Protein AF-A0A535XM75-F1 (afdb_monomer)

pLDDT: mean 82.13, std 20.38, range [24.89, 98.62]

Structure (mmCIF, N/CA/C/O backbone):
data_AF-A0A535XM75-F1
#
_entry.id   AF-A0A535XM75-F1
#
loop_
_atom_site.group_PDB
_atom_site.id
_atom_site.type_symbol
_atom_site.label_atom_id
_atom_site.label_alt_id
_atom_site.label_comp_id
_atom_site.label_asym_id
_atom_site.label_entity_id
_atom_site.label_seq_id
_atom_site.pdbx_PDB_ins_code
_atom_site.Cartn_x
_atom_site.Cartn_y
_atom_site.Cartn_z
_atom_site.occupancy
_atom_site.B_iso_or_equiv
_atom_site.auth_seq_id
_atom_site.auth_comp_id
_atom_site.auth_asym_id
_atom_site.auth_atom_id
_atom_site.pdbx_PDB_model_num
ATOM 1 N N . MET A 1 1 ? 36.008 3.659 6.388 1.00 32.38 1 MET A N 1
ATOM 2 C CA . MET A 1 1 ? 35.370 2.452 6.953 1.00 32.38 1 MET A CA 1
ATOM 3 C C . MET A 1 1 ? 34.168 2.121 6.087 1.00 32.38 1 MET A C 1
ATOM 5 O O . MET A 1 1 ? 33.190 2.853 6.095 1.00 32.38 1 MET A O 1
ATOM 9 N N . SER A 1 2 ? 34.319 1.117 5.232 1.00 27.55 2 SER A N 1
ATOM 10 C CA . SER A 1 2 ? 33.339 0.669 4.240 1.00 27.55 2 SER A CA 1
ATOM 11 C C . SER A 1 2 ? 32.165 -0.044 4.915 1.00 27.55 2 SER A C 1
ATOM 13 O O . SER A 1 2 ? 32.360 -1.021 5.632 1.00 27.55 2 SER A O 1
ATOM 15 N N . SER A 1 3 ? 30.956 0.472 4.702 1.00 28.12 3 SER A N 1
ATOM 16 C CA . SER A 1 3 ? 29.689 -0.082 5.189 1.00 28.12 3 SER A CA 1
ATOM 17 C C . SER A 1 3 ? 29.398 -1.445 4.537 1.00 28.12 3 SER A C 1
ATOM 19 O O . SER A 1 3 ? 29.691 -1.606 3.350 1.00 28.12 3 SER A O 1
ATOM 21 N N . PRO A 1 4 ? 28.796 -2.420 5.244 1.00 28.00 4 PRO A N 1
ATOM 22 C CA . PRO A 1 4 ? 28.416 -3.688 4.633 1.00 28.00 4 PRO A CA 1
ATOM 23 C C . PRO A 1 4 ? 27.255 -3.462 3.654 1.00 28.00 4 PRO A C 1
ATOM 25 O O . PRO A 1 4 ? 26.191 -2.969 4.029 1.00 28.00 4 PRO A O 1
ATOM 28 N N . SER A 1 5 ? 27.475 -3.802 2.383 1.00 24.89 5 SER A N 1
ATOM 29 C CA . SER A 1 5 ? 26.398 -3.956 1.403 1.00 24.89 5 SER A CA 1
ATOM 30 C C . SER A 1 5 ? 25.787 -5.343 1.595 1.00 24.89 5 SER A C 1
ATOM 32 O O . SER A 1 5 ? 26.470 -6.358 1.476 1.00 24.89 5 SER A O 1
ATOM 34 N N . TRP A 1 6 ? 24.509 -5.396 1.960 1.00 32.12 6 TRP A N 1
ATOM 35 C CA . TRP A 1 6 ? 23.791 -6.656 2.126 1.00 32.12 6 TRP A CA 1
ATOM 36 C C . TRP A 1 6 ? 23.230 -7.068 0.767 1.00 32.12 6 TRP A C 1
ATOM 38 O O . TRP A 1 6 ? 22.324 -6.425 0.241 1.00 32.12 6 TRP A O 1
ATOM 48 N N . SER A 1 7 ? 23.801 -8.116 0.174 1.00 25.64 7 SER A N 1
ATOM 49 C CA . SER A 1 7 ? 23.267 -8.746 -1.033 1.00 25.64 7 SER A CA 1
ATOM 50 C C . SER A 1 7 ? 22.604 -10.066 -0.645 1.00 25.64 7 SER A C 1
ATOM 52 O O . SER A 1 7 ? 23.238 -10.947 -0.073 1.00 25.64 7 SER A O 1
ATOM 54 N N . ILE A 1 8 ? 21.302 -10.187 -0.912 1.00 35.34 8 ILE A N 1
ATOM 55 C CA . ILE A 1 8 ? 20.562 -11.446 -0.781 1.00 35.34 8 ILE A CA 1
ATOM 56 C C . ILE A 1 8 ? 20.541 -12.095 -2.166 1.00 35.34 8 ILE A C 1
ATOM 58 O O . ILE A 1 8 ? 20.074 -11.489 -3.135 1.00 35.34 8 ILE A O 1
ATOM 62 N N . SER A 1 9 ? 21.073 -13.311 -2.272 1.00 26.11 9 SER A N 1
ATOM 63 C CA . SER A 1 9 ? 21.080 -14.093 -3.507 1.00 26.11 9 SER A CA 1
ATOM 64 C C . SER A 1 9 ? 19.713 -14.745 -3.740 1.00 26.11 9 SER A C 1
ATOM 66 O O . SER A 1 9 ? 19.191 -15.471 -2.898 1.00 26.11 9 SER A O 1
ATOM 68 N N . TRP A 1 10 ? 19.127 -14.486 -4.909 1.00 32.44 10 TRP A N 1
ATOM 69 C CA . TRP A 1 10 ? 17.902 -15.138 -5.378 1.00 32.44 10 TRP A CA 1
ATOM 70 C C . TRP A 1 10 ? 18.259 -16.247 -6.378 1.00 32.44 10 TRP A C 1
ATOM 72 O O . TRP A 1 10 ? 19.204 -16.066 -7.150 1.00 32.44 10 TRP A O 1
ATOM 82 N N . PRO A 1 11 ? 17.525 -17.375 -6.422 1.00 28.41 11 PRO A N 1
ATOM 83 C CA . PRO A 1 11 ? 17.735 -18.386 -7.452 1.00 28.41 11 PRO A CA 1
ATOM 84 C C . PRO A 1 11 ? 17.485 -17.794 -8.847 1.00 28.41 11 PRO A C 1
ATOM 86 O O . PRO A 1 11 ? 16.470 -17.143 -9.103 1.00 28.41 11 PRO A O 1
ATOM 89 N N . THR A 1 12 ? 18.436 -18.013 -9.752 1.00 26.69 12 THR A N 1
ATOM 90 C CA . THR A 1 12 ? 18.366 -17.609 -11.159 1.00 26.69 12 THR A CA 1
ATOM 91 C C . THR A 1 12 ? 17.253 -18.366 -11.879 1.00 26.69 12 THR A C 1
ATOM 93 O O . THR A 1 12 ? 17.255 -19.593 -11.921 1.00 26.69 12 THR A O 1
ATOM 96 N N . LEU A 1 13 ? 16.305 -17.633 -12.467 1.00 30.80 13 LEU A N 1
ATOM 97 C CA . LEU A 1 13 ? 15.291 -18.193 -13.360 1.00 30.80 13 LEU A CA 1
ATOM 98 C C . LEU A 1 13 ? 15.928 -18.503 -14.722 1.00 30.80 13 LEU A C 1
ATOM 100 O O . LEU A 1 13 ? 16.314 -17.578 -15.438 1.00 30.80 13 LEU A O 1
ATOM 104 N N . GLU A 1 14 ? 16.003 -19.778 -15.106 1.00 25.56 14 GLU A N 1
ATOM 105 C CA . GLU A 1 14 ? 16.293 -20.144 -16.496 1.00 25.56 14 GLU A CA 1
ATOM 106 C C . GLU A 1 14 ? 15.122 -19.735 -17.411 1.00 25.56 14 GLU A C 1
ATOM 108 O O . GLU A 1 14 ? 13.949 -19.894 -17.047 1.00 25.56 14 GLU A O 1
ATOM 113 N N . PRO A 1 15 ? 15.391 -19.196 -18.612 1.00 27.56 15 PRO A N 1
ATOM 114 C CA . PRO A 1 15 ? 14.341 -18.881 -19.566 1.00 27.56 15 PRO A CA 1
ATOM 115 C C . PRO A 1 15 ? 13.709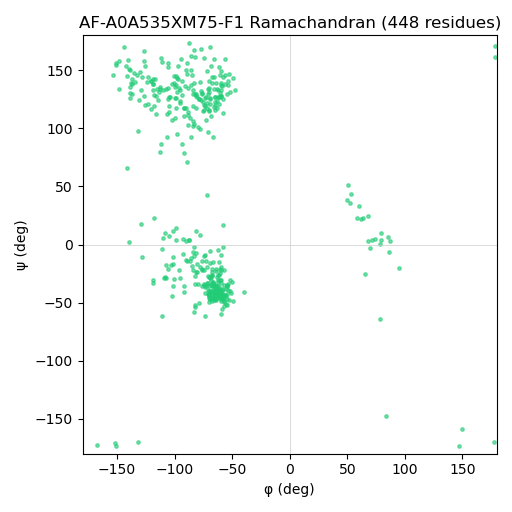 -20.175 -20.096 1.00 27.56 15 PRO A C 1
ATOM 117 O O . PRO A 1 15 ? 14.318 -20.911 -20.868 1.00 27.56 15 PRO A O 1
ATOM 120 N N . ALA A 1 16 ? 12.454 -20.434 -19.721 1.00 30.20 16 ALA A N 1
ATOM 121 C CA . ALA A 1 16 ? 11.659 -21.493 -20.334 1.00 30.20 16 ALA A CA 1
ATOM 122 C C . ALA A 1 16 ? 11.553 -21.258 -21.853 1.00 30.20 16 ALA A C 1
ATOM 124 O O . ALA A 1 16 ? 11.127 -20.188 -22.302 1.00 30.20 16 ALA A O 1
ATOM 125 N N . SER A 1 17 ? 11.940 -22.256 -22.648 1.00 26.44 17 SER A N 1
ATOM 126 C CA . SER A 1 17 ? 11.843 -22.227 -24.104 1.00 26.44 17 SER A CA 1
ATOM 127 C C . SER A 1 17 ? 10.373 -22.296 -24.540 1.00 26.44 17 SER A C 1
ATOM 129 O O . SER A 1 17 ? 9.654 -23.266 -24.303 1.00 26.44 17 SER A O 1
ATOM 131 N N . TRP A 1 18 ? 9.891 -21.232 -25.182 1.00 30.83 18 TRP A N 1
ATOM 132 C CA . TRP A 1 18 ? 8.531 -21.171 -25.713 1.00 30.83 18 TRP A CA 1
ATOM 133 C C . TRP A 1 18 ? 8.482 -21.825 -27.095 1.00 30.83 18 TRP A C 1
ATOM 135 O O . TRP A 1 18 ? 8.836 -21.202 -28.093 1.00 30.83 18 TRP A O 1
ATOM 145 N N . SER A 1 19 ? 7.980 -23.060 -27.185 1.00 26.25 19 SER A N 1
ATOM 146 C CA . SER A 1 19 ? 7.474 -23.582 -28.460 1.00 26.25 19 SER A CA 1
ATOM 147 C C . SER A 1 19 ? 5.997 -23.201 -28.598 1.00 26.25 19 SER A C 1
ATOM 149 O O . SER A 1 19 ? 5.100 -23.767 -27.970 1.00 26.25 19 SER A O 1
ATOM 151 N N . ALA A 1 20 ? 5.714 -22.180 -29.408 1.00 27.55 20 ALA A N 1
ATOM 152 C CA . ALA A 1 20 ? 4.346 -21.817 -29.759 1.00 27.55 20 ALA A CA 1
ATOM 153 C C . ALA A 1 20 ? 3.717 -22.940 -30.603 1.00 27.55 20 ALA A C 1
ATOM 155 O O . ALA A 1 20 ? 3.850 -22.975 -31.827 1.00 27.55 20 ALA A O 1
ATOM 156 N N . SER A 1 21 ? 3.024 -23.888 -29.965 1.00 31.33 21 SER A N 1
ATOM 157 C CA . SER A 1 21 ? 2.264 -24.891 -30.712 1.00 31.33 21 SER A CA 1
ATOM 158 C C . SER A 1 21 ? 1.118 -24.207 -31.469 1.00 31.33 21 SER A C 1
ATOM 160 O O . SER A 1 21 ? 0.356 -23.417 -30.908 1.00 31.33 21 SER A O 1
ATOM 162 N N . ARG A 1 22 ? 0.941 -24.545 -32.754 1.00 32.31 22 ARG A N 1
ATOM 163 C CA . ARG A 1 22 ? -0.115 -24.011 -33.643 1.00 32.31 22 ARG A CA 1
ATOM 164 C C . ARG A 1 22 ? -1.557 -24.241 -33.137 1.00 32.31 22 ARG A C 1
ATOM 166 O O . ARG A 1 22 ? -2.502 -23.795 -33.780 1.00 32.31 22 ARG A O 1
ATOM 173 N N . ARG A 1 23 ? -1.757 -24.912 -31.992 1.00 32.66 23 ARG A N 1
ATOM 174 C CA . ARG A 1 23 ? -3.075 -25.157 -31.377 1.00 32.66 23 ARG A CA 1
ATOM 175 C C . ARG A 1 23 ? -3.610 -23.963 -30.568 1.00 32.66 23 ARG A C 1
ATOM 177 O O . ARG A 1 23 ? -4.827 -23.838 -30.440 1.00 32.66 23 ARG A O 1
ATOM 184 N N . SER A 1 24 ? -2.761 -23.059 -30.067 1.00 33.09 24 SER A N 1
ATOM 185 C CA . SER A 1 24 ? -3.193 -21.890 -29.270 1.00 33.09 24 SER A CA 1
ATOM 186 C C . SER A 1 24 ? -3.882 -20.808 -30.117 1.00 33.09 24 SER A C 1
ATOM 188 O O . SER A 1 24 ? -4.893 -20.235 -29.702 1.00 33.09 24 SER A O 1
ATOM 190 N N . SER A 1 25 ? -3.428 -20.606 -31.356 1.00 32.28 25 SER A N 1
ATOM 191 C CA . SER A 1 25 ? -4.030 -19.661 -32.309 1.00 32.28 25 SER A CA 1
ATOM 192 C C . SER A 1 25 ? -5.431 -20.087 -32.781 1.00 32.28 25 SER A C 1
ATOM 194 O O . SER A 1 25 ? -6.261 -19.233 -33.100 1.00 32.28 25 SER A O 1
ATOM 196 N N . ALA A 1 26 ? -5.744 -21.388 -32.764 1.00 31.12 26 ALA A N 1
ATOM 197 C CA . ALA A 1 26 ? -7.074 -21.906 -33.088 1.00 31.12 26 ALA A CA 1
ATOM 198 C C . ALA A 1 26 ? -8.101 -21.666 -31.960 1.00 31.12 26 ALA A C 1
ATOM 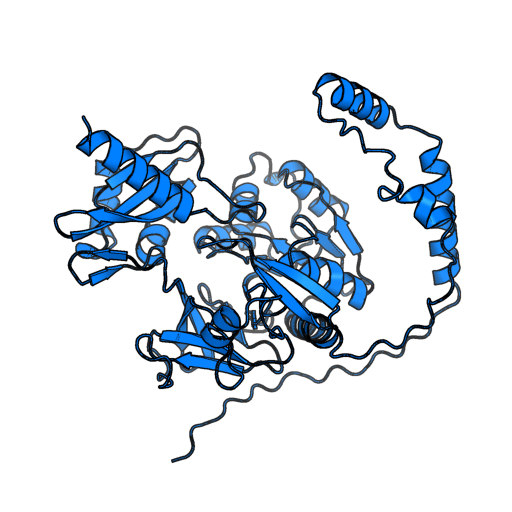200 O O . ALA A 1 26 ? -9.262 -21.366 -32.248 1.00 31.12 26 ALA A O 1
ATOM 201 N N . ARG A 1 27 ? -7.685 -21.718 -30.681 1.00 33.34 27 ARG A N 1
ATOM 202 C CA . ARG A 1 27 ? -8.556 -21.394 -29.529 1.00 33.34 27 ARG A CA 1
ATOM 203 C C . ARG A 1 27 ? -8.892 -19.904 -29.447 1.00 33.34 27 ARG A C 1
ATOM 205 O O . ARG A 1 27 ? -10.052 -19.571 -29.218 1.00 33.34 27 ARG A O 1
ATOM 212 N N . PHE A 1 28 ? -7.934 -19.016 -29.722 1.00 30.11 28 PHE A N 1
ATOM 213 C CA . PHE A 1 28 ? -8.192 -17.568 -29.775 1.00 30.11 28 PHE A CA 1
ATOM 214 C C . PHE A 1 28 ? -9.151 -17.182 -30.916 1.00 30.11 28 PHE A C 1
ATOM 216 O O . PHE A 1 28 ? -10.045 -16.359 -30.721 1.00 30.11 28 PHE A O 1
ATOM 223 N N . ARG A 1 29 ? -9.045 -17.833 -32.087 1.00 32.31 29 ARG A N 1
ATOM 224 C CA . ARG A 1 29 ? -9.984 -17.623 -33.208 1.00 32.31 29 ARG A CA 1
ATOM 225 C C . ARG A 1 29 ? -11.397 -18.145 -32.922 1.00 32.31 29 ARG A C 1
ATOM 227 O O . ARG A 1 29 ? -12.348 -17.560 -33.436 1.00 32.31 29 ARG A O 1
ATOM 234 N N . ARG A 1 30 ? -11.552 -19.204 -32.113 1.00 29.62 30 ARG A N 1
ATOM 235 C CA . ARG A 1 30 ? -12.872 -19.661 -31.632 1.00 29.62 30 ARG A CA 1
ATOM 236 C C . ARG A 1 30 ? -13.481 -18.670 -30.639 1.00 29.62 30 ARG A C 1
ATOM 238 O O . ARG A 1 30 ? -14.601 -18.236 -30.863 1.00 29.62 30 ARG A O 1
ATOM 245 N N . CYS A 1 31 ? -12.709 -18.199 -29.656 1.00 32.59 31 CYS A N 1
ATOM 246 C CA . CYS A 1 31 ? -13.176 -17.211 -28.675 1.00 32.59 31 CYS A CA 1
ATOM 247 C C . CYS A 1 31 ? -13.606 -15.879 -29.332 1.00 32.59 31 CYS A C 1
ATOM 249 O O . CYS A 1 31 ? -14.640 -15.315 -28.984 1.00 32.59 31 CYS A O 1
ATOM 251 N N . GLY A 1 32 ? -12.882 -15.417 -30.362 1.00 32.44 32 GLY A N 1
ATOM 252 C CA . GLY A 1 32 ? -13.266 -14.232 -31.143 1.00 32.44 32 GLY A CA 1
ATOM 253 C C . GLY A 1 32 ? -14.555 -14.396 -31.967 1.00 32.44 32 GLY A C 1
ATOM 254 O O . GLY A 1 32 ? -15.311 -13.436 -32.107 1.00 32.44 32 GLY A O 1
ATOM 255 N N . ARG A 1 33 ? -14.847 -15.604 -32.475 1.00 30.78 33 ARG A N 1
ATOM 256 C CA . ARG A 1 33 ? -16.102 -15.904 -33.200 1.00 30.78 33 ARG A CA 1
ATOM 257 C C . ARG A 1 33 ? -17.283 -16.141 -32.257 1.00 30.78 33 ARG A C 1
ATOM 259 O O . ARG A 1 33 ? -18.398 -15.738 -32.581 1.00 30.78 33 ARG A O 1
ATOM 266 N N . ASP A 1 34 ? -17.042 -16.720 -31.084 1.00 31.52 34 ASP A N 1
ATOM 267 C CA . ASP A 1 34 ? -18.070 -16.913 -30.057 1.00 31.52 34 ASP A CA 1
ATOM 268 C C . ASP A 1 34 ? -18.454 -15.576 -29.394 1.00 31.52 34 ASP A C 1
ATOM 270 O O . ASP A 1 34 ? -19.632 -15.327 -29.145 1.00 31.52 34 ASP A O 1
ATOM 274 N N . CYS A 1 35 ? -17.507 -14.640 -29.246 1.00 31.31 35 CYS A N 1
ATOM 275 C CA . CYS A 1 35 ? -17.791 -13.272 -28.798 1.00 31.31 35 CYS A CA 1
ATOM 276 C C . CYS A 1 35 ? -18.670 -12.489 -29.804 1.00 31.31 35 CYS A C 1
ATOM 278 O O . CYS A 1 35 ? -19.572 -11.756 -29.399 1.00 31.31 35 CYS A O 1
ATOM 280 N N . GLN A 1 36 ? -18.494 -12.714 -31.115 1.00 30.81 36 GLN A N 1
ATOM 281 C CA . GLN A 1 36 ? -19.368 -12.154 -32.161 1.00 30.81 36 GLN A CA 1
ATOM 282 C C . GLN A 1 36 ? -20.771 -12.792 -32.202 1.00 30.81 36 GLN A C 1
ATOM 284 O O . GLN A 1 36 ? -21.732 -12.131 -32.597 1.00 30.81 36 GLN A O 1
ATOM 289 N N . ARG A 1 37 ? -20.937 -14.051 -31.767 1.00 29.20 37 ARG A N 1
ATOM 290 C CA . ARG A 1 37 ? -22.274 -14.654 -31.589 1.00 29.20 37 ARG A CA 1
ATOM 291 C C . ARG A 1 37 ? -22.969 -14.157 -30.320 1.00 29.20 37 ARG A C 1
ATOM 293 O O . ARG A 1 37 ? -24.171 -13.905 -30.358 1.00 29.20 37 ARG A O 1
ATOM 300 N N . CYS A 1 38 ? -22.226 -13.914 -29.241 1.00 29.16 38 CYS A N 1
ATOM 301 C CA . CYS A 1 38 ? -22.771 -13.343 -28.005 1.00 29.16 38 CYS A CA 1
ATOM 302 C C . CYS A 1 38 ? -23.238 -11.883 -28.153 1.00 29.16 38 CYS A C 1
ATOM 304 O O . CYS A 1 38 ? -24.126 -11.458 -27.419 1.00 29.16 38 CYS A O 1
ATOM 306 N N . SER A 1 39 ? -22.722 -11.121 -29.126 1.00 33.19 39 SER A N 1
ATOM 307 C CA . SER A 1 39 ? -23.217 -9.764 -29.412 1.00 33.19 39 SER A CA 1
ATOM 308 C C . SER A 1 39 ? -24.583 -9.720 -30.117 1.00 33.19 39 SER A C 1
ATOM 310 O O . SER A 1 39 ? -25.158 -8.643 -30.247 1.00 33.19 39 SER A O 1
ATOM 312 N N . GLY A 1 40 ? -25.116 -10.867 -30.563 1.00 29.27 40 GLY A N 1
ATOM 313 C CA . GLY A 1 40 ? -26.451 -10.978 -31.169 1.00 29.27 40 GLY A CA 1
ATOM 314 C C . GLY A 1 40 ? -27.526 -11.557 -30.241 1.00 29.27 40 GLY A C 1
ATOM 315 O O . GLY A 1 40 ? -28.714 -11.373 -30.493 1.00 29.27 40 GLY A O 1
ATOM 316 N N . SER A 1 41 ? -27.140 -12.222 -29.149 1.00 29.97 41 SER A N 1
ATOM 317 C CA . SER A 1 41 ? -28.070 -12.808 -28.181 1.00 29.97 41 SER A CA 1
ATOM 318 C C . SER A 1 41 ? -27.990 -12.061 -26.851 1.00 29.97 41 SER A C 1
ATOM 320 O O . SER A 1 41 ? -27.249 -12.436 -25.943 1.00 29.97 41 SER A O 1
ATOM 322 N N . SER A 1 42 ? -28.764 -10.985 -26.724 1.00 33.44 42 SER A N 1
ATOM 323 C CA . SER A 1 42 ? -28.977 -10.326 -25.435 1.00 33.44 42 SER A CA 1
ATOM 324 C C . SER A 1 42 ? -29.561 -11.333 -24.435 1.00 33.44 42 SER A C 1
ATOM 326 O O . SER A 1 42 ? -30.702 -11.769 -24.609 1.00 33.44 42 SER A O 1
ATOM 328 N N . SER A 1 43 ? -28.801 -11.689 -23.399 1.00 32.03 43 SER A N 1
ATOM 329 C CA . SER A 1 43 ? -29.327 -12.386 -22.221 1.00 32.03 43 SER A CA 1
ATOM 330 C C . SER A 1 43 ? -30.477 -11.563 -21.610 1.00 32.03 43 SER A C 1
ATOM 332 O O . SER A 1 43 ? -30.405 -10.330 -21.622 1.00 32.03 43 SER A O 1
ATOM 334 N N . PRO A 1 44 ? -31.529 -12.178 -21.039 1.00 30.89 44 PRO A N 1
ATOM 335 C CA . PRO A 1 44 ? -32.616 -11.447 -20.379 1.00 30.89 44 PRO A CA 1
ATOM 336 C C . PRO A 1 44 ? -32.115 -10.440 -19.326 1.00 30.89 44 PRO A C 1
ATOM 338 O O . PRO A 1 44 ? -32.703 -9.371 -19.172 1.00 30.89 44 PRO A O 1
ATOM 341 N N . ALA A 1 45 ? -30.981 -10.738 -18.678 1.00 34.09 45 ALA A N 1
ATOM 342 C CA . ALA A 1 45 ? -30.320 -9.870 -17.702 1.00 34.09 45 ALA A CA 1
ATOM 343 C C . ALA A 1 45 ? -29.691 -8.598 -18.312 1.00 34.09 45 ALA A C 1
ATOM 345 O O . ALA A 1 45 ? -29.603 -7.573 -17.639 1.00 34.09 45 ALA A O 1
ATOM 346 N N . SER A 1 46 ? -29.271 -8.630 -19.584 1.00 36.31 46 SER A N 1
ATOM 347 C CA . SER A 1 46 ? -28.683 -7.462 -20.258 1.00 36.31 46 SER A CA 1
ATOM 348 C C . SER A 1 46 ? -29.749 -6.506 -20.791 1.00 36.31 46 SER A C 1
ATOM 350 O O . SER A 1 46 ? -29.506 -5.309 -20.915 1.00 36.31 46 SER A O 1
ATOM 352 N N . ARG A 1 47 ? -30.953 -7.008 -21.107 1.00 34.06 47 ARG A N 1
ATOM 353 C CA . ARG A 1 47 ? -32.084 -6.134 -21.451 1.00 34.06 47 ARG A CA 1
ATOM 354 C C . ARG A 1 47 ? -32.555 -5.374 -20.224 1.00 34.06 47 ARG A C 1
ATOM 356 O O . ARG A 1 47 ? -32.688 -4.163 -20.308 1.00 34.06 47 ARG A O 1
ATOM 363 N N . THR A 1 48 ? -32.734 -6.046 -19.087 1.00 38.41 48 THR A N 1
ATOM 364 C CA . THR A 1 48 ? -33.132 -5.382 -17.839 1.00 38.41 48 THR A CA 1
ATOM 365 C C . THR A 1 48 ? -32.099 -4.368 -17.358 1.00 38.41 48 THR A C 1
ATOM 367 O O . THR A 1 48 ? -32.519 -3.313 -16.896 1.00 38.41 48 THR A O 1
ATOM 370 N N . SER A 1 49 ? -30.789 -4.600 -17.524 1.00 48.81 49 SER A N 1
ATOM 371 C CA . SER A 1 49 ? -29.765 -3.598 -17.181 1.00 48.81 49 SER A CA 1
ATOM 372 C C . SER A 1 49 ? -29.841 -2.348 -18.064 1.00 48.81 49 SER A C 1
ATOM 374 O O . SER A 1 49 ? -29.820 -1.239 -17.540 1.00 48.81 49 SER A O 1
ATOM 376 N N . LEU A 1 50 ? -30.025 -2.507 -19.379 1.00 49.06 50 LEU A N 1
ATOM 377 C CA . LEU A 1 50 ? -30.133 -1.388 -20.325 1.00 49.06 50 LEU A CA 1
ATOM 378 C C . LEU A 1 50 ? -31.404 -0.554 -20.114 1.00 49.06 50 LEU A C 1
ATOM 380 O O . LEU A 1 50 ? -31.368 0.670 -20.248 1.00 49.06 50 LEU A O 1
ATOM 384 N N . THR A 1 51 ? -32.535 -1.185 -19.778 1.00 48.94 51 THR A N 1
ATOM 385 C CA . THR A 1 51 ? -33.772 -0.453 -19.459 1.00 48.94 51 THR A CA 1
ATOM 386 C C . THR A 1 51 ? -33.655 0.288 -18.129 1.00 48.94 51 THR A C 1
ATOM 388 O O . THR A 1 51 ? -34.176 1.395 -18.007 1.00 48.94 51 THR A O 1
ATOM 391 N N . ARG A 1 52 ? -32.945 -0.293 -17.150 1.00 48.66 52 ARG A N 1
ATOM 392 C CA . ARG A 1 52 ? -32.692 0.323 -15.840 1.00 48.66 52 ARG A CA 1
ATOM 393 C C . ARG A 1 52 ? -31.735 1.509 -15.946 1.00 48.66 52 ARG A C 1
ATOM 395 O O . ARG A 1 52 ? -32.076 2.585 -15.485 1.00 48.66 52 ARG A O 1
ATOM 402 N N . GLU A 1 53 ? -30.626 1.376 -16.676 1.00 52.47 53 GLU A N 1
ATOM 403 C CA . GLU A 1 53 ? -29.674 2.472 -16.941 1.00 52.47 53 GLU A CA 1
ATOM 404 C C . GLU A 1 53 ? -30.324 3.683 -17.619 1.00 52.47 53 GLU A C 1
ATOM 406 O O . GLU A 1 53 ? -29.950 4.828 -17.360 1.00 52.47 53 GLU A O 1
ATOM 411 N N . ARG A 1 54 ? -31.310 3.438 -18.491 1.00 55.25 54 ARG A N 1
ATOM 412 C CA . ARG A 1 54 ? -32.086 4.496 -19.150 1.00 55.25 54 ARG A CA 1
ATOM 413 C C . ARG A 1 54 ? -33.039 5.209 -18.189 1.00 55.25 54 ARG A C 1
ATOM 415 O O . ARG A 1 54 ? -33.292 6.392 -18.379 1.00 55.25 54 ARG A O 1
ATOM 422 N N . ARG A 1 55 ? -33.577 4.487 -17.202 1.00 55.25 55 ARG A N 1
ATOM 423 C CA . ARG A 1 55 ? -34.533 4.995 -16.208 1.00 55.25 55 ARG A CA 1
ATOM 424 C C . ARG A 1 55 ? -33.833 5.716 -15.051 1.00 55.25 55 ARG A C 1
ATOM 426 O O . ARG A 1 55 ? -34.349 6.718 -14.578 1.00 55.25 55 ARG A O 1
ATOM 433 N N . ASP A 1 56 ? -32.644 5.247 -14.680 1.00 65.12 56 ASP A N 1
ATOM 434 C CA . ASP A 1 56 ? -31.831 5.765 -13.572 1.00 65.12 56 ASP A CA 1
ATOM 435 C C . ASP A 1 56 ? -30.865 6.890 -14.018 1.00 65.12 56 ASP A C 1
ATOM 437 O O . ASP A 1 56 ? -30.062 7.381 -13.232 1.00 65.12 56 ASP A O 1
ATOM 441 N N . GLY A 1 57 ? -30.908 7.304 -15.294 1.00 51.31 57 GLY A N 1
ATOM 442 C CA . GLY A 1 57 ? -30.119 8.430 -15.819 1.00 51.31 57 GLY A CA 1
ATOM 443 C C . GLY A 1 57 ? -28.619 8.160 -16.008 1.00 51.31 57 GLY A C 1
ATOM 444 O O . GLY A 1 57 ? -27.880 9.056 -16.402 1.00 51.31 57 GLY A O 1
ATOM 445 N N . HIS A 1 58 ? -28.150 6.928 -15.788 1.00 57.06 58 HIS A N 1
ATOM 446 C CA . HIS A 1 58 ? -26.738 6.545 -15.937 1.00 57.06 58 HIS A CA 1
ATOM 447 C C . HIS A 1 58 ? -26.271 6.421 -17.391 1.00 57.06 58 HIS A C 1
ATOM 449 O O . HIS A 1 58 ? -25.075 6.274 -17.655 1.00 57.06 58 HIS A O 1
ATOM 455 N N . ARG A 1 59 ? -27.197 6.468 -18.356 1.00 56.78 59 ARG A N 1
ATOM 456 C CA . ARG A 1 59 ? -26.853 6.427 -19.774 1.00 56.78 59 ARG A CA 1
ATOM 457 C C . ARG A 1 59 ? -26.198 7.742 -20.191 1.00 56.78 59 ARG A C 1
ATOM 459 O O . ARG A 1 59 ? -26.874 8.705 -20.543 1.00 56.78 59 ARG A O 1
ATOM 466 N N . VAL A 1 60 ? -24.871 7.744 -20.206 1.00 62.47 60 VAL A N 1
ATOM 467 C CA . VAL A 1 60 ? -24.079 8.853 -20.738 1.00 62.47 60 VAL A CA 1
ATOM 468 C C . VAL A 1 60 ? -24.375 8.989 -22.233 1.00 62.47 60 VAL A C 1
ATOM 470 O O . VAL A 1 60 ? -24.131 8.067 -23.017 1.00 62.47 60 VAL A O 1
ATOM 473 N N . SER A 1 61 ? -24.931 10.134 -22.632 1.00 65.38 61 SER A N 1
ATOM 474 C CA . SER A 1 61 ? -25.004 10.505 -24.042 1.00 65.38 61 SER A CA 1
ATOM 475 C C . SER A 1 61 ? -23.601 10.895 -24.479 1.00 65.38 61 SER A C 1
ATOM 477 O O . SER A 1 61 ? -23.070 11.919 -24.054 1.00 65.38 61 SER A O 1
ATOM 479 N N . LEU A 1 62 ? -22.969 10.033 -25.266 1.00 69.06 62 LEU A N 1
ATOM 480 C CA . LEU A 1 62 ? -21.645 10.308 -25.791 1.00 69.06 62 LEU A CA 1
ATOM 481 C C . LEU A 1 62 ? -21.772 11.297 -26.958 1.00 69.06 62 LEU A C 1
ATOM 483 O O . LEU A 1 62 ? -22.523 11.011 -27.899 1.00 69.06 62 LEU A O 1
ATOM 487 N N . PRO A 1 63 ? -21.076 12.445 -26.920 1.00 65.69 63 PRO A N 1
ATOM 488 C CA . PRO A 1 63 ? -21.123 13.410 -28.004 1.00 65.69 63 PRO A CA 1
ATOM 489 C C . PRO A 1 63 ? -20.542 12.744 -29.253 1.00 65.69 63 PRO A C 1
ATOM 491 O O . PRO A 1 63 ? -19.431 12.223 -29.240 1.00 65.69 63 PRO A O 1
ATOM 494 N N . GLY A 1 64 ? -21.305 12.708 -30.344 1.00 65.44 64 GLY A N 1
ATOM 495 C CA . GLY A 1 64 ? -20.849 12.201 -31.643 1.00 65.44 64 GLY A CA 1
ATOM 496 C C . GLY A 1 64 ? -19.846 13.143 -32.318 1.00 65.44 64 GLY A C 1
ATOM 497 O O . GLY A 1 64 ? -19.958 13.400 -33.508 1.00 65.44 64 GLY A O 1
ATOM 498 N N . ASP A 1 65 ? -18.898 13.683 -31.556 1.00 80.38 65 ASP A N 1
ATOM 499 C CA . ASP A 1 65 ? -17.979 14.774 -31.894 1.00 80.38 65 ASP A CA 1
ATOM 500 C C . ASP A 1 65 ? -16.796 14.356 -32.786 1.00 80.38 65 ASP A C 1
ATOM 502 O O . ASP A 1 65 ? -15.846 15.114 -32.971 1.00 80.38 65 ASP A O 1
ATOM 506 N N . GLY A 1 66 ? -16.806 13.124 -33.303 1.00 72.50 66 GLY A N 1
ATOM 507 C CA . GLY A 1 66 ? -15.696 12.555 -34.074 1.00 72.50 66 GLY A CA 1
ATOM 508 C C . GLY A 1 66 ? -14.437 12.242 -33.251 1.00 72.50 66 GLY A C 1
ATOM 509 O O . GLY A 1 66 ? -13.489 11.671 -33.789 1.00 72.50 66 GLY A O 1
ATOM 510 N N . ARG A 1 67 ? -14.419 12.559 -31.951 1.00 76.31 67 ARG A N 1
ATOM 511 C CA . ARG A 1 67 ? -13.373 12.161 -30.992 1.00 76.31 67 ARG A CA 1
ATOM 512 C C . ARG A 1 67 ? -13.818 10.983 -30.132 1.00 76.31 67 ARG A C 1
ATOM 514 O O . ARG A 1 67 ? -12.982 10.289 -29.558 1.00 76.31 67 ARG A O 1
ATOM 521 N N . THR A 1 68 ? -15.119 10.716 -30.097 1.00 80.44 68 THR A N 1
ATOM 522 C CA . THR A 1 68 ? -15.694 9.570 -29.402 1.00 80.44 68 THR A CA 1
ATOM 523 C C . THR A 1 68 ? -15.823 8.355 -30.321 1.00 80.44 68 THR A C 1
ATOM 525 O O . THR A 1 68 ? -16.571 8.358 -31.302 1.00 80.44 68 THR A O 1
ATOM 528 N N . TYR A 1 69 ? -15.117 7.276 -29.978 1.00 76.38 69 TYR A N 1
ATOM 529 C CA . TYR A 1 69 ? -15.098 6.034 -30.749 1.00 76.38 69 TYR A CA 1
ATOM 530 C C . TYR A 1 69 ? -15.747 4.888 -29.975 1.00 76.38 69 TYR A C 1
ATOM 532 O O . TYR A 1 69 ? -15.400 4.603 -28.831 1.00 76.38 69 TYR A O 1
ATOM 540 N N . TRP A 1 70 ? -16.652 4.161 -30.631 1.00 80.75 70 TRP A N 1
ATOM 541 C CA . TRP A 1 70 ? -17.185 2.910 -30.093 1.00 80.75 70 TRP A CA 1
ATOM 542 C C . TRP A 1 70 ? -16.116 1.817 -30.161 1.00 80.75 70 TRP A C 1
ATOM 544 O O . TRP A 1 70 ? -15.722 1.427 -31.261 1.00 80.75 70 TRP A O 1
ATOM 554 N N . LEU A 1 71 ? -15.690 1.285 -29.009 1.00 80.69 71 LEU A N 1
ATOM 555 C CA . LEU A 1 71 ? -14.609 0.292 -28.912 1.00 80.69 71 LEU A CA 1
ATOM 556 C C . LEU A 1 71 ? -14.791 -0.883 -29.884 1.00 80.69 71 LEU A C 1
ATOM 558 O O . LEU A 1 71 ? -13.882 -1.192 -30.646 1.00 80.69 71 LEU A O 1
ATOM 562 N N . MET A 1 72 ? -15.981 -1.491 -29.935 1.00 85.69 72 MET A N 1
ATOM 563 C CA . MET A 1 72 ? -16.249 -2.618 -30.842 1.00 85.69 72 MET A CA 1
ATOM 564 C C . MET A 1 72 ? -16.131 -2.233 -32.321 1.00 85.69 72 MET A C 1
ATOM 566 O O . MET A 1 72 ? -15.641 -3.018 -33.131 1.00 85.69 72 MET A O 1
ATOM 570 N N . ARG A 1 73 ? -16.528 -1.008 -32.681 1.00 83.19 73 ARG A N 1
ATOM 571 C CA . ARG A 1 73 ? -16.380 -0.491 -34.047 1.00 83.19 73 ARG A CA 1
ATOM 572 C C . ARG A 1 73 ? -14.910 -0.243 -34.379 1.00 83.19 73 ARG A C 1
ATOM 574 O O . ARG A 1 73 ? -14.488 -0.559 -35.488 1.00 83.19 73 ARG A O 1
ATOM 581 N N . LEU A 1 74 ? -14.140 0.275 -33.426 1.00 83.69 74 LEU A N 1
ATOM 582 C CA . LEU A 1 74 ? -12.704 0.492 -33.571 1.00 83.69 74 LEU A CA 1
ATOM 583 C C . LEU A 1 74 ? -11.965 -0.843 -33.742 1.00 83.69 74 LEU A C 1
ATOM 585 O O . LEU A 1 74 ? -11.236 -1.006 -34.714 1.00 83.69 74 LEU A O 1
ATOM 589 N N . LEU A 1 75 ? -12.260 -1.836 -32.897 1.00 85.06 75 LEU A N 1
ATOM 590 C CA . LEU A 1 75 ? -11.711 -3.192 -33.000 1.00 85.06 75 LEU A CA 1
ATOM 591 C C . LEU A 1 75 ? -12.084 -3.880 -34.318 1.00 85.06 75 LEU A C 1
ATOM 593 O O . LEU A 1 75 ? -11.232 -4.503 -34.939 1.00 85.06 75 LEU A O 1
ATOM 597 N N . SER A 1 76 ? -13.329 -3.735 -34.790 1.00 86.69 76 SER A N 1
ATOM 598 C CA . SER A 1 76 ? -13.768 -4.341 -36.060 1.00 86.69 76 SER A CA 1
ATOM 599 C C . SER A 1 76 ? -13.045 -3.789 -37.294 1.00 86.69 76 SER A C 1
ATOM 601 O O . SER A 1 76 ? -13.003 -4.446 -38.330 1.00 86.69 76 SER A O 1
ATOM 603 N N . ARG A 1 77 ? -12.499 -2.571 -37.187 1.00 83.81 77 ARG A N 1
ATOM 604 C CA . ARG A 1 77 ? -11.772 -1.874 -38.255 1.00 83.81 77 ARG A CA 1
ATOM 605 C C . ARG A 1 77 ? -10.257 -1.945 -38.075 1.00 83.81 77 ARG A C 1
ATOM 607 O O . ARG A 1 77 ? -9.525 -1.546 -38.979 1.00 83.81 77 ARG A O 1
ATOM 614 N N . ALA A 1 78 ? -9.791 -2.409 -36.918 1.00 81.25 78 ALA A N 1
ATOM 615 C CA . ALA A 1 78 ? -8.378 -2.529 -36.623 1.00 81.25 78 ALA A CA 1
ATOM 616 C C . ALA A 1 78 ? -7.758 -3.648 -37.466 1.00 81.25 78 ALA A C 1
ATOM 618 O O . ALA A 1 78 ? -8.349 -4.711 -37.670 1.00 81.25 78 ALA A O 1
ATOM 619 N N . ARG A 1 79 ? -6.539 -3.412 -37.949 1.00 79.75 79 ARG A N 1
ATOM 620 C CA . ARG A 1 79 ? -5.738 -4.464 -38.575 1.00 79.75 79 ARG A CA 1
ATOM 621 C C . ARG A 1 79 ? -5.145 -5.330 -37.467 1.00 79.75 79 ARG A C 1
ATOM 623 O O . ARG A 1 79 ? -4.694 -4.810 -36.455 1.00 79.75 79 ARG A O 1
ATOM 630 N N . SER A 1 80 ? -5.119 -6.646 -37.664 1.00 76.38 80 SER A N 1
ATOM 631 C CA . SER A 1 80 ? -4.481 -7.589 -36.732 1.00 76.38 80 SER A CA 1
ATOM 632 C C . SER A 1 80 ? -2.961 -7.686 -36.916 1.00 76.38 80 SER A C 1
ATOM 634 O O . SER A 1 80 ? -2.350 -8.640 -36.441 1.00 76.38 80 SER A O 1
ATOM 636 N N . SER A 1 81 ? -2.370 -6.780 -37.694 1.00 80.75 81 SER A N 1
ATOM 637 C CA . SER A 1 81 ? -0.931 -6.698 -37.919 1.00 80.75 81 SER A CA 1
ATOM 638 C C . SER A 1 81 ? -0.280 -5.896 -36.802 1.00 80.75 81 SER A C 1
ATOM 640 O O . SER A 1 81 ? -0.868 -4.927 -36.322 1.00 80.75 81 SER A O 1
ATOM 642 N N . ASP A 1 82 ? 0.941 -6.278 -36.438 1.00 77.88 82 ASP A N 1
ATOM 643 C CA . ASP A 1 82 ? 1.794 -5.463 -35.580 1.00 77.88 82 ASP A CA 1
ATOM 644 C C . ASP A 1 82 ? 1.877 -4.036 -36.161 1.00 77.88 82 ASP A C 1
ATOM 646 O O . ASP A 1 82 ? 2.076 -3.899 -37.375 1.00 77.88 82 ASP A O 1
ATOM 650 N N . PRO A 1 83 ? 1.667 -2.978 -35.354 1.00 79.56 83 PRO A N 1
ATOM 651 C CA . PRO A 1 83 ? 1.800 -1.600 -35.818 1.00 79.56 83 PRO A CA 1
ATOM 652 C C . PRO A 1 83 ? 3.201 -1.256 -36.356 1.00 79.56 83 PRO A C 1
ATOM 654 O O . PRO A 1 83 ? 3.342 -0.191 -36.952 1.00 79.56 83 PRO A O 1
ATOM 657 N N . ASN A 1 84 ? 4.201 -2.136 -36.197 1.00 82.44 84 ASN A N 1
ATOM 658 C CA . ASN A 1 84 ? 5.572 -1.967 -36.684 1.00 82.44 84 ASN A CA 1
ATOM 659 C C . ASN A 1 84 ? 6.183 -0.638 -36.217 1.00 82.44 84 ASN A C 1
ATOM 661 O O . ASN A 1 84 ? 6.787 0.105 -36.990 1.00 82.44 84 ASN A O 1
ATOM 665 N N . VAL A 1 85 ? 5.961 -0.326 -34.940 1.00 89.31 85 VAL A N 1
ATOM 666 C CA . VAL A 1 85 ? 6.560 0.822 -34.261 1.00 89.31 85 VAL A CA 1
ATOM 667 C C . VAL A 1 85 ? 7.760 0.344 -33.460 1.00 89.31 85 VAL A C 1
ATOM 669 O O . VAL A 1 85 ? 7.711 -0.700 -32.810 1.00 89.31 85 VAL A O 1
ATOM 672 N N . GLU A 1 86 ? 8.848 1.104 -33.507 1.00 92.88 86 GLU A N 1
ATOM 673 C CA . GLU A 1 86 ? 9.981 0.863 -32.623 1.00 92.88 86 GLU A CA 1
ATOM 674 C C . GLU A 1 86 ? 9.569 1.223 -31.189 1.00 92.88 86 GLU A C 1
ATOM 676 O O . GLU A 1 86 ? 9.079 2.323 -30.942 1.00 92.88 86 GLU A O 1
ATOM 681 N N . VAL A 1 87 ? 9.750 0.288 -30.255 1.00 93.38 87 VAL A N 1
ATOM 682 C CA . VAL A 1 87 ? 9.475 0.487 -28.826 1.00 93.38 87 VAL A CA 1
ATOM 683 C C . VAL A 1 87 ? 10.746 0.187 -28.048 1.00 93.38 87 VAL A C 1
ATOM 685 O O . VAL A 1 87 ? 11.271 -0.928 -28.104 1.00 93.38 87 VAL A O 1
ATOM 688 N N . LYS A 1 88 ? 11.240 1.174 -27.303 1.00 96.38 88 LYS A N 1
ATOM 689 C CA . LYS A 1 88 ? 12.410 1.050 -26.430 1.00 96.38 88 LYS A CA 1
ATOM 690 C C . LYS A 1 88 ? 11.972 0.785 -24.996 1.00 96.38 88 LYS A C 1
ATOM 692 O O . LYS A 1 88 ? 10.896 1.178 -24.554 1.00 96.38 88 LYS A O 1
ATOM 697 N N . ALA A 1 89 ? 12.844 0.138 -24.226 1.00 96.88 89 ALA A N 1
ATOM 698 C CA . ALA A 1 89 ? 12.558 -0.187 -22.829 1.00 96.88 89 ALA A CA 1
ATOM 699 C C . ALA A 1 89 ? 12.290 1.067 -21.971 1.00 96.88 89 ALA A C 1
ATOM 701 O O . ALA A 1 89 ? 11.474 1.022 -21.055 1.00 96.88 89 ALA A O 1
ATOM 702 N N . ASP A 1 90 ? 12.949 2.184 -22.277 1.00 96.88 90 ASP A N 1
ATOM 703 C CA . ASP A 1 90 ? 12.836 3.432 -21.512 1.00 96.88 90 ASP A CA 1
ATOM 704 C C . ASP A 1 90 ? 11.759 4.388 -22.050 1.00 96.88 90 ASP A C 1
ATOM 706 O O . ASP A 1 90 ? 11.584 5.488 -21.515 1.00 96.88 90 ASP A O 1
ATOM 710 N N . ASP A 1 91 ? 10.995 3.958 -23.059 1.00 97.62 91 ASP A N 1
ATOM 711 C CA . ASP A 1 91 ? 9.828 4.698 -23.523 1.00 97.62 91 ASP A CA 1
ATOM 712 C C . ASP A 1 91 ? 8.734 4.689 -22.452 1.00 97.62 91 ASP A C 1
ATOM 714 O O . ASP A 1 91 ? 8.533 3.708 -21.723 1.00 97.62 91 ASP A O 1
ATOM 718 N N . LEU A 1 92 ? 8.018 5.811 -22.352 1.00 97.94 92 LEU A N 1
ATOM 719 C CA . LEU A 1 92 ? 6.893 5.965 -21.438 1.00 97.94 92 LEU A CA 1
ATOM 720 C C . LEU A 1 92 ? 5.766 5.008 -21.845 1.00 97.94 92 LEU A C 1
ATOM 722 O O . LEU A 1 92 ? 5.219 5.126 -22.937 1.00 97.94 92 LEU A O 1
ATOM 726 N N . ALA A 1 93 ? 5.393 4.105 -20.941 1.00 96.75 93 ALA A N 1
ATOM 727 C CA . ALA A 1 93 ? 4.336 3.124 -21.171 1.00 96.75 93 ALA A CA 1
ATOM 728 C C . ALA A 1 93 ? 3.019 3.521 -20.495 1.00 96.75 93 ALA A C 1
ATOM 730 O O . ALA A 1 93 ? 1.940 3.240 -21.016 1.00 96.75 93 ALA A O 1
ATOM 731 N N . LEU A 1 94 ? 3.095 4.148 -19.315 1.00 97.06 94 LEU A N 1
ATOM 732 C CA . LEU A 1 94 ? 1.926 4.439 -18.494 1.00 97.06 94 LEU A CA 1
ATOM 733 C C . LEU A 1 94 ? 2.098 5.728 -17.686 1.00 97.06 94 LEU A C 1
ATOM 735 O O . LEU A 1 94 ? 3.103 5.927 -17.007 1.00 97.06 94 LEU A O 1
ATOM 739 N N . LEU A 1 95 ? 1.057 6.561 -17.706 1.00 96.44 95 LEU A N 1
ATOM 740 C CA . LEU A 1 95 ? 0.845 7.629 -16.733 1.00 96.44 95 LEU A CA 1
ATOM 741 C C . LEU A 1 95 ? -0.124 7.135 -15.666 1.00 96.44 95 LEU A C 1
ATOM 743 O O . LEU A 1 95 ? -1.342 7.201 -15.840 1.00 96.44 95 LEU A O 1
ATOM 747 N N . GLN A 1 96 ? 0.412 6.628 -14.559 1.00 93.94 96 GLN A N 1
ATOM 748 C CA . GLN A 1 96 ? -0.433 6.181 -13.464 1.00 93.94 96 GLN A CA 1
ATOM 749 C C . GLN A 1 96 ? -0.711 7.350 -12.526 1.00 93.94 96 GLN A C 1
ATOM 751 O O . GLN A 1 96 ? 0.185 7.849 -11.850 1.00 93.94 96 GLN A O 1
ATOM 756 N N . TYR A 1 97 ? -1.972 7.767 -12.457 1.00 85.94 97 TYR A N 1
ATOM 757 C CA . TYR A 1 97 ? -2.370 8.817 -11.531 1.00 85.94 97 TYR A CA 1
ATOM 758 C C . TYR A 1 97 ? -2.464 8.293 -10.101 1.00 85.94 97 TYR A C 1
ATOM 760 O O . TYR A 1 97 ? -3.118 7.279 -9.838 1.00 85.94 97 TYR A O 1
ATOM 768 N N . THR A 1 98 ? -1.821 9.010 -9.182 1.00 69.88 98 THR A N 1
ATOM 769 C CA . THR A 1 98 ? -1.838 8.708 -7.754 1.00 69.88 98 THR A CA 1
ATOM 770 C C . THR A 1 98 ? -3.005 9.425 -7.087 1.00 69.88 98 THR A C 1
ATOM 772 O O . THR A 1 98 ? -3.110 10.651 -7.086 1.00 69.88 98 THR A O 1
ATOM 775 N N . GLY A 1 99 ? -3.927 8.639 -6.531 1.00 59.19 99 GLY A N 1
ATOM 776 C CA . GLY A 1 99 ? -4.988 9.121 -5.648 1.00 59.19 99 GLY A CA 1
ATOM 777 C C . GLY A 1 99 ? -4.492 9.115 -4.206 1.00 59.19 99 GLY A C 1
ATOM 778 O O . GLY A 1 99 ? -4.861 8.240 -3.426 1.00 59.19 99 GLY A O 1
ATOM 779 N N . GLY A 1 100 ? -3.572 10.024 -3.878 1.00 52.09 100 GLY A N 1
ATOM 780 C CA . GLY A 1 100 ? -3.007 10.179 -2.539 1.00 52.09 100 GLY A CA 1
ATOM 781 C C . GLY A 1 100 ? -3.702 11.281 -1.738 1.00 52.09 100 GLY A C 1
ATOM 782 O O . GLY A 1 100 ? -4.018 12.340 -2.268 1.00 52.09 100 GLY A O 1
ATOM 783 N N . THR A 1 101 ? -3.876 11.036 -0.441 1.00 47.06 101 THR A N 1
ATOM 784 C CA . THR A 1 101 ? -4.556 11.827 0.602 1.00 47.06 101 THR A CA 1
ATOM 785 C C . THR A 1 101 ? -4.026 13.254 0.836 1.00 47.06 101 THR A C 1
ATOM 787 O O . THR A 1 101 ? -4.312 13.817 1.879 1.00 47.06 101 THR A O 1
ATOM 790 N N . THR A 1 102 ? -3.245 13.863 -0.065 1.00 49.06 102 THR A N 1
ATOM 791 C CA . THR A 1 102 ? -2.493 15.102 0.234 1.00 49.06 102 THR A CA 1
ATOM 792 C C . THR A 1 102 ? -2.469 16.160 -0.881 1.00 49.06 102 THR A C 1
ATOM 794 O O . THR A 1 102 ? -1.833 17.187 -0.682 1.00 49.06 102 THR A O 1
ATOM 797 N N . GLY A 1 103 ? -3.129 15.982 -2.039 1.00 56.28 103 GLY A N 1
ATOM 798 C CA . GLY A 1 103 ? -3.107 17.013 -3.098 1.00 56.28 103 GLY A CA 1
ATOM 799 C C . GLY A 1 103 ? -3.845 16.676 -4.401 1.00 56.28 103 GLY A C 1
ATOM 800 O O . GLY A 1 103 ? -4.569 15.687 -4.475 1.00 56.28 103 GLY A O 1
ATOM 801 N N . VAL A 1 104 ? -3.638 17.517 -5.424 1.00 67.25 104 VAL A N 1
ATOM 802 C CA . VAL A 1 104 ? -4.055 17.283 -6.821 1.00 67.25 104 VAL A CA 1
ATOM 803 C C . VAL A 1 104 ? -3.404 15.994 -7.333 1.00 67.25 104 VAL A C 1
ATOM 805 O O . VAL A 1 104 ? -2.223 15.768 -7.082 1.00 67.25 104 VAL A O 1
ATOM 808 N N . ALA A 1 105 ? -4.160 15.149 -8.039 1.00 77.50 105 ALA A N 1
ATOM 809 C CA . ALA A 1 105 ? -3.659 13.871 -8.543 1.00 77.50 105 ALA A CA 1
ATOM 810 C C . ALA A 1 105 ? -2.460 14.056 -9.491 1.00 77.50 105 ALA A C 1
ATOM 812 O O . ALA A 1 105 ? -2.473 14.926 -10.366 1.00 77.50 105 ALA A O 1
ATOM 813 N N . LYS A 1 106 ? -1.440 13.204 -9.339 1.00 87.00 106 LYS A N 1
ATOM 814 C CA . LYS A 1 106 ? -0.166 13.306 -10.068 1.00 87.00 106 LYS A CA 1
ATOM 815 C C . LYS A 1 106 ? 0.062 12.072 -10.918 1.00 87.00 106 LYS A C 1
ATOM 817 O O . LYS A 1 106 ? -0.103 10.962 -10.425 1.00 87.00 106 LYS A O 1
ATOM 822 N N . GLY A 1 107 ? 0.444 12.257 -12.179 1.00 92.94 107 GLY A N 1
ATOM 823 C CA . GLY A 1 107 ? 0.762 11.153 -13.083 1.00 92.94 107 GLY A CA 1
ATOM 824 C C . GLY A 1 107 ? 2.204 10.691 -12.897 1.00 92.94 107 GLY A C 1
ATOM 825 O O . GLY A 1 107 ? 3.116 11.385 -13.339 1.00 92.94 107 GLY A O 1
ATOM 826 N N . ALA A 1 108 ? 2.420 9.537 -12.269 1.00 96.19 108 ALA A N 1
ATOM 827 C CA . ALA A 1 108 ? 3.725 8.883 -12.243 1.00 96.19 108 ALA A CA 1
ATOM 828 C C . ALA A 1 108 ? 4.063 8.353 -13.644 1.00 96.19 108 ALA A C 1
ATOM 830 O O . ALA A 1 108 ? 3.278 7.608 -14.238 1.00 96.19 108 ALA A O 1
ATOM 831 N N . MET A 1 109 ? 5.220 8.748 -14.173 1.00 98.19 109 MET A N 1
ATOM 832 C CA . MET A 1 109 ? 5.719 8.318 -15.477 1.00 98.19 109 MET A CA 1
ATOM 833 C C . MET A 1 109 ? 6.412 6.961 -15.365 1.00 98.19 109 MET A C 1
ATOM 835 O O . MET A 1 109 ? 7.556 6.889 -14.912 1.00 98.19 109 MET A O 1
ATOM 839 N N . LEU A 1 110 ? 5.736 5.899 -15.799 1.00 98.50 110 LEU A N 1
ATOM 840 C CA . LEU A 1 110 ? 6.258 4.534 -15.767 1.00 98.50 110 LEU A CA 1
ATOM 841 C C . LEU A 1 110 ? 6.649 4.077 -17.172 1.00 98.50 110 LEU A C 1
ATOM 843 O O . LEU A 1 110 ? 5.837 4.113 -18.101 1.00 98.50 110 LEU A O 1
ATOM 847 N N . THR A 1 111 ? 7.895 3.642 -17.330 1.00 98.62 111 THR A N 1
ATOM 848 C CA . THR A 1 111 ? 8.416 3.122 -18.600 1.00 98.62 111 THR A CA 1
ATOM 849 C C . THR A 1 111 ? 8.069 1.648 -18.796 1.00 98.62 111 THR A C 1
ATOM 851 O O . THR A 1 111 ? 7.682 0.950 -17.850 1.00 98.62 111 THR A O 1
ATOM 854 N N . HIS A 1 112 ? 8.256 1.136 -20.016 1.00 98.00 112 HIS A N 1
ATOM 855 C CA . HIS A 1 112 ? 8.165 -0.306 -20.274 1.00 98.00 112 HIS A CA 1
ATOM 856 C C . HIS A 1 112 ? 9.097 -1.102 -19.345 1.00 98.00 112 HIS A C 1
ATOM 858 O O . HIS A 1 112 ? 8.679 -2.106 -18.763 1.00 98.00 112 HIS A O 1
ATOM 864 N N . ARG A 1 113 ? 10.333 -0.623 -19.146 1.00 98.25 113 ARG A N 1
ATOM 865 C CA . ARG A 1 113 ? 11.326 -1.214 -18.242 1.00 98.25 113 ARG A CA 1
ATOM 866 C C . ARG A 1 113 ? 10.792 -1.296 -16.820 1.00 98.25 113 ARG A C 1
ATOM 868 O O . ARG A 1 113 ? 10.905 -2.361 -16.220 1.00 98.25 113 ARG A O 1
ATOM 875 N N . ASN A 1 114 ? 10.185 -0.225 -16.302 1.00 98.50 114 ASN A N 1
ATOM 876 C CA . ASN A 1 114 ? 9.672 -0.213 -14.932 1.00 98.50 114 ASN A CA 1
ATOM 877 C C . ASN A 1 114 ? 8.611 -1.301 -14.708 1.00 98.50 114 ASN A C 1
ATOM 879 O O . ASN A 1 114 ? 8.704 -2.084 -13.759 1.00 98.50 114 ASN A O 1
ATOM 883 N N . LEU A 1 115 ? 7.633 -1.385 -15.614 1.00 98.38 115 LEU A N 1
ATOM 884 C CA . LEU A 1 115 ? 6.525 -2.337 -15.518 1.00 98.38 115 LEU A CA 1
ATOM 885 C C . LEU A 1 115 ? 6.992 -3.790 -15.690 1.00 98.38 115 LEU A C 1
ATOM 887 O O . LEU A 1 115 ? 6.556 -4.678 -14.950 1.00 98.38 115 LEU A O 1
ATOM 891 N N . VAL A 1 116 ? 7.892 -4.043 -16.646 1.00 97.69 116 VAL A N 1
ATOM 892 C CA . VAL A 1 116 ? 8.459 -5.380 -16.879 1.00 97.69 116 VAL A CA 1
ATOM 893 C C . VAL A 1 116 ? 9.311 -5.810 -15.690 1.00 97.69 116 VAL A C 1
ATOM 895 O O . VAL A 1 116 ? 9.120 -6.918 -15.187 1.00 97.69 116 VAL A O 1
ATOM 898 N N . ALA A 1 117 ? 10.199 -4.938 -15.204 1.00 98.12 117 ALA A N 1
ATOM 899 C CA . ALA A 1 117 ? 11.043 -5.226 -14.051 1.00 98.12 117 ALA A CA 1
ATOM 900 C C . ALA A 1 117 ? 10.195 -5.584 -12.828 1.00 98.12 117 ALA A C 1
ATOM 902 O O . ALA A 1 117 ? 10.416 -6.640 -12.238 1.00 98.12 117 ALA A O 1
ATOM 903 N N . ASN A 1 118 ? 9.165 -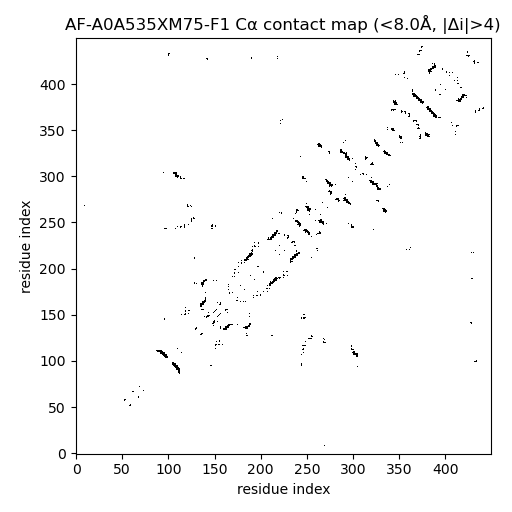4.789 -12.510 1.00 97.81 118 ASN A N 1
ATOM 904 C CA . ASN A 1 118 ? 8.327 -5.090 -11.354 1.00 97.81 118 ASN A CA 1
ATOM 905 C C . ASN A 1 118 ? 7.512 -6.371 -11.516 1.00 97.81 118 ASN A C 1
ATOM 907 O O . ASN A 1 118 ? 7.379 -7.140 -10.571 1.00 97.81 118 ASN A O 1
ATOM 911 N N . THR A 1 119 ? 7.041 -6.669 -12.726 1.00 96.44 119 THR A N 1
ATOM 912 C CA . THR A 1 119 ? 6.357 -7.940 -13.004 1.00 96.44 119 THR A CA 1
ATOM 913 C C . THR A 1 119 ? 7.277 -9.141 -12.748 1.00 96.44 119 THR A C 1
ATOM 915 O O . THR A 1 119 ? 6.844 -10.138 -12.171 1.00 96.44 119 THR A O 1
ATOM 918 N N . LEU A 1 120 ? 8.551 -9.058 -13.148 1.00 95.75 120 LEU A N 1
ATOM 919 C CA . LEU A 1 120 ? 9.537 -10.118 -12.908 1.00 95.75 120 LEU A CA 1
ATOM 920 C C . LEU A 1 120 ? 9.929 -10.220 -11.428 1.00 95.75 120 LEU A C 1
ATOM 922 O O . LEU A 1 120 ? 9.982 -11.328 -10.897 1.00 95.75 120 LEU A O 1
ATOM 926 N N . GLN A 1 121 ? 10.136 -9.083 -10.759 1.00 95.44 121 GLN A N 1
ATOM 927 C CA . GLN A 1 121 ? 10.398 -9.000 -9.318 1.00 95.44 121 GLN A CA 1
ATOM 928 C C . GLN A 1 121 ? 9.273 -9.646 -8.508 1.00 95.44 121 GLN A C 1
ATOM 930 O O . GLN A 1 121 ? 9.535 -10.505 -7.673 1.00 95.44 121 GLN A O 1
ATOM 935 N N . VAL A 1 122 ? 8.018 -9.292 -8.808 1.00 92.31 122 VAL A N 1
ATOM 936 C CA . VAL A 1 122 ? 6.841 -9.904 -8.187 1.00 92.31 122 VAL A CA 1
ATOM 937 C C . VAL A 1 122 ? 6.870 -11.407 -8.429 1.00 92.31 122 VAL A C 1
ATOM 939 O O . VAL A 1 122 ? 6.849 -12.152 -7.462 1.00 92.31 122 VAL A O 1
ATOM 942 N N . ARG A 1 123 ? 7.014 -11.887 -9.674 1.00 88.94 123 ARG A N 1
ATOM 943 C CA . ARG A 1 123 ? 7.066 -13.337 -9.956 1.00 88.94 123 ARG A CA 1
ATOM 944 C C . ARG A 1 123 ? 8.127 -14.083 -9.146 1.00 88.94 123 ARG A C 1
ATOM 946 O O . ARG A 1 123 ? 7.841 -15.183 -8.679 1.00 88.94 123 ARG A O 1
ATOM 953 N N . ALA A 1 124 ? 9.299 -13.490 -8.938 1.00 88.62 124 ALA A N 1
ATOM 954 C CA . ALA A 1 124 ? 10.348 -14.083 -8.112 1.00 88.62 124 ALA A CA 1
ATOM 955 C C . ALA A 1 124 ? 9.925 -14.266 -6.638 1.00 88.62 124 ALA A C 1
ATOM 957 O O . ALA A 1 124 ? 10.322 -15.244 -6.010 1.00 88.62 124 ALA A O 1
ATOM 958 N N . CYS A 1 125 ? 9.053 -13.407 -6.099 1.00 84.31 125 CYS A N 1
ATOM 959 C CA . CYS A 1 125 ? 8.502 -13.568 -4.748 1.00 84.31 125 CYS A CA 1
ATOM 960 C C . CYS A 1 125 ? 7.480 -14.720 -4.627 1.00 84.31 125 CYS A C 1
ATOM 962 O O . CYS A 1 125 ? 7.235 -15.193 -3.516 1.00 84.31 125 CYS A O 1
ATOM 964 N N . PHE A 1 126 ? 6.899 -15.194 -5.740 1.00 80.56 126 PHE A N 1
ATOM 965 C CA . PHE A 1 126 ? 5.830 -16.211 -5.770 1.00 80.56 126 PHE A CA 1
ATOM 966 C C . PHE A 1 126 ? 6.274 -17.580 -6.300 1.00 80.56 126 PHE A C 1
ATOM 968 O O . PHE A 1 126 ? 5.426 -18.442 -6.515 1.00 80.56 126 PHE A O 1
ATOM 975 N N . VAL A 1 127 ? 7.574 -17.824 -6.499 1.00 74.25 127 VAL A N 1
ATOM 976 C CA . VAL A 1 127 ? 8.073 -19.070 -7.124 1.00 74.25 127 VAL A CA 1
ATOM 977 C C . VAL A 1 127 ? 7.579 -20.348 -6.436 1.00 74.25 127 VAL A C 1
ATOM 979 O O . VAL A 1 127 ? 7.239 -21.313 -7.113 1.00 74.25 127 VAL A O 1
ATOM 982 N N . ASN A 1 128 ? 7.432 -20.330 -5.109 1.00 75.19 128 ASN A N 1
ATOM 983 C CA . ASN A 1 128 ? 6.961 -21.483 -4.331 1.00 75.19 128 ASN A CA 1
ATOM 984 C C . ASN A 1 128 ? 5.434 -21.629 -4.293 1.00 75.19 128 ASN A C 1
ATOM 986 O O . ASN A 1 128 ? 4.919 -22.560 -3.679 1.00 75.19 128 ASN A O 1
ATOM 990 N N . LEU A 1 129 ? 4.711 -20.699 -4.914 1.00 76.62 129 LEU A N 1
ATOM 991 C CA . LEU A 1 129 ? 3.256 -20.713 -5.010 1.00 76.62 129 LEU A CA 1
ATOM 992 C C . LEU A 1 129 ? 2.757 -21.000 -6.425 1.00 76.62 129 LEU A C 1
ATOM 994 O O . LEU A 1 129 ? 1.548 -20.957 -6.642 1.00 76.62 129 LEU A O 1
ATOM 998 N N . ALA A 1 130 ? 3.656 -21.306 -7.366 1.00 73.94 130 ALA A N 1
ATOM 999 C CA . ALA A 1 130 ? 3.277 -21.683 -8.720 1.00 73.94 130 ALA A CA 1
ATOM 1000 C C . ALA A 1 130 ? 2.281 -22.849 -8.695 1.00 73.94 130 ALA A C 1
ATOM 1002 O O . ALA A 1 130 ? 2.441 -23.809 -7.935 1.00 73.94 130 ALA A O 1
ATOM 1003 N N . ASN A 1 131 ? 1.246 -22.769 -9.528 1.00 77.50 131 ASN A N 1
ATOM 1004 C CA . ASN A 1 131 ? 0.263 -23.840 -9.618 1.00 77.50 131 ASN A CA 1
ATOM 1005 C C . ASN A 1 131 ? 0.927 -25.132 -10.157 1.00 77.50 131 ASN A C 1
ATOM 1007 O O . ASN A 1 131 ? 1.344 -25.171 -11.315 1.00 77.50 131 ASN A O 1
ATOM 1011 N N . PRO A 1 132 ? 0.996 -26.227 -9.373 1.00 71.31 132 PRO A N 1
ATOM 1012 C CA . PRO A 1 132 ? 1.656 -27.457 -9.817 1.00 71.31 132 PRO A CA 1
ATOM 1013 C C . PRO A 1 132 ? 0.882 -28.172 -10.934 1.00 71.31 132 PRO A C 1
ATOM 1015 O O . PRO A 1 132 ? 1.413 -29.064 -11.587 1.00 71.31 132 PRO A O 1
ATOM 1018 N N . SER A 1 133 ? -0.389 -27.818 -11.144 1.00 73.94 133 SER A N 1
ATOM 1019 C CA . SER A 1 133 ? -1.297 -28.477 -12.088 1.00 73.94 133 SER A CA 1
ATOM 1020 C C . SER A 1 133 ? -1.537 -27.680 -13.375 1.00 73.94 133 SER A C 1
ATOM 1022 O O . SER A 1 133 ? -2.394 -28.062 -14.171 1.00 73.94 133 SER A O 1
ATOM 1024 N N . GLY A 1 134 ? -0.825 -26.570 -13.597 1.00 81.75 134 GLY A N 1
ATOM 1025 C CA . GLY A 1 134 ? -0.970 -25.754 -14.804 1.00 81.75 134 GLY A CA 1
ATOM 1026 C C . GLY A 1 134 ? -0.685 -24.271 -14.566 1.00 81.75 134 GLY A C 1
ATOM 1027 O O . GLY A 1 134 ? -0.020 -23.927 -13.598 1.00 81.75 134 GLY A O 1
ATOM 1028 N N . PRO A 1 135 ? -1.180 -23.371 -15.432 1.00 86.50 135 PRO A N 1
ATOM 1029 C CA . PRO A 1 135 ? -0.997 -21.938 -15.244 1.00 86.50 135 PRO A CA 1
ATOM 1030 C C . PRO A 1 135 ? -1.632 -21.419 -13.951 1.00 86.50 135 PRO A C 1
ATOM 1032 O O . PRO A 1 135 ? -2.635 -21.947 -13.460 1.00 86.50 135 PRO A O 1
ATOM 1035 N N . ASP A 1 136 ? -1.072 -20.331 -13.437 1.00 90.81 136 ASP A N 1
ATOM 1036 C CA . ASP A 1 136 ? -1.553 -19.643 -12.245 1.00 90.81 136 ASP A CA 1
ATOM 1037 C C . ASP A 1 136 ? -3.002 -19.140 -12.443 1.00 90.81 136 ASP A C 1
ATOM 1039 O O . ASP A 1 136 ? -3.292 -18.427 -13.395 1.00 90.81 136 ASP A O 1
ATOM 1043 N N . ILE A 1 137 ? -3.928 -19.476 -11.540 1.00 94.94 137 ILE A N 1
ATOM 1044 C CA . ILE A 1 137 ? -5.267 -18.864 -11.420 1.00 94.94 137 ILE A CA 1
ATOM 1045 C C . ILE A 1 137 ? -5.297 -17.808 -10.296 1.00 94.94 137 ILE A C 1
ATOM 1047 O O . ILE A 1 137 ? -5.266 -18.159 -9.112 1.00 94.94 137 ILE A O 1
ATOM 1051 N N . VAL A 1 138 ? -5.382 -16.526 -10.650 1.00 96.00 138 VAL A N 1
ATOM 1052 C CA . VAL A 1 138 ? -5.332 -15.390 -9.712 1.00 96.00 138 VAL A CA 1
ATOM 1053 C C . VAL A 1 138 ? -6.708 -14.745 -9.565 1.00 96.00 138 VAL A C 1
ATOM 1055 O O . VAL A 1 138 ? -7.395 -14.463 -10.549 1.00 96.00 138 VAL A O 1
ATOM 1058 N N . MET A 1 139 ? -7.107 -14.479 -8.325 1.00 97.25 139 MET A N 1
ATOM 1059 C CA . MET A 1 139 ? -8.342 -13.770 -8.011 1.00 97.25 139 MET A CA 1
ATOM 1060 C C . MET A 1 139 ? -8.186 -12.269 -8.319 1.00 97.25 139 MET A C 1
ATOM 1062 O O . MET A 1 139 ? -7.322 -11.601 -7.760 1.00 97.25 139 MET A O 1
ATOM 1066 N N . GLY A 1 140 ? -9.014 -11.726 -9.215 1.00 96.31 140 GLY A N 1
ATOM 1067 C CA . GLY A 1 140 ? -8.950 -10.338 -9.682 1.00 96.31 140 GLY A CA 1
ATOM 1068 C C . GLY A 1 140 ? -10.147 -9.510 -9.228 1.00 96.31 140 GLY A C 1
ATOM 1069 O O . GLY A 1 140 ? -11.079 -9.295 -9.997 1.00 96.31 140 GLY A O 1
ATOM 1070 N N . VAL A 1 141 ? -10.124 -9.058 -7.975 1.00 92.44 141 VAL A N 1
ATOM 1071 C CA . VAL A 1 141 ? -11.178 -8.209 -7.375 1.00 92.44 141 VAL A CA 1
ATOM 1072 C C . VAL A 1 141 ? -10.767 -6.735 -7.342 1.00 92.44 141 VAL A C 1
ATOM 1074 O O . VAL A 1 141 ? -11.605 -5.836 -7.384 1.00 92.44 141 VAL A O 1
ATOM 1077 N N . LEU A 1 142 ? -9.462 -6.480 -7.244 1.00 89.25 142 LEU A N 1
ATOM 1078 C CA . LEU A 1 142 ? -8.906 -5.136 -7.196 1.00 89.25 142 LEU A CA 1
ATOM 1079 C C . LEU A 1 142 ? -9.009 -4.444 -8.571 1.00 89.25 142 LEU A C 1
ATOM 1081 O O . LEU A 1 142 ? -8.921 -5.108 -9.607 1.00 89.25 142 LEU A O 1
ATOM 1085 N N . PRO A 1 143 ? -9.156 -3.108 -8.609 1.00 86.56 143 PRO A N 1
ATOM 1086 C CA . PRO A 1 143 ? -9.315 -2.369 -9.857 1.00 86.56 143 PRO A CA 1
ATOM 1087 C C . PRO A 1 143 ? -8.062 -2.441 -10.738 1.00 86.56 143 PRO A C 1
ATOM 1089 O O . PRO A 1 143 ? -7.012 -1.923 -10.362 1.00 86.56 143 PRO A O 1
ATOM 1092 N N . LEU A 1 144 ? -8.183 -3.008 -11.944 1.00 92.31 144 LEU A N 1
ATOM 1093 C CA . LEU A 1 144 ? -7.062 -3.169 -12.890 1.00 92.31 144 LEU A CA 1
ATOM 1094 C C . LEU A 1 144 ? -6.462 -1.847 -13.391 1.00 92.31 144 LEU A C 1
ATOM 1096 O O . LEU A 1 144 ? -5.318 -1.833 -13.828 1.00 92.31 144 LEU A O 1
ATOM 1100 N N . PHE A 1 145 ? -7.207 -0.741 -13.306 1.00 88.25 145 PHE A N 1
ATOM 1101 C CA . PHE A 1 145 ? -6.691 0.597 -13.617 1.00 88.25 145 PHE A CA 1
ATOM 1102 C C . PHE A 1 145 ? -5.736 1.135 -12.542 1.00 88.25 145 PHE A C 1
ATOM 1104 O O . PHE A 1 145 ? -5.089 2.158 -12.750 1.00 88.25 145 PHE A O 1
ATOM 1111 N N . HIS A 1 146 ? -5.700 0.506 -11.365 1.00 89.12 146 HIS A N 1
ATOM 1112 C CA . HIS A 1 146 ? -4.764 0.841 -10.308 1.00 89.12 146 HIS A CA 1
ATOM 1113 C C . HIS A 1 146 ? -3.558 -0.091 -10.398 1.00 89.12 146 HIS A C 1
ATOM 1115 O O . HIS A 1 146 ? -3.695 -1.315 -10.454 1.00 89.12 146 HIS A O 1
ATOM 1121 N N . ILE A 1 147 ? -2.368 0.496 -10.322 1.00 93.38 147 ILE A N 1
ATOM 1122 C CA . ILE A 1 147 ? -1.075 -0.181 -10.468 1.00 93.38 147 ILE A CA 1
ATOM 1123 C C . ILE A 1 147 ? -0.908 -1.442 -9.611 1.00 93.38 147 ILE A C 1
ATOM 1125 O O . ILE A 1 147 ? -0.278 -2.402 -10.046 1.00 93.38 147 ILE A O 1
ATOM 1129 N N . TYR A 1 148 ? -1.524 -1.488 -8.424 1.00 92.12 148 TYR A N 1
ATOM 1130 C CA . TYR A 1 148 ? -1.498 -2.679 -7.571 1.00 92.12 148 TYR A CA 1
ATOM 1131 C C . TYR A 1 148 ? -2.079 -3.911 -8.275 1.00 92.12 148 TYR A C 1
ATOM 1133 O O . TYR A 1 148 ? -1.380 -4.915 -8.421 1.00 92.12 148 TYR A O 1
ATOM 1141 N N . ALA A 1 149 ? -3.317 -3.834 -8.767 1.00 93.06 149 ALA A N 1
ATOM 1142 C CA . ALA A 1 149 ? -3.941 -4.949 -9.475 1.00 93.06 149 ALA A CA 1
ATOM 1143 C C . ALA A 1 149 ? -3.360 -5.109 -10.884 1.00 93.06 149 ALA A C 1
ATOM 1145 O O . ALA A 1 149 ? -3.202 -6.230 -11.366 1.00 93.06 149 ALA A O 1
ATOM 1146 N N . MET A 1 150 ? -2.994 -3.996 -11.525 1.00 95.56 150 MET A N 1
ATOM 1147 C CA . MET A 1 150 ? -2.346 -4.016 -12.830 1.00 95.56 150 MET A CA 1
ATOM 1148 C C . MET A 1 150 ? -1.095 -4.899 -12.814 1.00 95.56 150 MET A C 1
ATOM 1150 O O . MET A 1 150 ? -0.947 -5.757 -13.675 1.00 95.56 150 MET A O 1
ATOM 1154 N N . THR A 1 151 ? -0.227 -4.761 -11.811 1.00 95.25 151 THR A N 1
ATOM 1155 C CA . THR A 1 151 ? 0.991 -5.573 -11.736 1.00 95.25 151 THR A CA 1
ATOM 1156 C C . THR A 1 151 ? 0.728 -6.950 -11.129 1.00 95.25 151 THR A C 1
ATOM 1158 O O . THR A 1 151 ? 1.074 -7.960 -11.740 1.00 95.25 151 THR A O 1
ATOM 1161 N N . THR A 1 152 ? 0.092 -7.019 -9.954 1.00 93.25 152 THR A N 1
ATOM 1162 C CA . THR A 1 152 ? -0.011 -8.273 -9.174 1.00 93.25 152 THR A CA 1
ATOM 1163 C C . THR A 1 152 ? -1.101 -9.233 -9.644 1.00 93.25 152 THR A C 1
ATOM 1165 O O . THR A 1 152 ? -1.052 -10.413 -9.308 1.00 93.25 152 THR A O 1
ATOM 1168 N N . VAL A 1 153 ? -2.057 -8.762 -10.450 1.00 95.25 153 VAL A N 1
ATOM 1169 C CA . VAL A 1 153 ? -3.088 -9.604 -11.075 1.00 95.25 153 VAL A CA 1
ATOM 1170 C C . VAL A 1 153 ? -2.853 -9.667 -12.579 1.00 95.25 153 VAL A C 1
ATOM 1172 O O . VAL A 1 153 ? -2.600 -10.748 -13.107 1.00 95.25 153 VAL A O 1
ATOM 1175 N N . MET A 1 154 ? -2.902 -8.529 -13.277 1.00 96.75 154 MET A N 1
ATOM 1176 C CA . MET A 1 154 ? -2.932 -8.513 -14.742 1.00 96.75 154 MET A CA 1
ATOM 1177 C C . MET A 1 154 ? -1.584 -8.866 -15.373 1.00 96.75 154 MET A C 1
ATOM 1179 O O . MET A 1 154 ? -1.490 -9.883 -16.057 1.00 96.75 154 MET A O 1
ATOM 1183 N N . ASN A 1 155 ? -0.530 -8.091 -15.125 1.00 96.50 155 ASN A N 1
ATOM 1184 C CA . ASN A 1 155 ? 0.786 -8.332 -15.719 1.00 96.50 155 ASN A CA 1
ATOM 1185 C C . ASN A 1 155 ? 1.384 -9.652 -15.227 1.00 96.50 155 ASN A C 1
ATOM 1187 O O . ASN A 1 155 ? 1.945 -10.400 -16.028 1.00 96.50 155 ASN A O 1
ATOM 1191 N N . PHE A 1 156 ? 1.212 -9.973 -13.939 1.00 93.94 156 PHE A N 1
ATOM 1192 C CA . PHE A 1 156 ? 1.605 -11.263 -13.373 1.00 93.94 156 PHE A CA 1
ATOM 1193 C C . PHE A 1 156 ? 0.981 -12.434 -14.145 1.00 93.94 156 PHE A C 1
ATOM 1195 O O . PHE A 1 156 ? 1.707 -13.327 -14.594 1.00 93.94 156 PHE A O 1
ATOM 1202 N N . SER A 1 157 ? -0.345 -12.403 -14.344 1.00 94.06 157 SER A N 1
ATOM 1203 C CA . SER A 1 157 ? -1.070 -13.466 -15.047 1.00 94.06 157 SER A CA 1
ATOM 1204 C C . SER A 1 157 ? -0.700 -13.506 -16.525 1.00 94.06 157 SER A C 1
ATOM 1206 O O . SER A 1 157 ? -0.384 -14.574 -17.035 1.00 94.06 157 SER A O 1
ATOM 1208 N N . ILE A 1 158 ? -0.653 -12.361 -17.215 1.00 94.69 158 ILE A N 1
ATOM 1209 C CA . ILE A 1 158 ? -0.275 -12.292 -18.637 1.00 94.69 158 ILE A CA 1
ATOM 1210 C C . ILE A 1 158 ? 1.126 -12.870 -18.846 1.00 94.69 158 ILE A C 1
ATOM 1212 O O . ILE A 1 158 ? 1.323 -13.705 -19.728 1.00 94.69 158 ILE A O 1
ATOM 1216 N N . ARG A 1 159 ? 2.093 -12.485 -18.005 1.00 92.44 159 ARG A N 1
ATOM 1217 C CA . ARG A 1 159 ? 3.466 -12.997 -18.084 1.00 92.44 159 ARG A CA 1
ATOM 1218 C C . ARG A 1 159 ? 3.542 -14.501 -17.820 1.00 92.44 159 ARG A C 1
ATOM 1220 O O . ARG A 1 159 ? 4.374 -15.169 -18.426 1.00 92.44 159 ARG A O 1
ATOM 1227 N N . GLY A 1 160 ? 2.711 -15.018 -16.918 1.00 89.00 160 GLY A N 1
ATOM 1228 C CA . GLY A 1 160 ? 2.649 -16.443 -16.585 1.00 89.00 160 GLY A CA 1
ATOM 1229 C C . GLY A 1 160 ? 1.772 -17.292 -17.504 1.00 89.00 160 GLY A C 1
ATOM 1230 O O . GLY A 1 160 ? 1.726 -18.503 -17.321 1.00 89.00 160 GLY A O 1
ATOM 1231 N N . GLY A 1 161 ? 1.037 -16.687 -18.445 1.00 92.25 161 GLY A N 1
ATOM 1232 C CA . GLY A 1 161 ? -0.039 -17.378 -19.168 1.00 92.25 161 GLY A CA 1
ATOM 1233 C C . GLY A 1 161 ? -1.194 -17.830 -18.258 1.00 92.25 161 GLY A C 1
ATOM 1234 O O . GLY A 1 161 ? -1.901 -18.780 -18.589 1.00 92.25 161 GLY A O 1
ATOM 1235 N N . GLY A 1 162 ? -1.346 -17.183 -17.100 1.00 92.19 162 GLY A N 1
ATOM 1236 C CA . GLY A 1 162 ? -2.320 -17.488 -16.060 1.00 92.19 162 GLY A CA 1
ATOM 1237 C C . GLY A 1 162 ? -3.744 -17.014 -16.363 1.00 92.19 162 GLY A C 1
ATOM 1238 O O . GLY A 1 162 ? -3.998 -16.230 -17.278 1.00 92.19 162 GLY A O 1
ATOM 1239 N N . THR A 1 163 ? -4.687 -17.487 -15.553 1.00 95.44 163 THR A N 1
ATOM 1240 C CA . THR A 1 163 ? -6.106 -17.116 -15.589 1.00 95.44 163 THR A CA 1
ATOM 1241 C C . THR A 1 163 ? -6.402 -16.043 -14.547 1.00 95.44 163 THR A C 1
ATOM 1243 O O . THR A 1 163 ? -6.078 -16.208 -13.375 1.00 95.44 163 THR A O 1
ATOM 1246 N N . MET A 1 164 ? -7.084 -14.971 -14.952 1.00 97.31 164 MET A N 1
ATOM 1247 C CA . MET A 1 164 ? -7.620 -13.963 -14.034 1.00 97.31 164 MET A CA 1
ATOM 1248 C C . MET A 1 164 ? -9.103 -14.231 -13.777 1.00 97.31 164 MET A C 1
ATOM 1250 O O . MET A 1 164 ? -9.918 -14.144 -14.696 1.00 97.31 164 MET A O 1
ATOM 1254 N N . VAL A 1 165 ? -9.473 -14.509 -12.530 1.00 97.62 165 VAL A N 1
ATOM 1255 C CA . VAL A 1 165 ? -10.881 -14.619 -12.128 1.00 97.62 165 VAL A CA 1
ATOM 1256 C C . VAL A 1 165 ? -11.385 -13.220 -11.794 1.00 97.62 165 VAL A C 1
ATOM 1258 O O . VAL A 1 165 ? -11.204 -12.743 -10.679 1.00 97.62 165 VAL A O 1
ATOM 1261 N N . LEU A 1 166 ? -11.966 -12.524 -12.768 1.00 96.81 166 LEU A N 1
ATOM 1262 C CA . LEU A 1 166 ? -12.346 -11.119 -12.604 1.00 96.81 166 LEU A CA 1
ATOM 1263 C C . LEU A 1 166 ? -13.690 -10.963 -11.883 1.00 96.81 166 LEU A C 1
ATOM 1265 O O . LEU A 1 166 ? -14.693 -11.549 -12.287 1.00 96.81 166 LEU A O 1
ATOM 1269 N N . GLN A 1 167 ? -13.710 -10.122 -10.850 1.00 94.12 167 GLN A N 1
ATOM 1270 C CA . GLN A 1 167 ? -14.924 -9.654 -10.182 1.00 94.12 167 GLN A CA 1
ATOM 1271 C C . GLN A 1 167 ? -15.033 -8.138 -10.376 1.00 94.12 167 GLN A C 1
ATOM 1273 O O . GLN A 1 167 ? -14.210 -7.405 -9.833 1.00 94.12 167 GLN A O 1
ATOM 1278 N N . PRO A 1 168 ? -16.029 -7.637 -11.134 1.00 86.88 168 PRO A N 1
ATOM 1279 C CA . PRO A 1 168 ? -16.164 -6.203 -11.409 1.00 86.88 168 PRO A CA 1
ATOM 1280 C C . PRO A 1 168 ? -16.358 -5.338 -10.158 1.00 86.88 168 PRO A C 1
ATOM 1282 O O . PRO A 1 168 ? -16.098 -4.137 -10.188 1.00 86.88 168 PRO A O 1
ATOM 1285 N N . ARG A 1 169 ? -16.869 -5.933 -9.074 1.00 83.56 169 ARG A N 1
ATOM 1286 C CA . ARG A 1 169 ? -17.077 -5.298 -7.771 1.00 83.56 169 ARG A CA 1
ATOM 1287 C C . ARG A 1 169 ? -16.769 -6.294 -6.664 1.00 83.56 169 ARG A C 1
ATOM 1289 O O . ARG A 1 169 ? -16.943 -7.498 -6.842 1.00 83.56 169 ARG A O 1
ATOM 1296 N N . PHE A 1 170 ? -16.383 -5.781 -5.501 1.00 87.06 170 PHE A N 1
ATOM 1297 C CA . PHE A 1 170 ? -16.255 -6.608 -4.311 1.00 87.06 170 PHE A CA 1
ATOM 1298 C C . PHE A 1 170 ? -17.626 -6.853 -3.680 1.00 87.06 170 PHE A C 1
ATOM 1300 O O . PHE A 1 170 ? -18.172 -5.994 -2.991 1.00 87.06 170 PHE A O 1
ATOM 1307 N N . ILE A 1 171 ? -18.174 -8.040 -3.924 1.00 92.12 171 ILE A N 1
ATOM 1308 C CA . ILE A 1 171 ? -19.348 -8.568 -3.231 1.00 92.12 171 ILE A CA 1
ATOM 1309 C C . ILE A 1 171 ? -18.907 -9.869 -2.570 1.00 92.12 171 ILE A C 1
ATOM 1311 O O . ILE A 1 171 ? -18.512 -10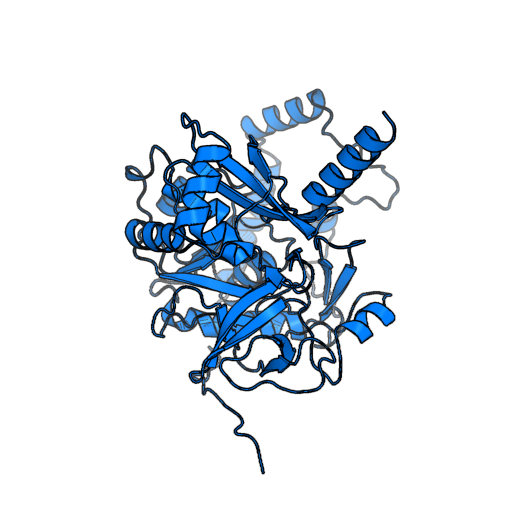.810 -3.255 1.00 92.12 171 ILE A O 1
ATOM 1315 N N . VAL A 1 172 ? -18.949 -9.916 -1.235 1.00 92.75 172 VAL A N 1
ATOM 1316 C CA . VAL A 1 172 ? -18.357 -11.010 -0.441 1.00 92.75 172 VAL A CA 1
ATOM 1317 C C . VAL A 1 172 ? -18.851 -12.385 -0.902 1.00 92.75 172 VAL A C 1
ATOM 1319 O O . VAL A 1 172 ? -18.045 -13.275 -1.147 1.00 92.75 172 VAL A O 1
ATOM 1322 N N . ASP A 1 173 ? -20.164 -12.556 -1.076 1.00 94.44 173 ASP A N 1
ATOM 1323 C CA . ASP A 1 173 ? -20.760 -13.840 -1.472 1.00 94.44 173 ASP A CA 1
ATOM 1324 C C . ASP A 1 173 ? -20.349 -14.268 -2.896 1.00 94.44 173 ASP A C 1
ATOM 1326 O O . ASP A 1 173 ? -20.106 -15.450 -3.131 1.00 94.44 173 ASP A O 1
ATOM 1330 N N . ASP A 1 174 ? -20.186 -13.320 -3.824 1.00 95.25 174 ASP A N 1
ATOM 1331 C CA . ASP A 1 174 ? -19.731 -13.603 -5.192 1.00 95.25 174 ASP A CA 1
ATOM 1332 C C . ASP A 1 174 ? -18.251 -13.993 -5.224 1.00 95.25 174 ASP A C 1
ATOM 1334 O O . ASP A 1 174 ? -17.876 -14.937 -5.920 1.00 95.25 174 ASP A O 1
ATOM 1338 N N . VAL A 1 175 ? -17.416 -13.334 -4.413 1.00 96.44 175 VAL A N 1
ATOM 1339 C CA . VAL A 1 175 ? -16.003 -13.702 -4.245 1.00 96.44 175 VAL A CA 1
ATOM 1340 C C . VAL A 1 175 ? -15.875 -15.099 -3.642 1.00 96.44 175 VAL A C 1
ATOM 1342 O O . VAL A 1 175 ? -15.121 -15.915 -4.163 1.00 96.44 175 VAL A O 1
ATOM 1345 N N . LEU A 1 176 ? -16.643 -15.419 -2.596 1.00 96.88 176 LEU A N 1
ATOM 1346 C CA . LEU A 1 176 ? -16.637 -16.750 -1.977 1.00 96.88 176 LEU A CA 1
ATOM 1347 C C . LEU A 1 176 ? -17.068 -17.847 -2.967 1.00 96.88 176 LEU A C 1
ATOM 1349 O O . LEU A 1 176 ? -16.413 -18.888 -3.068 1.00 96.88 176 LEU A O 1
ATOM 1353 N N . LYS A 1 177 ? -18.120 -17.599 -3.760 1.00 96.38 177 LYS A N 1
ATOM 1354 C CA . LYS A 1 177 ? -18.551 -18.495 -4.847 1.00 96.38 177 LYS A CA 1
ATOM 1355 C C . LYS A 1 177 ? -17.475 -18.661 -5.916 1.00 96.38 177 LYS A C 1
ATOM 1357 O O . LYS A 1 177 ? -17.245 -19.781 -6.371 1.00 96.38 177 LYS A O 1
ATOM 1362 N N . ALA A 1 178 ? -16.825 -17.570 -6.318 1.00 96.94 178 ALA A N 1
ATOM 1363 C CA . ALA A 1 178 ? -15.758 -17.592 -7.311 1.00 96.94 178 ALA A CA 1
ATOM 1364 C C . ALA A 1 178 ? -14.546 -18.387 -6.813 1.00 96.94 178 ALA A C 1
ATOM 1366 O O . ALA A 1 178 ? -14.032 -19.218 -7.557 1.00 96.94 178 ALA A O 1
ATOM 1367 N N . ILE A 1 179 ? -14.145 -18.213 -5.549 1.00 96.69 179 ILE A N 1
ATOM 1368 C CA . ILE A 1 179 ? -13.058 -18.994 -4.948 1.00 96.69 179 ILE A CA 1
ATOM 1369 C C . ILE A 1 179 ? -13.401 -20.487 -4.966 1.00 96.69 179 ILE A C 1
ATOM 1371 O O . ILE A 1 179 ? -12.595 -21.300 -5.412 1.00 96.69 179 ILE A O 1
ATOM 1375 N N . GLN A 1 180 ? -14.616 -20.858 -4.558 1.00 95.88 180 GLN A N 1
ATOM 1376 C CA . GLN A 1 180 ? -15.038 -22.258 -4.558 1.00 95.88 180 GLN A CA 1
ATOM 1377 C C . GLN A 1 180 ? -15.081 -22.874 -5.965 1.00 95.88 180 GLN A C 1
ATOM 1379 O O . GLN A 1 180 ? -14.656 -24.017 -6.145 1.00 95.88 180 GLN A O 1
ATOM 1384 N N . ARG A 1 181 ? -15.612 -22.138 -6.950 1.00 96.38 181 ARG A N 1
ATOM 1385 C CA . ARG A 1 181 ? -15.839 -22.637 -8.314 1.00 96.38 181 ARG A CA 1
ATOM 1386 C C . ARG A 1 181 ? -14.566 -22.655 -9.154 1.00 96.38 181 ARG A C 1
ATOM 1388 O O . ARG A 1 181 ? -14.257 -23.671 -9.761 1.00 96.38 181 ARG A O 1
ATOM 1395 N N . GLU A 1 182 ? -13.852 -21.536 -9.187 1.00 95.81 182 GLU A N 1
ATOM 1396 C CA . GLU A 1 182 ? -12.693 -21.326 -10.066 1.00 95.81 182 GLU A CA 1
ATOM 1397 C C . GLU A 1 182 ? -11.377 -21.753 -9.410 1.00 95.81 182 GLU A C 1
ATOM 1399 O O . GLU A 1 182 ? -10.358 -21.875 -10.085 1.00 95.81 182 GLU A O 1
ATOM 1404 N N . ARG A 1 183 ? -11.396 -21.987 -8.090 1.00 94.44 183 ARG A N 1
ATOM 1405 C CA . ARG A 1 183 ? -10.265 -22.483 -7.297 1.00 94.44 183 ARG A CA 1
ATOM 1406 C C . ARG A 1 183 ? -8.964 -21.688 -7.517 1.00 94.44 183 ARG A C 1
ATOM 1408 O O . ARG A 1 183 ? -7.923 -22.302 -7.764 1.00 94.44 183 ARG A O 1
ATOM 1415 N N . PRO A 1 184 ? -8.977 -20.344 -7.403 1.00 94.88 184 PRO A N 1
ATOM 1416 C CA . PRO A 1 184 ? -7.758 -19.554 -7.475 1.00 94.88 184 PRO A CA 1
ATOM 1417 C C . PRO A 1 184 ? -6.790 -19.970 -6.363 1.00 94.88 184 PRO A C 1
ATOM 1419 O O . PRO A 1 184 ? -7.210 -20.383 -5.277 1.00 94.88 184 PRO A O 1
ATOM 1422 N N . HIS A 1 185 ? -5.497 -19.835 -6.648 1.00 90.62 185 HIS A N 1
ATOM 1423 C CA . HIS A 1 185 ? -4.402 -20.148 -5.723 1.00 90.62 185 HIS A CA 1
ATOM 1424 C C . HIS A 1 185 ? -3.752 -18.878 -5.154 1.00 90.62 185 HIS A C 1
ATOM 1426 O O . HIS A 1 185 ? -3.171 -18.930 -4.071 1.00 90.62 185 HIS A O 1
ATOM 1432 N N . LEU A 1 186 ? -3.917 -17.735 -5.829 1.00 93.69 186 LEU A N 1
ATOM 1433 C CA . LEU A 1 186 ? -3.488 -16.427 -5.343 1.00 93.69 186 LEU A CA 1
ATOM 1434 C C . LEU A 1 186 ? -4.670 -15.480 -5.185 1.00 93.69 186 LEU A C 1
ATOM 1436 O O . LEU A 1 186 ? -5.527 -15.387 -6.069 1.00 93.69 186 LEU A O 1
ATOM 1440 N N . PHE A 1 187 ? -4.668 -14.731 -4.086 1.00 95.50 187 PHE A N 1
ATOM 1441 C CA . PHE A 1 187 ? -5.615 -13.648 -3.862 1.00 95.50 187 PHE A CA 1
ATOM 1442 C C . PHE A 1 187 ? -4.900 -12.374 -3.397 1.00 95.50 187 PHE A C 1
ATOM 1444 O O . PHE A 1 187 ? -4.587 -12.232 -2.218 1.00 95.50 187 PHE A O 1
ATOM 1451 N N . PRO A 1 188 ? -4.620 -11.437 -4.318 1.00 94.25 188 PRO A N 1
ATOM 1452 C CA . PRO A 1 188 ? -4.260 -10.069 -3.973 1.00 94.25 188 PRO A CA 1
ATOM 1453 C C . PRO A 1 188 ? -5.503 -9.306 -3.501 1.00 94.25 188 PRO A C 1
ATOM 1455 O O . PRO A 1 188 ? -6.517 -9.251 -4.201 1.00 94.25 188 PRO A O 1
ATOM 1458 N N . GLY A 1 189 ? -5.422 -8.705 -2.320 1.00 91.81 189 GLY A N 1
ATOM 1459 C CA . GLY A 1 189 ? -6.530 -8.021 -1.670 1.00 91.81 189 GLY A CA 1
ATOM 1460 C C . GLY A 1 189 ? -6.062 -6.884 -0.768 1.00 91.81 189 GLY A C 1
ATOM 1461 O O . GLY A 1 189 ? -4.888 -6.523 -0.721 1.00 91.81 189 GLY A O 1
ATOM 1462 N N . VAL A 1 190 ? -7.012 -6.305 -0.046 1.00 88.12 190 VAL A N 1
ATOM 1463 C CA . VAL A 1 190 ? -6.778 -5.240 0.940 1.00 88.12 190 VAL A CA 1
ATOM 1464 C C . VAL A 1 190 ? -7.394 -5.639 2.282 1.00 88.12 190 VAL A C 1
ATOM 1466 O O . VAL A 1 190 ? -8.317 -6.463 2.283 1.00 88.12 190 VAL A O 1
ATOM 1469 N N . PRO A 1 191 ? -6.953 -5.066 3.420 1.00 85.00 191 PRO A N 1
ATOM 1470 C CA . PRO A 1 191 ? -7.394 -5.503 4.747 1.00 85.00 191 PRO A CA 1
ATOM 1471 C C . PRO A 1 191 ? -8.918 -5.559 4.904 1.00 85.00 191 PRO A C 1
ATOM 1473 O O . PRO A 1 191 ? -9.456 -6.524 5.439 1.00 85.00 191 PRO A O 1
ATOM 1476 N N . THR A 1 192 ? -9.637 -4.575 4.356 1.00 81.44 192 THR A N 1
ATOM 1477 C CA . THR A 1 192 ? -11.108 -4.506 4.411 1.00 81.44 192 THR A CA 1
ATOM 1478 C C . THR A 1 192 ? -11.803 -5.674 3.712 1.00 81.44 192 THR A C 1
ATOM 1480 O O . THR A 1 192 ? -12.849 -6.123 4.180 1.00 81.44 192 THR A O 1
ATOM 1483 N N . MET A 1 193 ? -11.216 -6.222 2.644 1.00 89.62 193 MET A N 1
ATOM 1484 C CA . MET A 1 193 ? -11.752 -7.408 1.970 1.00 89.62 193 MET A CA 1
ATOM 1485 C C . MET A 1 193 ? -11.585 -8.659 2.833 1.00 89.62 193 MET A C 1
ATOM 1487 O O . MET A 1 193 ? -12.535 -9.426 2.983 1.00 89.62 193 MET A O 1
ATOM 1491 N N . TYR A 1 194 ? -10.406 -8.842 3.437 1.00 91.50 194 TYR A N 1
ATOM 1492 C CA . TYR A 1 194 ? -10.142 -9.965 4.340 1.00 91.50 194 TYR A CA 1
ATOM 1493 C C . TYR A 1 194 ? -11.021 -9.900 5.590 1.00 91.50 194 TYR A C 1
ATOM 1495 O O . TYR A 1 194 ? -11.628 -10.902 5.955 1.00 91.50 194 TYR A O 1
ATOM 1503 N N . MET A 1 195 ? -11.191 -8.712 6.183 1.00 87.06 195 MET A N 1
ATOM 1504 C CA . MET A 1 195 ? -12.137 -8.493 7.284 1.00 87.06 195 MET A CA 1
ATOM 1505 C C . MET A 1 195 ? -13.557 -8.922 6.900 1.00 87.06 195 MET A C 1
ATOM 1507 O O . MET A 1 195 ? -14.178 -9.719 7.602 1.00 87.06 195 MET A O 1
ATOM 1511 N N . ALA A 1 196 ? -14.063 -8.451 5.758 1.00 87.81 196 ALA A N 1
ATOM 1512 C CA . ALA A 1 196 ? -15.414 -8.777 5.311 1.00 87.81 196 ALA A CA 1
ATOM 1513 C C . ALA A 1 196 ? -15.606 -10.282 5.041 1.00 87.81 196 ALA A C 1
ATOM 1515 O O . ALA A 1 196 ? -16.648 -10.843 5.379 1.00 87.81 196 ALA A O 1
ATOM 1516 N N . ILE A 1 197 ? -14.598 -10.952 4.474 1.00 93.50 197 ILE A N 1
ATOM 1517 C CA . ILE A 1 197 ? -14.614 -12.404 4.244 1.00 93.50 197 ILE A CA 1
ATOM 1518 C C . ILE A 1 197 ? -14.603 -13.170 5.571 1.00 93.50 197 ILE A C 1
ATOM 1520 O O . ILE A 1 197 ? -15.411 -14.079 5.761 1.00 93.50 197 ILE A O 1
ATOM 1524 N N . ASN A 1 198 ? -13.743 -12.774 6.510 1.00 92.50 198 ASN A N 1
ATOM 1525 C CA . ASN A 1 198 ? -13.595 -13.427 7.809 1.00 92.50 198 ASN A CA 1
ATOM 1526 C C . ASN A 1 198 ? -14.883 -13.408 8.640 1.00 92.50 198 ASN A C 1
ATOM 1528 O O . ASN A 1 198 ? -15.122 -14.336 9.418 1.00 92.50 198 ASN A O 1
ATOM 1532 N N . HIS A 1 199 ? -15.709 -12.375 8.467 1.00 87.38 199 HIS A N 1
ATOM 1533 C CA . HIS A 1 199 ? -16.979 -12.186 9.169 1.00 87.38 199 HIS A CA 1
ATOM 1534 C C . HIS A 1 199 ? -18.216 -12.551 8.328 1.00 87.38 199 HIS A C 1
ATOM 1536 O O . HIS A 1 199 ? -19.340 -12.263 8.735 1.00 87.38 199 HIS A O 1
ATOM 1542 N N . ALA A 1 200 ? -18.050 -13.205 7.173 1.00 91.75 200 ALA A N 1
ATOM 1543 C CA . ALA A 1 200 ? -19.172 -13.542 6.303 1.00 91.75 200 ALA A CA 1
ATOM 1544 C C . ALA A 1 200 ? -20.149 -14.542 6.979 1.00 91.75 200 ALA A C 1
ATOM 1546 O O . ALA A 1 200 ? -19.731 -15.642 7.351 1.00 91.75 200 ALA A O 1
ATOM 1547 N N . PRO A 1 201 ? -21.468 -14.254 7.057 1.00 85.69 201 PRO A N 1
ATOM 1548 C CA . PRO A 1 201 ? -22.436 -15.095 7.783 1.00 85.69 201 PRO A CA 1
ATOM 1549 C C . PRO A 1 201 ? -22.566 -16.546 7.292 1.00 85.69 201 PRO A C 1
ATOM 1551 O O . PRO A 1 201 ? -23.042 -17.413 8.017 1.00 85.69 201 PRO A O 1
ATOM 1554 N N . ARG A 1 202 ? -22.176 -16.831 6.041 1.00 85.00 202 ARG A N 1
ATOM 1555 C CA . ARG A 1 202 ? -22.277 -18.164 5.411 1.00 85.00 202 ARG A CA 1
ATOM 1556 C C . ARG A 1 202 ? -20.921 -18.748 5.025 1.00 85.00 202 ARG A C 1
ATOM 1558 O O . ARG A 1 202 ? -20.855 -19.602 4.145 1.00 85.00 202 ARG A O 1
ATOM 1565 N N . LEU A 1 203 ? -19.850 -18.287 5.666 1.00 88.31 203 LEU A N 1
ATOM 1566 C CA . LEU A 1 203 ? -18.482 -18.675 5.333 1.00 88.31 203 LEU A CA 1
ATOM 1567 C C . LEU A 1 203 ? -18.263 -20.195 5.359 1.00 88.31 203 LEU A C 1
ATOM 1569 O O . LEU A 1 203 ? -17.614 -20.729 4.468 1.00 88.31 203 LEU A O 1
ATOM 1573 N N . SER A 1 204 ? -18.874 -20.897 6.319 1.00 90.00 204 SER A N 1
ATOM 1574 C CA . SER A 1 204 ? -18.765 -22.356 6.479 1.00 90.00 204 SER A CA 1
ATOM 1575 C C . SER A 1 204 ? -19.283 -23.171 5.287 1.00 90.00 204 SER A C 1
ATOM 1577 O O . SER A 1 204 ? -18.974 -24.354 5.183 1.00 90.00 204 SER A O 1
ATOM 1579 N N . ARG A 1 205 ? -20.051 -22.560 4.373 1.00 92.62 205 ARG A N 1
ATOM 1580 C CA . ARG A 1 205 ? -20.545 -23.211 3.148 1.00 92.62 205 ARG A CA 1
ATOM 1581 C C . ARG A 1 205 ? -19.530 -23.212 2.006 1.00 92.62 205 ARG A C 1
ATOM 1583 O O . ARG A 1 205 ? -19.791 -23.846 0.985 1.00 92.62 205 ARG A O 1
ATOM 1590 N N . TYR A 1 206 ? -18.428 -22.477 2.146 1.00 94.75 206 TYR A N 1
ATOM 1591 C CA . TYR A 1 206 ? -17.457 -22.264 1.082 1.00 94.75 206 TYR A CA 1
ATOM 1592 C C . TYR A 1 206 ? -16.105 -22.885 1.426 1.00 94.75 206 TYR A C 1
ATOM 1594 O O . TYR A 1 206 ? -15.575 -22.696 2.519 1.00 94.75 206 TYR A O 1
ATOM 1602 N N . ASN A 1 207 ? -15.509 -23.596 0.470 1.00 93.94 207 ASN A N 1
ATOM 1603 C CA . ASN A 1 207 ? -14.152 -24.117 0.603 1.00 93.94 207 ASN A CA 1
ATOM 1604 C C . ASN A 1 207 ? -13.124 -23.126 0.035 1.00 93.94 207 ASN A C 1
ATOM 1606 O O . ASN A 1 207 ? -13.024 -22.965 -1.181 1.00 93.94 207 ASN A O 1
ATOM 1610 N N . LEU A 1 208 ? -12.322 -22.518 0.914 1.00 95.50 208 LEU A N 1
ATOM 1611 C CA . LEU A 1 208 ? -11.286 -21.543 0.544 1.00 95.50 208 LEU A CA 1
ATOM 1612 C C . LEU A 1 208 ? -9.869 -22.136 0.458 1.00 95.50 208 LEU A C 1
ATOM 1614 O O . LEU A 1 208 ? -8.914 -21.408 0.196 1.00 95.50 208 LEU A O 1
ATOM 1618 N N . ARG A 1 209 ? -9.713 -23.457 0.634 1.00 93.50 209 ARG A N 1
ATOM 1619 C CA . ARG A 1 209 ? -8.407 -24.153 0.675 1.00 93.50 209 ARG A CA 1
ATOM 1620 C C . ARG A 1 209 ? -7.665 -24.192 -0.670 1.00 93.50 209 ARG A C 1
ATOM 1622 O O . ARG A 1 209 ? -6.542 -24.706 -0.738 1.00 93.50 209 ARG A O 1
ATOM 1629 N N . SER A 1 210 ? -8.296 -23.720 -1.752 1.00 93.50 210 SER A N 1
ATOM 1630 C CA . SER A 1 210 ? -7.617 -23.542 -3.041 1.00 93.50 210 SER A CA 1
ATOM 1631 C C . SER A 1 210 ? -6.554 -22.452 -2.964 1.00 93.50 210 SER A C 1
ATOM 1633 O O . SER A 1 210 ? -5.526 -22.586 -3.619 1.00 93.50 210 SER A O 1
ATOM 1635 N N . LEU A 1 211 ? -6.771 -21.428 -2.131 1.00 93.75 211 LEU A N 1
ATOM 1636 C CA . LEU A 1 211 ? -5.806 -20.365 -1.893 1.00 93.75 211 LEU A CA 1
ATOM 1637 C C . LEU A 1 211 ? -4.534 -20.953 -1.271 1.00 93.75 211 LEU A C 1
ATOM 1639 O O . LEU A 1 211 ? -4.598 -21.753 -0.337 1.00 93.75 211 LEU A O 1
ATOM 1643 N N . LYS A 1 212 ? -3.380 -20.560 -1.811 1.00 89.25 212 LYS A N 1
ATOM 1644 C CA . LYS A 1 212 ? -2.035 -20.930 -1.344 1.00 89.25 212 LYS A CA 1
ATOM 1645 C C . LYS A 1 212 ? -1.223 -19.715 -0.914 1.00 89.25 212 LYS A C 1
ATOM 1647 O O . LYS A 1 212 ? -0.445 -19.820 0.029 1.00 89.25 212 LYS A O 1
ATOM 1652 N N . GLY A 1 213 ? -1.468 -18.564 -1.536 1.00 89.12 213 GLY A N 1
ATOM 1653 C CA . GLY A 1 213 ? -0.965 -17.279 -1.067 1.00 89.12 213 GLY A CA 1
ATOM 1654 C C . GLY A 1 213 ? -2.020 -16.194 -1.149 1.00 89.12 213 GLY A C 1
ATOM 1655 O O . GLY A 1 213 ? -2.756 -16.077 -2.130 1.00 89.12 213 GLY A O 1
ATOM 1656 N N . ALA A 1 214 ? -2.067 -15.375 -0.114 1.00 91.25 214 ALA A N 1
ATOM 1657 C CA . ALA A 1 214 ? -2.850 -14.161 -0.083 1.00 91.25 214 ALA A CA 1
ATOM 1658 C C . ALA A 1 214 ? -1.917 -12.983 0.207 1.00 91.25 214 ALA A C 1
ATOM 1660 O O . ALA A 1 214 ? -0.926 -13.117 0.927 1.00 91.25 214 ALA A O 1
ATOM 1661 N N . ILE A 1 215 ? -2.204 -11.837 -0.401 1.00 90.25 215 ILE A N 1
ATOM 1662 C CA . ILE A 1 215 ? -1.392 -10.627 -0.243 1.00 90.25 215 ILE A CA 1
ATOM 1663 C C . ILE A 1 215 ? -2.330 -9.517 0.188 1.00 90.25 215 ILE A C 1
ATOM 1665 O O . ILE A 1 215 ? -3.349 -9.281 -0.466 1.00 90.25 215 ILE A O 1
ATOM 1669 N N . SER A 1 216 ? -1.988 -8.838 1.271 1.00 89.00 216 SER A N 1
ATOM 1670 C CA . SER A 1 216 ? -2.628 -7.597 1.677 1.00 89.00 216 SER A CA 1
ATOM 1671 C C . SER A 1 216 ? -1.703 -6.432 1.365 1.00 89.00 216 SER A C 1
ATOM 1673 O O . SER A 1 216 ? -0.542 -6.434 1.762 1.00 89.00 216 SER A O 1
ATOM 1675 N N . GLY A 1 217 ? -2.215 -5.437 0.651 1.00 86.44 217 GLY A N 1
ATOM 1676 C CA . GLY A 1 217 ? -1.500 -4.193 0.381 1.00 86.44 217 GLY A CA 1
ATOM 1677 C C . GLY A 1 217 ? -2.362 -2.966 0.656 1.00 86.44 217 GLY A C 1
ATOM 1678 O O . GLY A 1 217 ? -3.466 -3.063 1.191 1.00 86.44 217 GLY A O 1
ATOM 1679 N N . ALA A 1 218 ? -1.861 -1.802 0.237 1.00 78.06 218 ALA A N 1
ATOM 1680 C CA . ALA A 1 218 ? -2.505 -0.481 0.311 1.00 78.06 218 ALA A CA 1
ATOM 1681 C C . ALA A 1 218 ? -2.754 0.100 1.718 1.00 78.06 218 ALA A C 1
ATOM 1683 O O . ALA A 1 218 ? -2.820 1.325 1.854 1.00 78.06 218 ALA A O 1
ATOM 1684 N N . ALA A 1 219 ? -2.883 -0.735 2.747 1.00 77.44 219 ALA A N 1
ATOM 1685 C CA . ALA A 1 219 ? -3.041 -0.332 4.137 1.00 77.44 219 ALA A CA 1
ATOM 1686 C C . ALA A 1 219 ? -2.455 -1.396 5.085 1.00 77.44 219 ALA A C 1
ATOM 1688 O O . ALA A 1 219 ? -2.383 -2.564 4.691 1.00 77.44 219 ALA A O 1
ATOM 1689 N N . PRO A 1 220 ? -2.079 -1.002 6.317 1.00 78.25 220 PRO A N 1
ATOM 1690 C CA . PRO A 1 220 ? -1.709 -1.930 7.382 1.00 78.25 220 PRO A CA 1
ATOM 1691 C C . PRO A 1 220 ? -2.709 -3.078 7.538 1.00 78.25 220 PRO A C 1
ATOM 1693 O O . PRO A 1 220 ? -3.917 -2.838 7.590 1.00 78.25 220 PRO A O 1
ATOM 1696 N N . LEU A 1 221 ? -2.215 -4.313 7.636 1.00 83.12 221 LEU A N 1
ATOM 1697 C CA . LEU A 1 221 ? -3.044 -5.481 7.931 1.00 83.12 221 LEU A CA 1
ATOM 1698 C C . LEU A 1 221 ? -3.095 -5.733 9.449 1.00 83.12 221 LEU A C 1
ATOM 1700 O O . LEU A 1 221 ? -2.058 -6.053 10.030 1.00 83.12 221 LEU A O 1
ATOM 1704 N N . PRO A 1 222 ? -4.272 -5.653 10.102 1.00 83.38 222 PRO A N 1
ATOM 1705 C CA . PRO A 1 222 ? -4.376 -5.987 11.520 1.00 83.38 222 PRO A CA 1
ATOM 1706 C C . PRO A 1 222 ? -4.051 -7.464 11.770 1.00 83.38 222 PRO A C 1
ATOM 1708 O O . PRO A 1 222 ? -4.510 -8.345 11.031 1.00 83.38 222 PRO A O 1
ATOM 1711 N N . ARG A 1 223 ? -3.309 -7.753 12.846 1.00 84.94 223 ARG A N 1
ATOM 1712 C CA . ARG A 1 223 ? -2.816 -9.117 13.138 1.00 84.94 223 ARG A CA 1
ATOM 1713 C C . ARG A 1 223 ? -3.937 -10.147 13.288 1.00 84.94 223 ARG A C 1
ATOM 1715 O O . ARG A 1 223 ? -3.818 -11.271 12.808 1.00 84.94 223 ARG A O 1
ATOM 1722 N N . GLU A 1 224 ? -5.043 -9.763 13.921 1.00 83.56 224 GLU A N 1
ATOM 1723 C CA . GLU A 1 224 ? -6.202 -10.647 14.116 1.00 83.56 224 GLU A CA 1
ATOM 1724 C C . GLU A 1 224 ? -6.852 -11.036 12.779 1.00 83.56 224 GLU A C 1
ATOM 1726 O O . GLU A 1 224 ? -7.219 -12.193 12.559 1.00 83.56 224 GLU A O 1
ATOM 1731 N N . VAL A 1 225 ? -6.939 -10.082 11.847 1.00 86.75 225 VAL A N 1
ATOM 1732 C CA . VAL A 1 225 ? -7.487 -10.308 10.504 1.00 86.75 225 VAL A CA 1
ATOM 1733 C C . VAL A 1 225 ? -6.597 -11.271 9.733 1.00 86.75 225 VAL A C 1
ATOM 1735 O O . VAL A 1 225 ? -7.110 -12.166 9.057 1.00 86.75 225 VAL A O 1
ATOM 1738 N N . GLN A 1 226 ? -5.277 -11.122 9.858 1.00 90.12 226 GLN A N 1
ATOM 1739 C CA . GLN A 1 226 ? -4.312 -12.044 9.273 1.00 90.12 226 GLN A CA 1
ATOM 1740 C C . GLN A 1 226 ? -4.511 -13.463 9.810 1.00 90.12 226 GLN A C 1
ATOM 1742 O O . GLN A 1 226 ? -4.874 -14.351 9.041 1.00 90.12 226 GLN A O 1
ATOM 1747 N N . ALA A 1 227 ? -4.388 -13.648 11.127 1.00 90.44 227 ALA A N 1
ATOM 1748 C CA . ALA A 1 227 ? -4.468 -14.955 11.775 1.00 90.44 227 ALA A CA 1
ATOM 1749 C C . ALA A 1 227 ? -5.775 -15.696 11.448 1.00 90.44 227 ALA A C 1
ATOM 1751 O O . ALA A 1 227 ? -5.766 -16.877 11.095 1.00 90.44 227 ALA A O 1
ATOM 1752 N N . ARG A 1 228 ? -6.912 -14.989 11.485 1.00 90.88 228 ARG A N 1
ATOM 1753 C CA . ARG A 1 228 ? -8.213 -15.568 11.130 1.00 90.88 228 ARG A CA 1
ATOM 1754 C C . ARG A 1 228 ? -8.283 -15.976 9.657 1.00 90.88 228 ARG A C 1
ATOM 1756 O O . ARG A 1 228 ? -8.787 -17.056 9.355 1.00 90.88 228 ARG A O 1
ATOM 1763 N N . SER A 1 229 ? -7.759 -15.157 8.743 1.00 93.31 229 SER A N 1
ATOM 1764 C CA . SER A 1 229 ? -7.735 -15.487 7.308 1.00 93.31 229 SER A CA 1
ATOM 1765 C C . SER A 1 229 ? -6.899 -16.740 7.036 1.00 93.31 229 SER A C 1
ATOM 1767 O O . SER A 1 229 ? -7.303 -17.607 6.257 1.00 93.31 229 SER A O 1
ATOM 1769 N N . GLU A 1 230 ? -5.747 -16.864 7.693 1.00 93.81 230 GLU A N 1
ATOM 1770 C CA . GLU A 1 230 ? -4.855 -18.018 7.552 1.00 93.81 230 GLU A CA 1
ATOM 1771 C C . GLU A 1 230 ? -5.483 -19.289 8.127 1.00 93.81 230 GLU A C 1
ATOM 1773 O O . GLU A 1 230 ? -5.436 -20.340 7.491 1.00 93.81 230 GLU A O 1
ATOM 1778 N N . GLN A 1 231 ? -6.175 -19.202 9.267 1.00 93.62 231 GLN A N 1
ATOM 1779 C CA . GLN A 1 231 ? -6.919 -20.332 9.831 1.00 93.62 231 GLN A CA 1
ATOM 1780 C C . GLN A 1 231 ? -7.999 -20.850 8.862 1.00 93.62 231 GLN A C 1
ATOM 1782 O O . GLN A 1 231 ? -8.132 -22.061 8.650 1.00 93.62 231 GLN A O 1
ATOM 1787 N N . LEU A 1 232 ? -8.756 -19.931 8.254 1.00 93.00 232 LEU A N 1
ATOM 1788 C CA . LEU A 1 232 ? -9.862 -20.241 7.344 1.00 93.00 232 LEU A CA 1
ATOM 1789 C C . LEU A 1 232 ? -9.385 -20.832 6.011 1.00 93.00 232 LEU A C 1
ATOM 1791 O O . LEU A 1 232 ? -9.982 -21.775 5.490 1.00 93.00 232 LEU A O 1
ATOM 1795 N N . THR A 1 233 ? -8.316 -20.275 5.445 1.00 93.06 233 THR A N 1
ATOM 1796 C CA . THR A 1 233 ? -7.840 -20.625 4.096 1.00 93.06 233 THR A CA 1
ATOM 1797 C C . THR A 1 233 ? -6.734 -21.679 4.110 1.00 93.06 233 THR A C 1
ATOM 1799 O O . THR A 1 233 ? -6.608 -22.461 3.172 1.00 93.06 233 THR A O 1
ATOM 1802 N N . GLY A 1 234 ? -5.936 -21.748 5.176 1.00 90.69 234 GLY A N 1
ATOM 1803 C CA . GLY A 1 234 ? -4.662 -22.472 5.213 1.00 90.69 234 GLY A CA 1
ATOM 1804 C C . GLY A 1 234 ? -3.572 -21.864 4.330 1.00 90.69 234 GLY A C 1
ATOM 1805 O O . GLY A 1 234 ? -2.498 -22.450 4.225 1.00 90.69 234 GLY A O 1
ATOM 1806 N N . ALA A 1 235 ? -3.845 -20.737 3.672 1.00 90.38 235 ALA A N 1
ATOM 1807 C CA . ALA A 1 235 ? -2.857 -19.983 2.920 1.00 90.38 235 ALA A CA 1
ATOM 1808 C C . ALA A 1 235 ? -2.130 -19.025 3.857 1.00 90.38 235 ALA A C 1
ATOM 1810 O O . ALA A 1 235 ? -2.737 -18.503 4.788 1.00 90.38 235 ALA A O 1
ATOM 1811 N N . ARG A 1 236 ? -0.865 -18.731 3.552 1.00 89.12 236 ARG A N 1
ATOM 1812 C CA . ARG A 1 236 ? -0.181 -17.589 4.164 1.00 89.12 236 ARG A CA 1
ATOM 1813 C C . ARG A 1 236 ? -0.779 -16.301 3.614 1.00 89.12 236 ARG A C 1
ATOM 1815 O O . ARG A 1 236 ? -0.896 -16.154 2.393 1.00 89.12 236 ARG A O 1
ATOM 1822 N N . LEU A 1 237 ? -1.126 -15.378 4.500 1.00 90.94 237 LEU A N 1
ATOM 1823 C CA . LEU A 1 237 ? -1.519 -14.021 4.150 1.00 90.94 237 LEU A CA 1
ATOM 1824 C C . LEU A 1 237 ? -0.368 -13.102 4.529 1.00 90.94 237 LEU A C 1
ATOM 1826 O O . LEU A 1 237 ? -0.079 -12.940 5.704 1.00 90.94 237 LEU A O 1
ATOM 1830 N N . ILE A 1 238 ? 0.296 -12.499 3.550 1.00 88.69 238 ILE A N 1
ATOM 1831 C CA . ILE A 1 238 ? 1.442 -11.614 3.794 1.00 88.69 238 ILE A CA 1
ATOM 1832 C C . ILE A 1 238 ? 1.107 -10.160 3.478 1.00 88.69 238 ILE A C 1
ATOM 1834 O O . ILE A 1 238 ? 0.221 -9.879 2.669 1.00 88.69 238 ILE A O 1
ATOM 1838 N N . GLU A 1 239 ? 1.847 -9.232 4.079 1.00 87.06 239 GLU A N 1
ATOM 1839 C CA . GLU A 1 239 ? 1.819 -7.831 3.670 1.00 87.06 239 GLU A CA 1
ATOM 1840 C C . GLU A 1 239 ? 2.764 -7.608 2.478 1.00 87.06 239 GLU A C 1
ATOM 1842 O O . GLU A 1 239 ? 3.865 -8.159 2.408 1.00 87.06 239 GLU A O 1
ATOM 1847 N N . GLY A 1 240 ? 2.309 -6.809 1.515 1.00 88.50 240 GLY A N 1
ATOM 1848 C CA . GLY A 1 240 ? 3.125 -6.284 0.427 1.00 88.50 240 GLY A CA 1
ATOM 1849 C C . GLY A 1 240 ? 3.152 -4.764 0.490 1.00 88.50 240 GLY A C 1
ATOM 1850 O O . GLY A 1 240 ? 2.117 -4.130 0.710 1.00 88.50 240 GLY A O 1
ATOM 1851 N N . TYR A 1 241 ? 4.324 -4.176 0.262 1.00 94.00 241 TYR A N 1
ATOM 1852 C CA . TYR A 1 241 ? 4.496 -2.728 0.261 1.00 94.00 241 TYR A CA 1
ATOM 1853 C C . TYR A 1 241 ? 4.971 -2.215 -1.092 1.00 94.00 241 TYR A C 1
ATOM 1855 O O . TYR A 1 241 ? 5.772 -2.838 -1.797 1.00 94.00 241 TYR A O 1
ATOM 1863 N N . GLY A 1 242 ? 4.440 -1.056 -1.455 1.00 93.69 242 GLY A N 1
ATOM 1864 C CA . GLY A 1 242 ? 4.688 -0.434 -2.733 1.00 93.69 242 GLY A CA 1
ATOM 1865 C C . GLY A 1 242 ? 3.925 0.867 -2.893 1.00 93.69 242 GLY A C 1
ATOM 1866 O O . GLY A 1 242 ? 2.934 1.119 -2.204 1.00 93.69 242 GLY A O 1
ATOM 1867 N N . LEU A 1 243 ? 4.380 1.674 -3.840 1.00 93.69 243 LEU A N 1
ATOM 1868 C CA . LEU A 1 243 ? 3.785 2.949 -4.201 1.00 93.69 243 LEU A CA 1
ATOM 1869 C C . LEU A 1 243 ? 3.509 2.961 -5.697 1.00 93.69 243 LEU A C 1
ATOM 1871 O O . LEU A 1 243 ? 3.997 2.121 -6.448 1.00 93.69 243 LEU A O 1
ATOM 1875 N N . THR A 1 244 ? 2.729 3.922 -6.169 1.00 93.19 244 THR A N 1
ATOM 1876 C CA . THR A 1 244 ? 2.489 4.005 -7.613 1.00 93.19 244 THR A CA 1
ATOM 1877 C C . THR A 1 244 ? 3.761 4.332 -8.386 1.00 93.19 244 THR A C 1
ATOM 1879 O O . THR A 1 244 ? 4.012 3.792 -9.461 1.00 93.19 244 THR A O 1
ATOM 1882 N N . GLU A 1 245 ? 4.595 5.147 -7.766 1.00 96.69 245 GLU A N 1
ATOM 1883 C CA . GLU A 1 245 ? 5.903 5.610 -8.186 1.00 96.69 245 GLU A CA 1
ATOM 1884 C C . GLU A 1 245 ? 6.922 4.462 -8.328 1.00 96.69 245 GLU A C 1
ATOM 1886 O O . GLU A 1 245 ? 8.038 4.695 -8.778 1.00 96.69 245 GLU A O 1
ATOM 1891 N N . THR A 1 246 ? 6.562 3.224 -7.969 1.00 97.44 246 THR A N 1
ATOM 1892 C CA . THR A 1 246 ? 7.445 2.045 -7.996 1.00 97.44 246 THR A CA 1
ATOM 1893 C C . THR A 1 246 ? 6.852 0.840 -8.731 1.00 97.44 246 THR A C 1
ATOM 1895 O O . THR A 1 246 ? 7.304 -0.287 -8.559 1.00 97.44 246 THR A O 1
ATOM 1898 N N . SER A 1 247 ? 5.825 1.048 -9.558 1.00 96.31 247 SER A N 1
ATOM 1899 C CA . SER A 1 247 ? 5.271 0.045 -10.485 1.00 96.31 247 SER A CA 1
ATOM 1900 C C . SER A 1 247 ? 4.644 -1.282 -9.979 1.00 96.31 247 SER A C 1
ATOM 1902 O O . SER A 1 247 ? 4.482 -2.169 -10.823 1.00 96.31 247 SER A O 1
ATOM 1904 N N . PRO A 1 248 ? 4.158 -1.493 -8.736 1.00 94.12 248 PRO A N 1
ATOM 1905 C CA . PRO A 1 248 ? 4.306 -0.745 -7.492 1.00 94.12 248 PRO A CA 1
ATOM 1906 C C . PRO A 1 248 ? 5.215 -1.403 -6.446 1.00 94.12 248 PRO A C 1
ATOM 1908 O O . PRO A 1 248 ? 5.599 -0.742 -5.491 1.00 94.12 248 PRO A O 1
ATOM 1911 N N . VAL A 1 249 ? 5.514 -2.697 -6.535 1.00 96.00 249 VAL A N 1
ATOM 1912 C CA . VAL A 1 249 ? 6.021 -3.461 -5.384 1.00 96.00 249 VAL A CA 1
ATOM 1913 C C . VAL A 1 249 ? 7.490 -3.143 -5.114 1.00 96.00 249 VAL A C 1
ATOM 1915 O O . VAL A 1 249 ? 8.319 -3.210 -6.017 1.00 96.00 249 VAL A O 1
ATOM 1918 N N . THR A 1 250 ? 7.837 -2.836 -3.868 1.00 97.19 250 THR A N 1
ATOM 1919 C CA . THR A 1 250 ? 9.236 -2.641 -3.448 1.00 97.19 250 THR A CA 1
ATOM 1920 C C . THR A 1 250 ? 9.658 -3.638 -2.389 1.00 97.19 250 THR A C 1
ATOM 1922 O O . THR A 1 250 ? 10.809 -4.058 -2.410 1.00 97.19 250 THR A O 1
ATOM 1925 N N . HIS A 1 251 ? 8.740 -4.044 -1.508 1.00 95.50 251 HIS A N 1
ATOM 1926 C CA . HIS A 1 251 ? 9.005 -5.018 -0.456 1.00 95.50 251 HIS A CA 1
ATOM 1927 C C . HIS A 1 251 ? 7.909 -6.076 -0.405 1.00 95.50 251 HIS A C 1
ATOM 1929 O O . HIS A 1 251 ? 6.731 -5.803 -0.668 1.00 95.50 251 HIS A O 1
ATOM 1935 N N . CYS A 1 252 ? 8.316 -7.292 -0.069 1.00 90.50 252 CYS A N 1
ATOM 1936 C CA . CYS A 1 252 ? 7.418 -8.415 0.125 1.00 90.50 252 CYS A CA 1
ATOM 1937 C C . CYS A 1 252 ? 8.050 -9.409 1.101 1.00 90.50 252 CYS A C 1
ATOM 1939 O O . CYS A 1 252 ? 9.270 -9.591 1.112 1.00 90.50 252 CYS A O 1
ATOM 1941 N N . VAL A 1 253 ? 7.230 -10.076 1.914 1.00 83.69 253 VAL A N 1
ATOM 1942 C CA . VAL A 1 253 ? 7.689 -11.228 2.699 1.00 83.69 253 VAL A CA 1
ATOM 1943 C C . VAL A 1 253 ? 7.857 -12.413 1.743 1.00 83.69 253 VAL A C 1
ATOM 1945 O O . VAL A 1 253 ? 6.871 -12.834 1.133 1.00 83.69 253 VAL A O 1
ATOM 1948 N N . PRO A 1 254 ? 9.062 -12.988 1.584 1.00 76.06 254 PRO A N 1
ATOM 1949 C CA . PRO A 1 254 ? 9.224 -14.159 0.734 1.00 76.06 254 PRO A CA 1
ATOM 1950 C C . PRO A 1 254 ? 8.384 -15.312 1.294 1.00 76.06 254 PRO A C 1
ATOM 1952 O O . PRO A 1 254 ? 8.542 -15.684 2.455 1.00 76.06 254 PRO A O 1
ATOM 1955 N N . PHE A 1 255 ? 7.517 -15.929 0.484 1.00 71.25 255 PHE A N 1
ATOM 1956 C CA . PHE A 1 255 ? 6.653 -17.024 0.960 1.00 71.25 255 PHE A CA 1
ATOM 1957 C C . PHE A 1 255 ? 7.431 -18.236 1.488 1.00 71.25 255 PHE A C 1
ATOM 1959 O O . PHE A 1 255 ? 6.881 -19.017 2.260 1.00 71.25 255 PHE A O 1
ATOM 1966 N N . ALA A 1 256 ? 8.696 -18.378 1.086 1.00 68.00 256 ALA A N 1
ATOM 1967 C CA . ALA A 1 256 ? 9.627 -19.403 1.551 1.00 68.00 256 ALA A CA 1
ATOM 1968 C C . ALA A 1 256 ? 10.203 -19.137 2.953 1.00 68.00 256 ALA A C 1
ATOM 1970 O O . ALA A 1 256 ? 10.712 -20.060 3.581 1.00 68.00 256 ALA A O 1
ATOM 1971 N N . ALA A 1 257 ? 10.179 -17.885 3.411 1.00 71.44 257 ALA A N 1
ATOM 1972 C CA . ALA A 1 257 ? 10.858 -17.458 4.625 1.00 71.44 257 ALA A CA 1
ATOM 1973 C C . ALA A 1 257 ? 9.988 -17.646 5.878 1.00 71.44 257 ALA A C 1
ATOM 1975 O O . ALA A 1 257 ? 8.809 -18.016 5.803 1.00 71.44 257 ALA A O 1
ATOM 1976 N N . GLU A 1 258 ? 10.582 -17.402 7.045 1.00 71.56 258 GLU A N 1
ATOM 1977 C CA . GLU A 1 258 ? 9.853 -17.340 8.309 1.00 71.56 258 GLU A CA 1
ATOM 1978 C C . GLU A 1 258 ? 8.792 -16.231 8.263 1.00 71.56 258 GLU A C 1
ATOM 1980 O O . GLU A 1 258 ? 9.008 -15.139 7.730 1.00 71.56 258 GLU A O 1
ATOM 1985 N N . HIS A 1 259 ? 7.611 -16.521 8.805 1.00 73.00 259 HIS A N 1
ATOM 1986 C CA . HIS A 1 259 ? 6.491 -15.592 8.766 1.00 73.00 259 HIS A CA 1
ATOM 1987 C C . HIS A 1 259 ? 6.667 -14.493 9.817 1.00 73.00 259 HIS A C 1
ATOM 1989 O O . HIS A 1 259 ? 6.371 -14.669 10.996 1.00 73.00 259 HIS A O 1
ATOM 1995 N N . ARG A 1 260 ? 7.150 -13.331 9.373 1.00 79.62 260 ARG A N 1
ATOM 1996 C CA . ARG A 1 260 ? 7.362 -12.153 10.222 1.00 79.62 260 ARG A CA 1
ATOM 1997 C C . ARG A 1 260 ? 6.158 -11.219 10.196 1.00 79.62 260 ARG A C 1
ATOM 1999 O O . ARG A 1 260 ? 6.088 -10.278 9.404 1.00 79.62 260 ARG A O 1
ATOM 2006 N N . VAL A 1 261 ? 5.201 -11.497 11.077 1.00 80.50 261 VAL A N 1
ATOM 2007 C CA . VAL A 1 261 ? 3.968 -10.713 11.230 1.00 80.50 261 VAL A CA 1
ATOM 2008 C C . VAL A 1 261 ? 4.271 -9.254 11.590 1.00 80.50 261 VAL A C 1
ATOM 2010 O O . VAL A 1 261 ? 5.028 -8.979 12.525 1.00 80.50 261 VAL A O 1
ATOM 2013 N N . GLY A 1 262 ? 3.616 -8.322 10.892 1.00 79.69 262 GLY A N 1
ATOM 2014 C CA . GLY A 1 262 ? 3.758 -6.876 11.088 1.00 79.69 262 GLY A CA 1
ATOM 2015 C C . GLY A 1 262 ? 4.926 -6.240 10.328 1.00 79.69 262 GLY A C 1
ATOM 2016 O O . GLY A 1 262 ? 5.198 -5.057 10.527 1.00 79.69 262 GLY A O 1
ATOM 2017 N N . THR A 1 263 ? 5.602 -7.007 9.468 1.00 89.56 263 THR A N 1
ATOM 2018 C CA . THR A 1 263 ? 6.656 -6.514 8.572 1.00 89.56 263 THR A CA 1
ATOM 2019 C C . THR A 1 263 ? 6.138 -6.432 7.138 1.00 89.56 263 THR A C 1
ATOM 2021 O O . THR A 1 263 ? 5.272 -7.205 6.731 1.00 89.56 263 THR A O 1
ATOM 2024 N N . ILE A 1 264 ? 6.713 -5.530 6.344 1.00 92.00 264 ILE A N 1
ATOM 2025 C CA . ILE A 1 264 ? 6.496 -5.473 4.890 1.00 92.00 264 ILE A CA 1
ATOM 2026 C C . ILE A 1 264 ? 7.473 -6.377 4.120 1.00 92.00 264 ILE A C 1
ATOM 2028 O O . ILE A 1 264 ? 7.467 -6.406 2.889 1.00 92.00 264 ILE A O 1
ATOM 2032 N N . GLY A 1 265 ? 8.300 -7.129 4.852 1.00 92.50 265 GLY A N 1
ATOM 2033 C CA . GLY A 1 265 ? 9.290 -8.052 4.321 1.00 92.50 265 GLY A CA 1
ATOM 2034 C C . GLY A 1 265 ? 10.604 -7.382 3.943 1.00 92.50 265 GLY A C 1
ATOM 2035 O O . GLY A 1 265 ? 11.041 -6.423 4.579 1.00 92.50 265 GLY A O 1
ATOM 2036 N N . VAL A 1 266 ? 11.238 -7.925 2.910 1.00 94.00 266 VAL A N 1
ATOM 2037 C CA . VAL A 1 266 ? 12.543 -7.485 2.405 1.00 94.00 266 VAL A CA 1
ATOM 2038 C C . VAL A 1 266 ? 12.382 -6.856 1.019 1.00 94.00 266 VAL A C 1
ATOM 2040 O O . VAL A 1 266 ? 11.367 -7.110 0.357 1.00 94.00 266 VAL A O 1
ATOM 2043 N N . PRO A 1 267 ? 13.351 -6.050 0.549 1.00 96.19 267 PRO A N 1
ATOM 2044 C CA . PRO A 1 267 ? 13.321 -5.513 -0.803 1.00 96.19 267 PRO A CA 1
ATOM 2045 C C . PRO A 1 267 ? 13.220 -6.623 -1.857 1.00 96.19 267 PRO A C 1
ATOM 2047 O O . PRO A 1 267 ? 13.884 -7.658 -1.764 1.00 96.19 267 PRO A O 1
ATOM 2050 N N . VAL A 1 268 ? 12.393 -6.408 -2.880 1.00 95.31 268 VAL A N 1
ATOM 2051 C CA . VAL A 1 268 ? 12.287 -7.329 -4.022 1.00 95.31 268 VAL A CA 1
ATOM 2052 C C . VAL A 1 268 ? 13.601 -7.360 -4.823 1.00 95.31 268 VAL A C 1
ATOM 2054 O O . VAL A 1 268 ? 14.388 -6.413 -4.734 1.00 95.31 268 VAL A O 1
ATOM 2057 N N . PRO A 1 269 ? 13.874 -8.407 -5.631 1.00 95.19 269 PRO A N 1
ATOM 2058 C CA . PRO A 1 269 ? 15.145 -8.536 -6.348 1.00 95.19 269 PRO A CA 1
ATOM 2059 C C . PRO A 1 269 ? 15.555 -7.268 -7.108 1.00 95.19 269 PRO A C 1
ATOM 2061 O O . PRO A 1 269 ? 14.713 -6.572 -7.676 1.00 95.19 269 PRO A O 1
ATOM 2064 N N . SER A 1 270 ? 16.854 -6.965 -7.137 1.00 96.81 270 SER A N 1
ATOM 2065 C CA . SER A 1 270 ? 17.400 -5.761 -7.792 1.00 96.81 270 SER A CA 1
ATOM 2066 C C . SER A 1 270 ? 16.851 -4.429 -7.252 1.00 96.81 270 SER A C 1
ATOM 2068 O O . SER A 1 270 ? 16.891 -3.425 -7.959 1.00 96.81 270 SER A O 1
ATOM 2070 N N . THR A 1 271 ? 16.340 -4.413 -6.018 1.00 97.81 271 THR A N 1
ATOM 2071 C CA . THR A 1 271 ? 15.906 -3.197 -5.320 1.00 97.81 271 THR A CA 1
ATOM 2072 C C . THR A 1 271 ? 16.771 -2.971 -4.096 1.00 97.81 271 THR A C 1
ATOM 2074 O O . THR A 1 271 ? 16.912 -3.851 -3.252 1.00 97.81 271 THR A O 1
ATOM 2077 N N . GLU A 1 272 ? 17.317 -1.771 -3.985 1.00 98.12 272 GLU A N 1
ATOM 2078 C CA . GLU A 1 272 ? 17.959 -1.284 -2.775 1.00 98.12 272 GLU A CA 1
ATOM 2079 C C . GLU A 1 272 ? 16.937 -0.503 -1.943 1.00 98.12 272 GLU A C 1
ATOM 2081 O O . GLU A 1 272 ? 16.129 0.258 -2.483 1.00 98.12 272 GLU A O 1
ATOM 2086 N N . ALA A 1 273 ? 16.992 -0.665 -0.623 1.00 98.00 273 ALA A N 1
ATOM 2087 C CA . ALA A 1 273 ? 16.198 0.104 0.324 1.00 98.00 273 ALA A CA 1
ATOM 2088 C C . ALA A 1 273 ? 17.065 0.514 1.514 1.00 98.00 273 ALA A C 1
ATOM 2090 O O . ALA A 1 273 ? 17.912 -0.257 1.966 1.00 98.00 273 ALA A O 1
ATOM 2091 N N . THR A 1 274 ? 16.858 1.724 2.024 1.00 97.06 274 THR A N 1
ATOM 2092 C CA . THR A 1 274 ? 17.552 2.212 3.219 1.00 97.06 274 THR A CA 1
ATOM 2093 C C . THR A 1 274 ? 16.653 3.165 3.997 1.00 97.06 274 THR A C 1
ATOM 2095 O O . THR A 1 274 ? 15.727 3.755 3.439 1.00 97.06 274 THR A O 1
ATOM 2098 N N . ILE A 1 275 ? 16.949 3.328 5.284 1.00 98.19 275 ILE A N 1
ATOM 2099 C CA . ILE A 1 275 ? 16.287 4.302 6.151 1.00 98.19 275 ILE A CA 1
ATOM 2100 C C . ILE A 1 275 ? 17.168 5.549 6.258 1.00 98.19 275 ILE A C 1
ATOM 2102 O O . ILE A 1 275 ? 18.349 5.436 6.590 1.00 98.19 275 ILE A O 1
ATOM 2106 N N . PHE A 1 276 ? 16.608 6.721 5.966 1.00 97.00 276 PHE A N 1
ATOM 2107 C CA . PHE A 1 276 ? 17.260 8.022 6.136 1.00 97.00 276 PHE A CA 1
ATOM 2108 C C . PHE A 1 276 ? 16.695 8.784 7.336 1.00 97.00 276 PHE A C 1
ATOM 2110 O O . PHE A 1 276 ? 15.556 8.563 7.747 1.00 97.00 276 PHE A O 1
ATOM 2117 N N . ASP A 1 277 ? 17.478 9.702 7.900 1.00 93.75 277 ASP A N 1
ATOM 2118 C CA . ASP A 1 277 ? 17.000 10.616 8.933 1.00 93.75 277 ASP A CA 1
ATOM 2119 C C . ASP A 1 277 ? 15.802 11.443 8.438 1.00 93.75 277 ASP A C 1
ATOM 2121 O O . ASP A 1 277 ? 15.705 11.813 7.270 1.00 93.75 277 ASP A O 1
ATOM 2125 N N . GLN A 1 278 ? 14.861 11.719 9.338 1.00 86.94 278 GLN A N 1
ATOM 2126 C CA . GLN A 1 278 ? 13.589 12.344 8.967 1.00 86.94 278 GLN A CA 1
ATOM 2127 C C . GLN A 1 278 ? 13.719 13.849 8.700 1.00 86.94 278 GLN A C 1
ATOM 2129 O O . GLN A 1 278 ? 12.859 14.420 8.026 1.00 86.94 278 GLN A O 1
ATOM 2134 N N . GLU A 1 279 ? 14.759 14.482 9.243 1.00 83.19 279 GLU A N 1
ATOM 2135 C CA . GLU A 1 279 ? 14.937 15.934 9.259 1.00 83.19 279 GLU A CA 1
ATOM 2136 C C . GLU A 1 279 ? 15.533 16.437 7.942 1.00 83.19 279 GLU A C 1
ATOM 2138 O O . GLU A 1 279 ? 14.946 17.280 7.267 1.00 83.19 279 GLU A O 1
ATOM 2143 N N . THR A 1 280 ? 16.660 15.862 7.533 1.00 86.94 280 THR A N 1
ATOM 2144 C CA . THR A 1 280 ? 17.407 16.258 6.334 1.00 86.94 280 THR A CA 1
ATOM 2145 C C . THR A 1 280 ? 17.276 15.242 5.203 1.00 86.94 280 THR A C 1
ATOM 2147 O O . THR A 1 280 ? 17.331 15.610 4.028 1.00 86.94 280 THR A O 1
ATOM 2150 N N . GLY A 1 281 ? 17.077 13.961 5.530 1.00 90.50 281 GLY A N 1
ATOM 2151 C CA . GLY A 1 281 ? 17.076 12.881 4.547 1.00 90.50 281 GLY A CA 1
ATOM 2152 C C . GLY A 1 281 ? 18.454 12.625 3.930 1.00 90.50 281 GLY A C 1
ATOM 2153 O O . GLY A 1 281 ? 18.528 12.150 2.801 1.00 90.50 281 GLY A O 1
ATOM 2154 N N . THR A 1 282 ? 19.540 12.976 4.627 1.00 92.00 282 THR A N 1
ATOM 2155 C CA . THR A 1 282 ? 20.917 12.891 4.102 1.00 92.00 282 THR A CA 1
ATOM 2156 C C . THR A 1 282 ? 21.735 11.789 4.766 1.00 92.00 282 THR A C 1
ATOM 2158 O O . THR A 1 282 ? 22.606 11.184 4.136 1.00 92.00 282 THR A O 1
ATOM 2161 N N . ARG A 1 283 ? 21.433 11.465 6.025 1.00 95.12 283 ARG A N 1
ATOM 2162 C CA . ARG A 1 283 ? 22.137 10.461 6.817 1.00 95.12 283 ARG A CA 1
ATOM 2163 C C . ARG A 1 283 ? 21.356 9.154 6.829 1.00 95.12 283 ARG A C 1
ATOM 2165 O O . ARG A 1 283 ? 20.199 9.114 7.236 1.00 95.12 283 ARG A O 1
ATOM 2172 N N . ARG A 1 284 ? 22.015 8.061 6.444 1.00 96.38 284 ARG A N 1
ATOM 2173 C CA . ARG A 1 284 ? 21.471 6.706 6.616 1.00 96.38 284 ARG A CA 1
ATOM 2174 C C . ARG A 1 284 ? 21.480 6.331 8.096 1.00 96.38 284 ARG A C 1
ATOM 2176 O O . ARG A 1 284 ? 22.490 6.544 8.765 1.00 96.38 284 ARG A O 1
ATOM 2183 N N . LEU A 1 285 ? 20.376 5.780 8.582 1.00 96.56 285 LEU A N 1
ATOM 2184 C CA . LEU A 1 285 ? 20.234 5.332 9.965 1.00 96.56 285 LEU A CA 1
ATOM 2185 C C . LEU A 1 285 ? 20.673 3.871 10.128 1.00 96.56 285 LEU A C 1
ATOM 2187 O O . LEU A 1 285 ? 20.676 3.098 9.165 1.00 96.56 285 LEU A O 1
ATOM 2191 N N . ALA A 1 286 ? 21.057 3.501 11.347 1.00 95.56 286 ALA A N 1
ATOM 2192 C CA . ALA A 1 286 ? 21.393 2.131 11.703 1.00 95.56 286 ALA A CA 1
ATOM 2193 C C . ALA A 1 286 ? 20.126 1.257 11.832 1.00 95.56 286 ALA A C 1
ATOM 2195 O O . ALA A 1 286 ? 19.020 1.777 12.022 1.00 95.56 286 ALA A O 1
ATOM 2196 N N . PRO A 1 287 ? 20.259 -0.082 11.755 1.00 95.94 287 PRO A N 1
ATOM 2197 C CA . PRO A 1 287 ? 19.155 -0.980 12.075 1.00 95.94 287 PRO A CA 1
ATOM 2198 C C . PRO A 1 287 ? 18.583 -0.686 13.467 1.00 95.94 287 PRO A C 1
ATOM 2200 O O . PRO A 1 287 ? 19.333 -0.409 14.401 1.00 95.94 287 PRO A O 1
ATOM 2203 N N . GLY A 1 288 ? 17.261 -0.748 13.613 1.00 93.94 288 GLY A N 1
ATOM 2204 C CA . GLY A 1 288 ? 16.581 -0.397 14.864 1.00 93.94 288 GLY A CA 1
ATOM 2205 C C . GLY A 1 288 ? 16.068 1.054 14.934 1.00 93.94 288 GLY A C 1
ATOM 2206 O O . GLY A 1 288 ? 15.143 1.346 15.695 1.00 93.94 288 GLY A O 1
ATOM 2207 N N . GLU A 1 289 ? 16.598 1.966 14.119 1.00 94.81 289 GLU A N 1
ATOM 2208 C CA . GLU A 1 289 ? 16.191 3.375 14.127 1.00 94.81 289 GLU A CA 1
ATOM 2209 C C . GLU A 1 289 ? 15.011 3.651 13.178 1.00 94.81 289 GLU A C 1
ATOM 2211 O O . GLU A 1 289 ? 14.869 3.029 12.123 1.00 94.81 289 GLU A O 1
ATOM 2216 N N . VAL A 1 290 ? 14.148 4.603 13.553 1.00 94.12 290 VAL A N 1
ATOM 2217 C CA . VAL A 1 290 ? 12.982 5.008 12.750 1.00 94.12 290 VAL A CA 1
ATOM 2218 C C . VAL A 1 290 ? 13.326 6.228 11.904 1.00 94.12 290 VAL A C 1
ATOM 2220 O O . VAL A 1 290 ? 13.666 7.289 12.430 1.00 94.12 290 VAL A O 1
ATOM 2223 N N . GLY A 1 291 ? 13.152 6.109 10.594 1.00 95.25 291 GLY A N 1
ATOM 2224 C CA . GLY A 1 291 ? 13.422 7.178 9.640 1.00 95.25 291 GLY A CA 1
ATOM 2225 C C . GLY A 1 291 ? 12.560 7.079 8.389 1.00 95.25 291 GLY A C 1
ATOM 2226 O O . GLY A 1 291 ? 11.627 6.285 8.336 1.00 95.25 291 GLY A O 1
ATOM 2227 N N . GLU A 1 292 ? 12.855 7.887 7.379 1.00 96.44 292 GLU A N 1
ATOM 2228 C CA . GLU A 1 292 ? 12.146 7.849 6.102 1.00 96.44 292 GLU A CA 1
ATOM 2229 C C . GLU A 1 292 ? 12.690 6.726 5.212 1.00 96.44 292 GLU A C 1
ATOM 2231 O O . GLU A 1 292 ? 13.898 6.623 4.983 1.00 96.44 292 GLU A O 1
ATOM 2236 N N . LEU A 1 293 ? 11.794 5.876 4.703 1.00 98.00 293 LEU A N 1
ATOM 2237 C CA . LEU A 1 293 ? 12.155 4.820 3.767 1.00 98.00 293 LEU A CA 1
ATOM 2238 C C . LEU A 1 293 ? 12.465 5.423 2.396 1.00 98.00 293 LEU A C 1
ATOM 2240 O O . LEU A 1 293 ? 11.627 6.113 1.805 1.00 98.00 293 LEU A O 1
ATOM 2244 N N . ALA A 1 294 ? 13.637 5.093 1.862 1.00 98.19 294 ALA A N 1
ATOM 2245 C CA . ALA A 1 294 ? 14.016 5.404 0.495 1.00 98.19 294 ALA A CA 1
ATOM 2246 C C . ALA A 1 294 ? 14.328 4.126 -0.287 1.00 98.19 294 ALA A C 1
ATOM 2248 O O . ALA A 1 294 ? 14.948 3.198 0.236 1.00 98.19 294 ALA A O 1
ATOM 2249 N N . VAL A 1 295 ? 13.910 4.088 -1.552 1.00 98.44 295 VAL A N 1
ATOM 2250 C CA . VAL A 1 295 ? 14.064 2.925 -2.437 1.00 98.44 295 VAL A CA 1
ATOM 2251 C C . VAL A 1 295 ? 14.715 3.305 -3.760 1.00 98.44 295 VAL A C 1
ATOM 2253 O O . VAL A 1 295 ? 14.452 4.371 -4.312 1.00 98.44 295 VAL A O 1
ATOM 2256 N N . ARG A 1 296 ? 15.548 2.416 -4.297 1.00 98.56 296 ARG A N 1
ATOM 2257 C CA . ARG A 1 296 ? 16.185 2.565 -5.608 1.00 98.56 296 ARG A CA 1
ATOM 2258 C C . ARG A 1 296 ? 16.132 1.238 -6.348 1.00 98.56 296 ARG A C 1
ATOM 2260 O O . ARG A 1 296 ? 16.512 0.207 -5.807 1.00 98.56 296 ARG A O 1
ATOM 2267 N N . GLY A 1 297 ? 15.665 1.248 -7.590 1.00 98.12 297 GLY A N 1
ATOM 2268 C CA . GLY A 1 297 ? 15.543 0.025 -8.375 1.00 98.12 297 GLY A CA 1
ATOM 2269 C C . GLY A 1 297 ? 14.944 0.261 -9.758 1.00 98.12 297 GLY A C 1
ATOM 2270 O O . GLY A 1 297 ? 14.454 1.355 -10.047 1.00 98.12 297 GLY A O 1
ATOM 2271 N N . PRO A 1 298 ? 14.958 -0.761 -10.628 1.00 98.19 298 PRO A N 1
ATOM 2272 C CA . PRO A 1 298 ? 14.499 -0.647 -12.010 1.00 98.19 298 PRO A CA 1
ATOM 2273 C C . PRO A 1 298 ? 12.991 -0.397 -12.143 1.00 98.19 298 PRO A C 1
ATOM 2275 O O . PRO A 1 298 ? 12.540 -0.020 -13.219 1.00 98.19 298 PRO A O 1
ATOM 2278 N N . GLN A 1 299 ? 12.207 -0.606 -11.084 1.00 98.31 299 GLN A N 1
ATOM 2279 C CA . GLN A 1 299 ? 10.763 -0.370 -11.037 1.00 98.31 299 GLN A CA 1
ATOM 2280 C C . GLN A 1 299 ? 10.364 1.071 -10.684 1.00 98.31 299 GLN A C 1
ATOM 2282 O O . GLN A 1 299 ? 9.185 1.418 -10.796 1.00 98.31 299 GLN A O 1
ATOM 2287 N N . VAL A 1 300 ? 11.320 1.888 -10.231 1.00 98.44 300 VAL A N 1
ATOM 2288 C CA . VAL A 1 300 ? 11.085 3.279 -9.824 1.00 98.44 300 VAL A CA 1
ATOM 2289 C C . VAL A 1 300 ? 10.774 4.135 -11.053 1.00 98.44 300 VAL A C 1
ATOM 2291 O O . VAL A 1 300 ? 11.443 4.030 -12.080 1.00 98.44 300 VAL A O 1
ATOM 2294 N N . MET A 1 301 ? 9.744 4.972 -10.941 1.00 98.00 301 MET A N 1
ATOM 2295 C CA . MET A 1 301 ? 9.270 5.869 -11.989 1.00 98.00 301 MET A CA 1
ATOM 2296 C C . MET A 1 301 ? 10.365 6.807 -12.500 1.00 98.00 301 MET A C 1
ATOM 2298 O O . MET A 1 301 ? 11.314 7.140 -11.792 1.00 98.00 301 MET A O 1
ATOM 2302 N N . ARG A 1 302 ? 10.160 7.351 -13.701 1.00 97.62 302 ARG A N 1
ATOM 2303 C CA . ARG A 1 302 ? 11.003 8.426 -14.242 1.00 97.62 302 ARG A CA 1
ATOM 2304 C C . ARG A 1 302 ? 10.812 9.761 -13.506 1.00 97.62 302 ARG A C 1
ATOM 2306 O O . ARG A 1 302 ? 11.712 10.593 -13.500 1.00 97.62 302 ARG A O 1
ATOM 2313 N N . GLY A 1 303 ? 9.628 9.984 -12.942 1.00 97.00 303 GLY A N 1
ATOM 2314 C CA . GLY A 1 303 ? 9.223 11.229 -12.291 1.00 97.00 303 GLY A CA 1
ATOM 2315 C C . GLY A 1 303 ? 7.730 11.498 -12.468 1.00 97.00 303 GLY A C 1
ATOM 2316 O O . GLY A 1 303 ? 7.005 10.672 -13.025 1.00 97.00 303 GLY A O 1
ATOM 2317 N N . TYR A 1 304 ? 7.264 12.666 -12.036 1.00 96.38 304 TYR A N 1
ATOM 2318 C CA . TYR A 1 304 ? 5.882 13.095 -12.240 1.00 96.38 304 TYR A CA 1
ATOM 2319 C C . TYR A 1 304 ? 5.714 13.882 -13.548 1.00 96.38 304 TYR A C 1
ATOM 2321 O O . TYR A 1 304 ? 6.502 14.773 -13.875 1.00 96.38 304 TYR A O 1
ATOM 2329 N N . TRP A 1 305 ? 4.650 13.578 -14.292 1.00 96.44 305 TRP A N 1
ATOM 2330 C CA . TRP A 1 305 ? 4.322 14.223 -15.563 1.00 96.44 305 TRP A CA 1
ATOM 2331 C C . TRP A 1 305 ? 4.077 15.726 -15.386 1.00 96.44 305 TRP A C 1
ATOM 2333 O O . TRP A 1 305 ? 3.173 16.128 -14.653 1.00 96.44 305 TRP A O 1
ATOM 2343 N N . ASN A 1 306 ? 4.868 16.556 -16.073 1.00 95.06 306 ASN A N 1
ATOM 2344 C CA . ASN A 1 306 ? 4.811 18.023 -16.005 1.00 95.06 306 ASN A CA 1
ATOM 2345 C C . ASN A 1 306 ? 4.887 18.590 -14.571 1.00 95.06 306 ASN A C 1
ATOM 2347 O O . ASN A 1 306 ? 4.223 19.582 -14.248 1.00 95.06 306 ASN A O 1
ATOM 2351 N N . ARG A 1 307 ? 5.667 17.943 -13.694 1.00 94.06 307 ARG A N 1
ATOM 2352 C CA . ARG A 1 307 ? 5.882 18.348 -12.292 1.00 94.06 307 ARG A CA 1
ATOM 2353 C C . ARG A 1 307 ? 7.349 18.134 -11.869 1.00 94.06 307 ARG A C 1
ATOM 2355 O O . ARG A 1 307 ? 7.623 17.269 -11.033 1.00 94.06 307 ARG A O 1
ATOM 2362 N N . PRO A 1 308 ? 8.313 18.871 -12.454 1.00 95.31 308 PRO A N 1
ATOM 2363 C CA . PRO A 1 308 ? 9.733 18.713 -12.130 1.00 95.31 308 PRO A CA 1
ATOM 2364 C C . PRO A 1 308 ? 10.041 19.010 -10.654 1.00 95.31 308 PRO A C 1
ATOM 2366 O O . PRO A 1 308 ? 10.777 18.247 -10.038 1.00 95.31 308 PRO A O 1
ATOM 2369 N N . ASP A 1 309 ? 9.410 20.024 -10.057 1.00 93.19 309 ASP A N 1
ATOM 2370 C CA . ASP A 1 309 ? 9.663 20.404 -8.658 1.00 93.19 309 ASP A CA 1
ATOM 2371 C C . ASP A 1 309 ? 9.240 19.302 -7.680 1.00 93.19 309 ASP A C 1
ATOM 2373 O O . ASP A 1 309 ? 10.007 18.891 -6.812 1.00 93.19 309 ASP A O 1
ATOM 2377 N N . GLU A 1 310 ? 8.040 18.741 -7.862 1.00 91.50 310 GLU A N 1
ATOM 2378 C CA . GLU A 1 310 ? 7.587 17.609 -7.046 1.00 91.50 310 GLU A CA 1
ATOM 2379 C C . GLU A 1 310 ? 8.399 16.340 -7.311 1.00 91.50 310 GLU A C 1
ATOM 2381 O O . GLU A 1 310 ? 8.513 15.489 -6.431 1.00 91.50 310 GLU A O 1
ATOM 2386 N N . THR A 1 311 ? 8.958 16.201 -8.517 1.00 95.44 311 THR A N 1
ATOM 2387 C CA . THR A 1 311 ? 9.864 15.097 -8.846 1.00 95.44 311 THR A CA 1
ATOM 2388 C C . THR A 1 311 ? 11.164 15.234 -8.061 1.00 95.44 311 THR A C 1
ATOM 2390 O O . THR A 1 311 ? 11.555 14.279 -7.400 1.00 95.44 311 THR A O 1
ATOM 2393 N N . ALA A 1 312 ? 11.786 16.415 -8.057 1.00 95.44 312 ALA A N 1
ATOM 2394 C CA . ALA A 1 312 ? 13.024 16.687 -7.323 1.00 95.44 312 ALA A CA 1
ATOM 2395 C C . ALA A 1 312 ? 12.861 16.544 -5.798 1.00 95.44 312 ALA A C 1
ATOM 2397 O O . ALA A 1 312 ? 13.803 16.187 -5.096 1.00 95.44 312 ALA A O 1
ATOM 2398 N N . GLN A 1 313 ? 11.654 16.770 -5.270 1.00 91.88 313 GLN A N 1
ATOM 2399 C CA . GLN A 1 313 ? 11.372 16.566 -3.848 1.00 91.88 313 GLN A CA 1
ATOM 2400 C C . GLN A 1 313 ? 11.444 15.098 -3.421 1.00 91.88 313 GLN A C 1
ATOM 2402 O O . GLN A 1 313 ?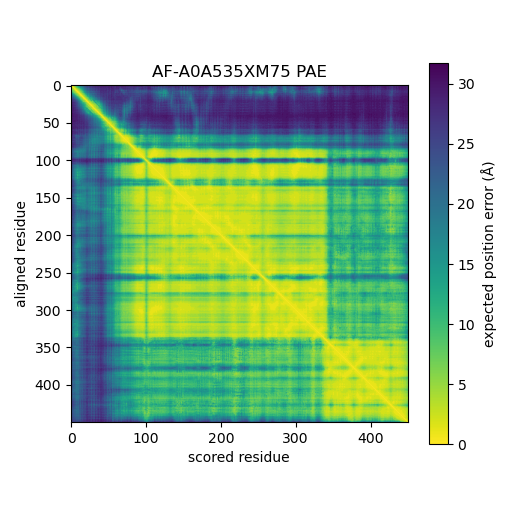 11.827 14.836 -2.279 1.00 91.88 313 GLN A O 1
ATOM 2407 N N . VAL A 1 314 ? 11.071 14.155 -4.293 1.00 94.31 314 VAL A N 1
ATOM 2408 C CA . VAL A 1 314 ? 10.993 12.724 -3.946 1.00 94.31 314 VAL A CA 1
ATOM 2409 C C . VAL A 1 314 ? 12.092 11.887 -4.590 1.00 94.31 314 VAL A C 1
ATOM 2411 O O . VAL A 1 314 ? 12.472 10.880 -4.013 1.00 94.31 314 VAL A O 1
ATOM 2414 N N . LEU A 1 315 ? 12.626 12.284 -5.747 1.00 97.12 315 LEU A N 1
ATOM 2415 C CA . LEU A 1 315 ? 13.756 11.631 -6.405 1.00 97.12 315 LEU A CA 1
ATOM 2416 C C . LEU A 1 315 ? 15.031 12.440 -6.157 1.00 97.12 315 LEU A C 1
ATOM 2418 O O . LEU A 1 315 ? 15.214 13.502 -6.748 1.00 97.12 315 LEU A O 1
ATOM 2422 N N . ARG A 1 316 ? 15.918 11.924 -5.300 1.00 95.06 316 ARG A N 1
ATOM 2423 C CA . ARG A 1 316 ? 17.191 12.568 -4.930 1.00 95.06 316 ARG A CA 1
ATOM 2424 C C . ARG A 1 316 ? 18.319 11.555 -5.058 1.00 95.06 316 ARG A C 1
ATOM 2426 O O . ARG A 1 316 ? 18.223 10.467 -4.499 1.00 95.06 316 ARG A O 1
ATOM 2433 N N . ASP A 1 317 ? 19.351 11.870 -5.835 1.00 92.38 317 ASP A N 1
ATOM 2434 C CA . ASP A 1 317 ? 20.523 11.000 -6.040 1.00 92.38 317 ASP A CA 1
ATOM 2435 C C . ASP A 1 317 ? 20.170 9.543 -6.417 1.00 92.38 317 ASP A C 1
ATOM 2437 O O . ASP A 1 317 ? 20.784 8.572 -5.964 1.00 92.38 317 ASP A O 1
ATOM 2441 N N . GLY A 1 318 ? 19.127 9.380 -7.240 1.00 93.12 318 GLY A N 1
ATOM 2442 C CA . GLY A 1 318 ? 18.617 8.080 -7.690 1.00 93.12 318 GLY A CA 1
ATOM 2443 C C . GLY A 1 318 ? 17.745 7.330 -6.676 1.00 93.12 318 GLY A C 1
ATOM 2444 O O . GLY A 1 318 ? 17.277 6.237 -6.987 1.00 93.12 318 GLY A O 1
ATOM 2445 N N . TRP A 1 319 ? 17.504 7.892 -5.491 1.00 97.94 319 TRP A N 1
ATOM 2446 C CA . TRP A 1 319 ? 16.603 7.348 -4.479 1.00 97.94 319 TRP A CA 1
ATOM 2447 C C . TRP A 1 319 ? 15.224 7.985 -4.564 1.00 97.94 319 TRP A C 1
ATOM 2449 O O . TRP A 1 319 ? 15.103 9.206 -4.619 1.00 97.94 319 TRP A O 1
ATOM 2459 N N . LEU A 1 320 ? 14.185 7.156 -4.502 1.00 98.06 320 LEU A N 1
ATOM 2460 C CA . LEU A 1 320 ? 12.823 7.589 -4.238 1.00 98.06 320 LEU A CA 1
ATOM 2461 C C . LEU A 1 320 ? 12.569 7.603 -2.731 1.00 98.06 320 LEU A C 1
ATOM 2463 O O . LEU A 1 320 ? 12.465 6.547 -2.109 1.00 98.06 320 LEU A O 1
ATOM 2467 N N . PHE A 1 321 ? 12.412 8.796 -2.174 1.00 97.19 321 PHE A N 1
ATOM 2468 C CA . PHE A 1 321 ? 11.913 9.039 -0.827 1.00 97.19 321 PHE A CA 1
ATOM 2469 C C . PHE A 1 321 ? 10.404 8.805 -0.810 1.00 97.19 321 PHE A C 1
ATOM 2471 O O . PHE A 1 321 ? 9.640 9.474 -1.509 1.00 97.19 321 PHE A O 1
ATOM 2478 N N . THR A 1 322 ? 9.981 7.800 -0.049 1.00 94.69 322 THR A N 1
ATOM 2479 C CA . THR A 1 322 ? 8.602 7.291 -0.091 1.00 94.69 322 THR A CA 1
ATOM 2480 C C . THR A 1 322 ? 7.612 8.169 0.676 1.00 94.69 322 THR A C 1
ATOM 2482 O O . THR A 1 322 ? 6.406 8.080 0.444 1.00 94.69 322 THR A O 1
ATOM 2485 N N . GLY A 1 323 ? 8.098 9.016 1.590 1.00 91.94 323 GLY A N 1
ATOM 2486 C CA . GLY A 1 323 ? 7.266 9.732 2.556 1.00 91.94 323 GLY A CA 1
ATOM 2487 C C . GLY A 1 323 ? 6.682 8.846 3.663 1.00 91.94 323 GLY A C 1
ATOM 2488 O O . GLY A 1 323 ? 5.917 9.347 4.493 1.00 91.94 323 GLY A O 1
ATOM 2489 N N . ASP A 1 324 ? 7.029 7.557 3.699 1.00 92.50 324 ASP A N 1
ATOM 2490 C CA . ASP A 1 324 ? 6.635 6.630 4.755 1.00 92.50 324 ASP A CA 1
ATOM 2491 C C . ASP A 1 324 ? 7.794 6.453 5.751 1.00 92.50 324 ASP A C 1
ATOM 2493 O O . ASP A 1 324 ? 8.961 6.296 5.376 1.00 92.50 324 ASP A O 1
ATOM 2497 N N . LEU A 1 325 ? 7.463 6.495 7.041 1.00 93.12 325 LEU A N 1
ATOM 2498 C CA . LEU A 1 325 ? 8.393 6.231 8.127 1.00 93.12 325 LEU A CA 1
ATOM 2499 C C . LEU A 1 325 ? 8.484 4.729 8.361 1.00 93.12 325 LEU A C 1
ATOM 2501 O O . LEU A 1 325 ? 7.473 4.042 8.525 1.00 93.12 325 LEU A O 1
ATOM 2505 N N . ALA A 1 326 ? 9.705 4.223 8.402 1.00 95.94 326 ALA A N 1
ATOM 2506 C CA . ALA A 1 326 ? 9.985 2.812 8.546 1.00 95.94 326 ALA A CA 1
ATOM 2507 C C . ALA A 1 326 ? 11.228 2.578 9.399 1.00 95.94 326 ALA A C 1
ATOM 2509 O O . ALA A 1 326 ? 11.996 3.487 9.719 1.00 95.94 326 ALA A O 1
ATOM 2510 N N . ARG A 1 327 ? 11.417 1.311 9.743 1.00 95.38 327 ARG A N 1
ATOM 2511 C CA . ARG A 1 327 ? 12.612 0.790 10.392 1.00 95.38 327 ARG A CA 1
ATOM 2512 C C . ARG A 1 327 ? 13.016 -0.505 9.710 1.00 95.38 327 ARG A C 1
ATOM 2514 O O . ARG A 1 327 ? 12.149 -1.261 9.267 1.00 95.38 327 ARG A O 1
ATOM 2521 N N . VAL A 1 328 ? 14.318 -0.752 9.664 1.00 96.19 328 VAL A N 1
ATOM 2522 C CA . VAL A 1 328 ? 14.897 -2.033 9.262 1.00 96.19 328 VAL A CA 1
ATOM 2523 C C . VAL A 1 328 ? 15.522 -2.703 10.480 1.00 96.19 328 VAL A C 1
ATOM 2525 O O . VAL A 1 328 ? 16.215 -2.051 11.260 1.00 96.19 328 VAL A O 1
ATOM 2528 N N . GLU A 1 329 ? 15.242 -3.987 10.666 1.00 94.06 329 GLU A N 1
ATOM 2529 C CA . GLU A 1 329 ? 15.864 -4.804 11.709 1.00 94.06 329 GLU A CA 1
ATOM 2530 C C . GLU A 1 329 ? 17.211 -5.381 11.217 1.00 94.06 329 GLU A C 1
ATOM 2532 O O . GLU A 1 329 ? 17.456 -5.416 10.008 1.00 94.06 329 GLU A O 1
ATOM 2537 N N . PRO A 1 330 ? 18.114 -5.845 12.106 1.00 92.56 330 PRO A N 1
ATOM 2538 C CA . PRO A 1 330 ? 19.433 -6.365 11.710 1.00 92.56 330 PRO A CA 1
ATOM 2539 C C . PRO A 1 330 ? 19.415 -7.534 10.710 1.00 92.56 330 PRO A C 1
ATOM 2541 O O . PRO A 1 330 ? 20.402 -7.769 10.022 1.00 92.56 330 PRO A O 1
ATOM 2544 N N . ASP A 1 331 ? 18.301 -8.259 10.618 1.00 89.50 331 ASP A N 1
ATOM 2545 C CA . ASP A 1 331 ? 18.076 -9.348 9.657 1.00 89.50 331 ASP A CA 1
ATOM 2546 C C . ASP A 1 331 ? 17.521 -8.882 8.298 1.00 89.50 331 ASP A C 1
ATOM 2548 O O . ASP A 1 331 ? 17.239 -9.705 7.426 1.00 89.50 331 ASP A O 1
ATOM 2552 N N . GLY A 1 332 ? 17.372 -7.569 8.102 1.00 91.19 332 GLY A N 1
ATOM 2553 C CA . GLY A 1 332 ? 16.953 -6.954 6.846 1.00 91.19 332 GLY A CA 1
ATOM 2554 C C . GLY A 1 332 ? 15.441 -6.841 6.651 1.00 91.19 332 GLY A C 1
ATOM 2555 O O . GLY A 1 332 ? 15.019 -6.366 5.596 1.00 91.19 332 GLY A O 1
ATOM 2556 N N . TYR A 1 333 ? 14.615 -7.239 7.625 1.00 93.69 333 TYR A N 1
ATOM 2557 C CA . TYR A 1 333 ? 13.165 -7.055 7.537 1.00 93.69 333 TYR A CA 1
ATOM 2558 C C . TYR A 1 333 ? 12.763 -5.611 7.834 1.00 93.69 333 TYR A C 1
ATOM 2560 O O . TYR A 1 333 ? 13.156 -5.025 8.844 1.00 93.69 333 TYR A O 1
ATOM 2568 N N . PHE A 1 334 ? 11.921 -5.055 6.967 1.00 95.50 334 PHE A N 1
ATOM 2569 C CA . PHE A 1 334 ? 11.396 -3.703 7.094 1.00 95.50 334 PHE A CA 1
ATOM 2570 C C . PHE A 1 334 ? 10.001 -3.713 7.713 1.00 95.50 334 PHE A C 1
ATOM 2572 O O . PHE A 1 334 ? 9.164 -4.562 7.402 1.00 95.50 334 PHE A O 1
ATOM 2579 N N . SER A 1 335 ? 9.720 -2.717 8.547 1.00 93.31 335 SER A N 1
ATOM 2580 C CA . SER A 1 335 ? 8.386 -2.456 9.093 1.00 93.31 335 SER A CA 1
ATOM 2581 C C . SER A 1 335 ? 8.016 -0.996 8.875 1.00 93.31 335 SER A C 1
ATOM 2583 O O . SER A 1 335 ? 8.815 -0.107 9.167 1.00 93.31 335 SER A O 1
ATOM 2585 N N . ILE A 1 336 ? 6.798 -0.745 8.388 1.00 91.25 336 ILE A N 1
ATOM 2586 C CA . ILE A 1 336 ? 6.245 0.611 8.311 1.00 91.25 336 ILE A CA 1
ATOM 2587 C C . ILE A 1 336 ? 5.749 1.011 9.697 1.00 91.25 336 ILE A C 1
ATOM 2589 O O . ILE A 1 336 ? 4.931 0.309 10.299 1.00 91.25 336 ILE A O 1
ATOM 2593 N N . VAL A 1 337 ? 6.240 2.144 10.182 1.00 86.25 337 VAL A N 1
ATOM 2594 C CA . VAL A 1 337 ? 5.781 2.764 11.422 1.00 86.25 337 VAL A CA 1
ATOM 2595 C C . VAL A 1 337 ? 4.528 3.578 11.128 1.00 86.25 337 VAL A C 1
ATOM 2597 O O . VAL A 1 337 ? 3.470 3.273 11.669 1.00 86.25 337 VAL A O 1
ATOM 2600 N N . ASP A 1 338 ? 4.620 4.546 10.213 1.00 80.25 338 ASP A N 1
ATOM 2601 C CA . ASP A 1 338 ? 3.480 5.354 9.769 1.00 80.25 338 ASP A CA 1
ATOM 2602 C C . ASP A 1 338 ? 3.819 6.158 8.504 1.00 80.25 338 ASP A C 1
ATOM 2604 O O . ASP A 1 338 ? 4.896 6.008 7.931 1.00 80.25 338 ASP A O 1
ATOM 2608 N N . ARG A 1 339 ? 2.929 7.052 8.069 1.00 80.44 339 ARG A N 1
ATOM 2609 C CA . ARG A 1 339 ? 3.264 8.089 7.091 1.00 80.44 339 ARG A CA 1
ATOM 2610 C C . ARG A 1 339 ? 3.842 9.302 7.791 1.00 80.44 339 ARG A C 1
ATOM 2612 O O . ARG A 1 339 ? 3.256 9.801 8.747 1.00 80.44 339 ARG A O 1
ATOM 2619 N N . LYS A 1 340 ? 4.907 9.874 7.227 1.00 75.50 340 LYS A N 1
ATOM 2620 C CA . LYS A 1 340 ? 5.537 11.095 7.756 1.00 75.50 340 LYS A CA 1
ATOM 2621 C C . LYS A 1 340 ? 4.541 12.250 7.913 1.00 75.50 340 LYS A C 1
ATOM 2623 O O . LYS A 1 340 ? 4.642 13.022 8.854 1.00 75.50 340 LYS A O 1
ATOM 2628 N N . LYS A 1 341 ? 3.571 12.347 6.998 1.00 77.88 341 LYS A N 1
ATOM 2629 C CA . LYS A 1 341 ? 2.527 13.386 6.994 1.00 77.88 341 LYS A CA 1
ATOM 2630 C C . LYS A 1 341 ? 1.305 13.072 7.861 1.00 77.88 341 LYS A C 1
ATOM 2632 O O . LYS A 1 341 ? 0.551 13.991 8.139 1.00 77.88 341 LYS A O 1
ATOM 2637 N N . ASP A 1 342 ? 1.084 11.807 8.223 1.00 79.88 342 ASP A N 1
ATOM 2638 C CA . ASP A 1 342 ? -0.054 11.416 9.069 1.00 79.88 342 ASP A CA 1
ATOM 2639 C C . ASP A 1 342 ? 0.349 11.400 10.562 1.00 79.88 342 ASP A C 1
ATOM 2641 O O . ASP A 1 342 ? -0.510 11.231 11.424 1.00 79.88 342 ASP A O 1
ATOM 2645 N N . MET A 1 343 ? 1.644 11.560 10.870 1.00 83.38 343 MET A N 1
ATOM 2646 C CA . MET A 1 343 ? 2.161 11.641 12.235 1.00 83.38 343 MET A CA 1
ATOM 2647 C C . MET A 1 343 ? 1.534 12.821 12.977 1.00 83.38 343 MET A C 1
ATOM 2649 O O . MET A 1 343 ? 1.587 13.952 12.504 1.00 83.38 343 MET A O 1
ATOM 2653 N N . ILE A 1 344 ? 0.988 12.534 14.155 1.00 86.81 344 ILE A N 1
ATOM 2654 C CA . ILE A 1 344 ? 0.312 13.509 15.005 1.00 86.81 344 ILE A CA 1
ATOM 2655 C C . ILE A 1 344 ? 1.329 14.067 15.996 1.00 86.81 344 ILE A C 1
ATOM 2657 O O . ILE A 1 344 ? 1.989 13.295 16.696 1.00 86.81 344 ILE A O 1
ATOM 2661 N N . ILE A 1 345 ? 1.439 15.388 16.097 1.00 83.25 345 ILE A N 1
ATOM 2662 C CA . ILE A 1 345 ? 2.326 16.048 17.063 1.00 83.25 345 ILE A CA 1
ATOM 2663 C C . ILE A 1 345 ? 1.469 16.650 18.177 1.00 83.25 345 ILE A C 1
ATOM 2665 O O . ILE A 1 345 ? 1.006 17.785 18.098 1.00 83.25 345 ILE A O 1
ATOM 2669 N N . THR A 1 346 ? 1.276 15.883 19.251 1.00 86.00 346 THR A N 1
ATOM 2670 C CA . THR A 1 346 ? 0.457 16.288 20.405 1.00 86.00 346 THR A CA 1
ATOM 2671 C C . THR A 1 346 ? 1.342 16.661 21.588 1.00 86.00 346 THR A C 1
ATOM 2673 O O . THR A 1 346 ? 2.024 15.815 22.168 1.00 86.00 346 THR A O 1
ATOM 2676 N N . GLY A 1 347 ? 1.334 17.934 21.987 1.00 78.88 347 GLY A N 1
ATOM 2677 C CA . GLY A 1 347 ? 2.118 18.422 23.128 1.00 78.88 347 GLY A CA 1
ATOM 2678 C C . GLY A 1 347 ? 3.627 18.228 22.962 1.00 78.88 347 GLY A C 1
ATOM 2679 O O . GLY A 1 347 ? 4.310 17.939 23.941 1.00 78.88 347 GLY A O 1
ATOM 2680 N N . GLY A 1 348 ? 4.127 18.313 21.724 1.00 74.75 348 GLY A N 1
ATOM 2681 C CA . GLY A 1 348 ? 5.536 18.081 21.384 1.00 74.75 348 GLY A CA 1
ATOM 2682 C C . GLY A 1 348 ? 5.944 16.607 21.282 1.00 74.75 348 GLY A C 1
ATOM 2683 O O . GLY A 1 348 ? 7.119 16.323 21.067 1.00 74.75 348 GLY A O 1
ATOM 2684 N N . MET A 1 349 ? 5.001 15.668 21.420 1.00 79.88 349 MET A N 1
ATOM 2685 C CA . MET A 1 349 ? 5.257 14.230 21.314 1.00 79.88 349 MET A CA 1
ATOM 2686 C C . MET A 1 349 ? 4.728 13.673 19.992 1.00 79.88 349 MET A C 1
ATOM 2688 O O . MET A 1 349 ? 3.579 13.919 19.625 1.00 79.88 349 MET A O 1
ATOM 2692 N N . ASN A 1 350 ? 5.544 12.854 19.328 1.00 82.69 350 ASN A N 1
ATOM 2693 C CA . ASN A 1 350 ? 5.146 12.148 18.114 1.00 82.69 350 ASN A CA 1
ATOM 2694 C C . ASN A 1 350 ? 4.216 10.980 18.461 1.00 82.69 350 ASN A C 1
ATOM 2696 O O . ASN A 1 350 ? 4.581 10.068 19.211 1.00 82.69 350 ASN A O 1
ATOM 2700 N N . VAL A 1 351 ? 3.021 10.994 17.885 1.00 85.12 351 VAL A N 1
ATOM 2701 C CA . VAL A 1 351 ? 2.050 9.906 17.946 1.00 85.12 351 VAL A CA 1
ATOM 2702 C C . VAL A 1 351 ? 1.812 9.400 16.535 1.00 85.12 351 VAL A C 1
ATOM 2704 O O . VAL A 1 351 ? 1.347 10.124 15.660 1.00 85.12 351 VAL A O 1
ATOM 2707 N N . TYR A 1 352 ? 2.126 8.129 16.322 1.00 86.81 352 TYR A N 1
ATOM 2708 C CA . TYR A 1 352 ? 1.839 7.435 15.076 1.00 86.81 352 TYR A CA 1
ATOM 2709 C C . TYR A 1 352 ? 0.394 6.918 15.126 1.00 86.81 352 TYR A C 1
ATOM 2711 O O . TYR A 1 352 ? 0.090 6.135 16.033 1.00 86.81 352 TYR A O 1
ATOM 2719 N N . PRO A 1 353 ? -0.509 7.335 14.215 1.00 89.00 353 PRO A N 1
ATOM 2720 C CA . PRO A 1 353 ? -1.853 6.771 14.093 1.00 89.00 353 PRO A CA 1
ATOM 2721 C C . PRO A 1 353 ? -1.928 5.249 14.264 1.00 89.00 353 PRO A C 1
ATOM 2723 O O . PRO A 1 353 ? -2.811 4.761 14.972 1.00 89.00 353 PRO A O 1
ATOM 2726 N N . ARG A 1 354 ? -0.973 4.495 13.701 1.00 84.44 354 ARG A N 1
ATOM 2727 C CA . ARG A 1 354 ? -0.941 3.026 13.818 1.00 84.44 354 ARG A CA 1
ATOM 2728 C C . ARG A 1 354 ? -0.887 2.529 15.269 1.00 84.44 354 ARG A C 1
ATOM 2730 O O . ARG A 1 354 ? -1.560 1.554 15.599 1.00 84.44 354 ARG A O 1
ATOM 2737 N N . ASP A 1 355 ? -0.145 3.215 16.140 1.00 86.50 355 ASP A N 1
ATOM 2738 C CA . ASP A 1 355 ? -0.014 2.859 17.562 1.00 86.50 355 ASP A CA 1
ATOM 2739 C C . ASP A 1 355 ? -1.324 3.040 18.345 1.00 86.50 355 ASP A C 1
ATOM 2741 O O . ASP A 1 355 ? -1.495 2.460 19.417 1.00 86.50 355 ASP A O 1
ATOM 2745 N N . VAL A 1 356 ? -2.235 3.866 17.826 1.00 92.19 356 VAL A N 1
ATOM 2746 C CA . VAL A 1 356 ? -3.561 4.116 18.403 1.00 92.19 356 VAL A CA 1
ATOM 2747 C C . VAL A 1 356 ? -4.589 3.155 17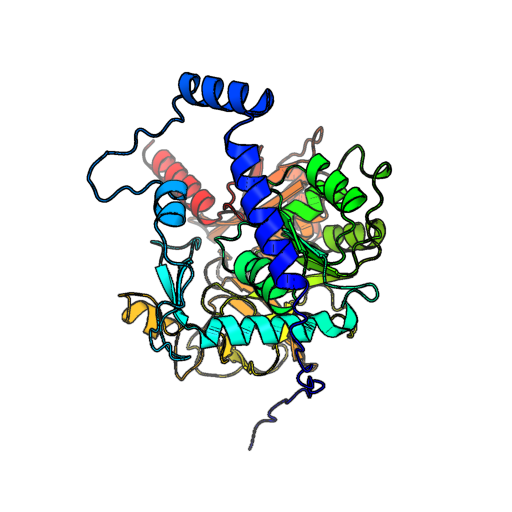.802 1.00 92.19 356 VAL A C 1
ATOM 2749 O O . VAL A 1 356 ? -5.425 2.608 18.518 1.00 92.19 356 VAL A O 1
ATOM 2752 N N . GLU A 1 357 ? -4.510 2.917 16.493 1.00 91.81 357 GLU A N 1
ATOM 2753 C CA . GLU A 1 357 ? -5.444 2.079 15.740 1.00 91.81 357 GLU A CA 1
ATOM 2754 C C . GLU A 1 357 ? -5.317 0.586 16.080 1.00 91.81 357 GLU A C 1
ATOM 2756 O O . GLU A 1 357 ? -6.337 -0.075 16.269 1.00 91.81 357 GLU A O 1
ATOM 2761 N N . GLU A 1 358 ? -4.100 0.040 16.198 1.00 87.81 358 GLU A N 1
ATOM 2762 C CA . GLU A 1 358 ? -3.893 -1.404 16.415 1.00 87.81 358 GLU A CA 1
ATOM 2763 C C . GLU A 1 358 ? -4.539 -1.911 17.724 1.00 87.81 358 GLU A C 1
ATOM 2765 O O . GLU A 1 358 ? -5.267 -2.907 17.670 1.00 87.81 358 GLU A O 1
ATOM 2770 N N . PRO A 1 359 ? -4.387 -1.241 18.888 1.00 90.81 359 PRO A N 1
ATOM 2771 C CA . PRO A 1 359 ? -5.113 -1.633 20.096 1.00 90.81 359 PRO A CA 1
ATOM 2772 C C . PRO A 1 359 ? -6.635 -1.561 19.933 1.00 90.81 359 PRO A C 1
ATOM 2774 O O . PRO A 1 359 ? -7.346 -2.417 20.464 1.00 90.81 359 PRO A O 1
ATOM 2777 N N . LEU A 1 360 ? -7.145 -0.562 19.201 1.00 93.50 360 LEU A N 1
ATOM 2778 C CA . LEU A 1 360 ? -8.581 -0.382 18.966 1.00 93.50 360 LEU A CA 1
ATOM 2779 C C . LEU A 1 360 ? -9.166 -1.488 18.085 1.00 93.50 360 LEU A C 1
ATOM 2781 O O . LEU A 1 360 ? -10.286 -1.918 18.343 1.00 93.50 360 LEU A O 1
ATOM 2785 N N . TYR A 1 361 ? -8.413 -2.010 17.112 1.00 89.19 361 TYR A N 1
ATOM 2786 C CA . TYR A 1 361 ? -8.839 -3.175 16.326 1.00 89.19 361 TYR A CA 1
ATOM 2787 C C . TYR A 1 361 ? -9.023 -4.440 17.176 1.00 89.19 361 TYR A C 1
ATOM 2789 O O . TYR A 1 361 ? -9.836 -5.287 16.815 1.00 89.19 361 TYR A O 1
ATOM 2797 N N . GLN A 1 362 ? -8.329 -4.548 18.313 1.00 88.94 362 GLN A N 1
ATOM 2798 C CA . GLN A 1 362 ? -8.479 -5.662 19.260 1.00 88.94 362 GLN A CA 1
ATOM 2799 C C . GLN A 1 362 ? -9.690 -5.498 20.197 1.00 88.94 362 GLN A C 1
ATOM 2801 O O . GLN A 1 362 ? -10.013 -6.410 20.959 1.00 88.94 362 GLN A O 1
ATOM 2806 N N . HIS A 1 363 ? -10.368 -4.345 20.178 1.00 92.94 363 HIS A N 1
ATOM 2807 C CA . HIS A 1 363 ? -11.556 -4.132 20.997 1.00 92.94 363 HIS A CA 1
ATOM 2808 C C . HIS A 1 363 ? -12.734 -4.960 20.448 1.00 92.94 363 HIS A C 1
ATOM 2810 O O . HIS A 1 363 ? -13.076 -4.824 19.270 1.00 92.94 363 HIS A O 1
ATOM 2816 N N . PRO A 1 364 ? -13.441 -5.756 21.277 1.00 91.44 364 PRO A N 1
ATOM 2817 C CA . PRO A 1 364 ? -14.444 -6.718 20.801 1.00 91.44 364 PRO A CA 1
ATOM 2818 C C . PRO A 1 364 ? -15.598 -6.073 20.024 1.00 91.44 364 PRO A C 1
ATOM 2820 O O . PRO A 1 364 ? -16.140 -6.682 19.104 1.00 91.44 364 PRO A O 1
ATOM 2823 N N . LYS A 1 365 ? -15.944 -4.827 20.364 1.00 95.19 365 LYS A N 1
ATOM 2824 C CA . LYS A 1 365 ? -17.023 -4.060 19.723 1.00 95.19 365 LYS A CA 1
ATOM 2825 C C . LYS A 1 365 ? -16.606 -3.283 18.473 1.00 95.19 365 LYS A C 1
ATOM 2827 O O . LYS A 1 365 ? -17.473 -2.806 17.744 1.00 95.19 365 LYS A O 1
ATOM 2832 N N . VAL A 1 366 ? -15.308 -3.112 18.220 1.00 94.06 366 VAL A N 1
ATOM 2833 C CA . VAL A 1 366 ? -14.815 -2.271 17.119 1.00 94.06 366 VAL A CA 1
ATOM 2834 C C . VAL A 1 366 ? -14.705 -3.104 15.841 1.00 94.06 366 VAL A C 1
ATOM 2836 O O . VAL A 1 366 ? -14.248 -4.249 15.844 1.00 94.06 366 VAL A O 1
ATOM 2839 N N . ARG A 1 367 ? -15.187 -2.529 14.737 1.00 89.69 367 ARG A N 1
ATOM 2840 C CA . ARG A 1 367 ? -15.075 -3.066 13.375 1.00 89.69 367 ARG A CA 1
ATOM 2841 C C . ARG A 1 367 ? -13.987 -2.345 12.592 1.00 89.69 367 ARG A C 1
ATOM 2843 O O . ARG A 1 367 ? -13.213 -2.988 11.894 1.00 89.69 367 ARG A O 1
ATOM 2850 N N . GLU A 1 368 ? -13.947 -1.020 12.690 1.00 91.31 368 GLU A N 1
ATOM 2851 C CA . GLU A 1 368 ? -12.941 -0.182 12.038 1.00 91.31 368 GLU A CA 1
ATOM 2852 C C . GLU A 1 368 ? -12.523 0.959 12.960 1.00 91.31 368 GLU A C 1
ATOM 2854 O O . GLU A 1 368 ? -13.359 1.511 13.678 1.00 91.31 368 GLU A O 1
ATOM 2859 N N . ALA A 1 369 ? -11.248 1.331 12.899 1.00 92.50 369 ALA A N 1
ATOM 2860 C CA . ALA A 1 369 ? -10.694 2.457 13.634 1.00 92.50 369 ALA A CA 1
ATOM 2861 C C . ALA A 1 369 ? -9.744 3.258 12.740 1.00 92.50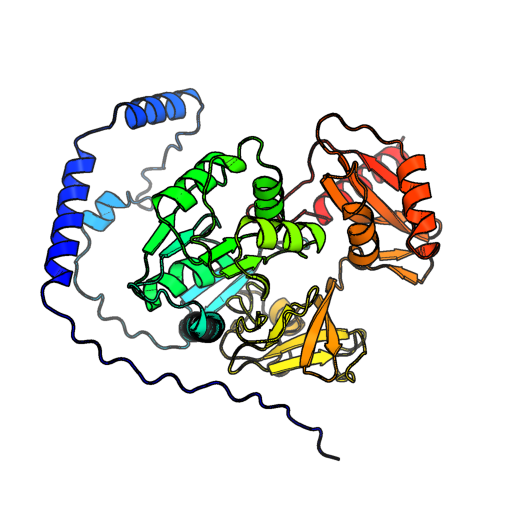 369 ALA A C 1
ATOM 2863 O O . ALA A 1 369 ? -8.959 2.682 11.983 1.00 92.50 369 ALA A O 1
ATOM 2864 N N . VAL A 1 370 ? -9.817 4.585 12.842 1.00 93.69 370 VAL A N 1
ATOM 2865 C CA . VAL A 1 370 ? -8.846 5.501 12.237 1.00 93.69 370 VAL A CA 1
ATOM 2866 C C . VAL A 1 370 ? -8.524 6.633 13.206 1.00 93.69 370 VAL A C 1
ATOM 2868 O O . VAL A 1 370 ? -9.430 7.266 13.747 1.00 93.69 370 VAL A O 1
ATOM 2871 N N . ALA A 1 371 ? -7.237 6.887 13.418 1.00 94.19 371 ALA A N 1
ATOM 2872 C CA . ALA A 1 371 ? -6.726 8.006 14.190 1.00 94.19 371 ALA A CA 1
ATOM 2873 C C . ALA A 1 371 ? -6.263 9.125 13.249 1.00 94.19 371 ALA A C 1
ATOM 2875 O O . ALA A 1 371 ? -5.657 8.872 12.201 1.00 94.19 371 ALA A O 1
ATOM 2876 N N . VAL A 1 372 ? -6.559 10.366 13.627 1.00 94.00 372 VAL A N 1
ATOM 2877 C CA . VAL A 1 372 ? -6.089 11.580 12.953 1.00 94.00 372 VAL A CA 1
ATOM 2878 C C . VAL A 1 372 ? -5.696 12.636 13.981 1.00 94.00 372 VAL A C 1
ATOM 2880 O O . VAL A 1 372 ? -6.255 12.685 15.080 1.00 94.00 372 VAL A O 1
ATOM 2883 N N . GLY A 1 373 ? -4.740 13.482 13.613 1.00 91.75 373 GLY A N 1
ATOM 2884 C CA . GLY A 1 373 ? -4.438 14.709 14.339 1.00 91.75 373 GLY A CA 1
ATOM 2885 C C . GLY A 1 373 ? -5.435 15.777 13.924 1.00 91.75 373 GLY A C 1
ATOM 2886 O O . GLY A 1 373 ? -5.640 15.994 12.731 1.00 91.75 373 GLY A O 1
ATOM 2887 N N . VAL A 1 374 ? -6.094 16.404 14.894 1.00 92.00 374 VAL A N 1
ATOM 2888 C CA . VAL A 1 374 ? -6.970 17.555 14.646 1.00 92.00 374 VAL A CA 1
ATOM 2889 C C . VAL A 1 374 ? -6.405 18.779 15.357 1.00 92.00 374 VAL A C 1
ATOM 2891 O O . VAL A 1 374 ? -5.897 18.621 16.469 1.00 92.00 374 VAL A O 1
ATOM 2894 N N . PRO A 1 375 ? -6.485 19.986 14.765 1.00 85.62 375 PRO A N 1
ATOM 2895 C CA . PRO A 1 375 ? -5.976 21.192 15.405 1.00 85.62 375 PRO A CA 1
ATOM 2896 C C . PRO A 1 375 ? -6.572 21.380 16.803 1.00 85.62 375 PRO A C 1
ATOM 2898 O O . PRO A 1 375 ? -7.793 21.324 16.977 1.00 85.62 375 PRO A O 1
ATOM 2901 N N . ASP A 1 376 ? -5.711 21.613 17.791 1.00 86.50 376 ASP A N 1
ATOM 2902 C CA . ASP A 1 376 ? -6.095 21.781 19.191 1.00 86.50 376 ASP A CA 1
ATOM 2903 C C . ASP A 1 376 ? -5.301 22.930 19.843 1.00 86.50 376 ASP A C 1
ATOM 2905 O O . ASP A 1 376 ? -4.068 22.916 19.820 1.00 86.50 376 ASP A O 1
ATOM 2909 N N . PRO A 1 377 ? -5.964 23.926 20.464 1.00 83.25 377 PRO A N 1
ATOM 2910 C CA . PRO A 1 377 ? -5.280 25.078 21.058 1.00 83.25 377 PRO A CA 1
ATOM 2911 C C . PRO A 1 377 ? -4.298 24.740 22.187 1.00 83.25 377 PRO A C 1
ATOM 2913 O O . PRO A 1 377 ? -3.384 25.516 22.453 1.00 83.25 377 PRO A O 1
ATOM 2916 N N . ARG A 1 378 ? -4.500 23.622 22.890 1.00 83.19 378 ARG A N 1
ATOM 2917 C CA . ARG A 1 378 ? -3.700 23.227 24.053 1.00 83.19 378 ARG A CA 1
ATOM 2918 C C . ARG A 1 378 ? -2.527 22.338 23.660 1.00 83.19 378 ARG A C 1
ATOM 2920 O O . ARG A 1 378 ? -1.473 22.419 24.287 1.00 83.19 378 ARG A O 1
ATOM 2927 N N . TRP A 1 379 ? -2.719 21.472 22.672 1.00 79.38 379 TRP A N 1
ATOM 2928 C CA . TRP A 1 379 ? -1.749 20.436 22.312 1.00 79.38 379 TRP A CA 1
ATOM 2929 C C . TRP A 1 379 ? -1.072 20.668 20.957 1.00 79.38 379 TRP A C 1
ATOM 2931 O O . TRP A 1 379 ? -0.174 19.906 20.602 1.00 79.38 379 TRP A O 1
ATOM 2941 N N . GLY A 1 380 ? -1.467 21.707 20.216 1.00 84.94 380 GLY A N 1
ATOM 2942 C CA . GLY A 1 380 ? -1.123 21.883 18.804 1.00 84.94 380 GLY A CA 1
ATOM 2943 C C . GLY A 1 380 ? -2.015 20.992 17.946 1.00 84.94 380 GLY A C 1
ATOM 2944 O O . GLY A 1 380 ? -2.882 21.485 17.226 1.00 84.94 380 GLY A O 1
ATOM 2945 N N . GLU A 1 381 ? -1.872 19.678 18.117 1.00 89.25 381 GLU A N 1
ATOM 2946 C CA . GLU A 1 381 ? -2.799 18.674 17.601 1.00 89.25 381 GLU A CA 1
ATOM 2947 C C . GLU A 1 381 ? -3.323 17.784 18.733 1.00 89.25 381 GLU A C 1
ATOM 2949 O O . GLU A 1 381 ? -2.578 17.370 19.620 1.00 89.25 381 GLU A O 1
ATOM 2954 N N . ALA A 1 382 ? -4.610 17.450 18.689 1.00 92.50 382 ALA A N 1
ATOM 2955 C CA . ALA A 1 382 ? -5.214 16.425 19.525 1.00 92.50 382 ALA A CA 1
ATOM 2956 C C . ALA A 1 382 ? -5.423 15.140 18.717 1.00 92.50 382 ALA A C 1
ATOM 2958 O O . ALA A 1 382 ? -5.891 15.165 17.579 1.00 92.50 382 ALA A O 1
ATOM 2959 N N . VAL A 1 383 ? -5.127 13.993 19.330 1.00 96.00 383 VAL A N 1
ATOM 2960 C CA . VAL A 1 383 ? -5.447 12.683 18.748 1.00 96.00 383 VAL A CA 1
ATOM 2961 C C . VAL A 1 383 ? -6.965 12.492 18.781 1.00 96.00 383 VAL A C 1
ATOM 2963 O O . VAL A 1 383 ? -7.551 12.381 19.859 1.00 96.00 383 VAL A O 1
ATOM 2966 N N . LYS A 1 384 ? -7.609 12.420 17.616 1.00 96.50 384 LYS A N 1
ATOM 2967 C CA . LYS A 1 384 ? -9.028 12.074 17.471 1.00 96.50 384 LYS A CA 1
ATOM 2968 C C . LYS A 1 384 ? -9.164 10.727 16.776 1.00 96.50 384 LYS A C 1
ATOM 2970 O O . LYS A 1 384 ? -8.491 10.475 15.778 1.00 96.50 384 LYS A O 1
ATOM 2975 N N . VAL A 1 385 ? -10.049 9.871 17.283 1.00 97.25 385 VAL A N 1
ATOM 2976 C CA . VAL A 1 385 ? -10.350 8.573 16.666 1.00 97.25 385 VAL A CA 1
ATOM 2977 C C . VAL A 1 385 ? -11.770 8.535 16.126 1.00 97.25 385 VAL A C 1
ATOM 2979 O O . VAL A 1 385 ? -12.718 8.914 16.813 1.00 97.25 385 VAL A O 1
ATOM 2982 N N . TYR A 1 386 ? -11.916 8.047 14.897 1.00 97.12 386 TYR A N 1
ATOM 2983 C CA . TYR A 1 386 ? -13.206 7.715 14.308 1.00 97.12 386 TYR A CA 1
ATOM 2984 C C . TYR A 1 386 ? -13.382 6.201 14.315 1.00 97.12 386 TYR A C 1
ATOM 2986 O O . TYR A 1 386 ? -12.522 5.466 13.822 1.00 97.12 386 TYR A O 1
ATOM 2994 N N . LEU A 1 387 ? -14.498 5.738 14.870 1.00 97.12 387 LEU A N 1
ATOM 2995 C CA . LEU A 1 387 ? -14.774 4.324 15.087 1.00 97.12 387 LEU A CA 1
ATOM 2996 C C . LEU A 1 387 ? -16.032 3.885 14.357 1.00 97.12 387 LEU A C 1
ATOM 2998 O O . LEU A 1 387 ? -17.048 4.574 14.376 1.00 97.12 387 LEU A O 1
ATOM 3002 N N . VAL A 1 388 ? -15.987 2.687 13.788 1.00 95.94 388 VAL A N 1
ATOM 3003 C CA . VAL A 1 388 ? -17.177 1.971 13.334 1.00 95.94 388 VAL A CA 1
ATOM 3004 C C . VAL A 1 388 ? -17.317 0.729 14.190 1.00 95.94 388 VAL A C 1
ATOM 3006 O O . VAL A 1 388 ? -16.382 -0.066 14.284 1.00 95.94 388 VAL A O 1
ATOM 3009 N N . LEU A 1 389 ? -18.471 0.570 14.831 1.00 95.75 389 LEU A N 1
ATOM 3010 C CA . LEU A 1 389 ? -18.759 -0.590 15.667 1.00 95.75 389 LEU A CA 1
ATOM 3011 C C . LEU A 1 389 ? -19.218 -1.781 14.821 1.00 95.75 389 LEU A C 1
ATOM 3013 O O . LEU A 1 389 ? -19.618 -1.636 13.661 1.00 95.75 389 LEU A O 1
ATOM 3017 N N . ARG A 1 390 ? -19.132 -2.976 15.402 1.00 91.38 390 ARG A N 1
ATOM 3018 C CA . ARG A 1 390 ? -19.719 -4.186 14.821 1.00 91.38 390 ARG A CA 1
ATOM 3019 C C . ARG A 1 390 ? -21.246 -4.098 14.869 1.00 91.38 390 ARG A C 1
ATOM 3021 O O . ARG A 1 390 ? -21.817 -3.394 15.700 1.00 91.38 390 ARG A O 1
ATOM 3028 N N . ASP A 1 391 ? -21.909 -4.795 13.954 1.00 89.12 391 ASP A N 1
ATOM 3029 C CA . ASP A 1 391 ? -23.366 -4.732 13.834 1.00 89.12 391 ASP A CA 1
ATOM 3030 C C . ASP A 1 391 ? -24.029 -5.243 15.125 1.00 89.12 391 ASP A C 1
ATOM 3032 O O . ASP A 1 391 ? -23.729 -6.342 15.587 1.00 89.12 391 ASP A O 1
ATOM 3036 N N . GLY A 1 392 ? -24.924 -4.438 15.703 1.00 91.19 392 GLY A N 1
ATOM 3037 C CA . GLY A 1 392 ? -25.608 -4.746 16.965 1.00 91.19 392 GLY A CA 1
ATOM 3038 C C . GLY A 1 392 ? -24.853 -4.333 18.234 1.00 91.19 392 GLY A C 1
ATOM 3039 O O . GLY A 1 392 ? -25.431 -4.406 19.314 1.00 91.19 392 GLY A O 1
ATOM 3040 N N . GLU A 1 393 ? -23.611 -3.856 18.120 1.00 95.00 393 GLU A N 1
ATOM 3041 C CA . GLU A 1 393 ? -22.822 -3.390 19.262 1.00 95.00 393 GLU A CA 1
ATOM 3042 C C . GLU A 1 393 ? -23.020 -1.896 19.545 1.00 95.00 393 GLU A C 1
ATOM 3044 O O . GLU A 1 393 ? -23.217 -1.078 18.643 1.00 95.00 393 GLU A O 1
ATOM 3049 N N . THR A 1 394 ? -22.883 -1.523 20.819 1.00 94.88 394 THR A N 1
ATOM 3050 C CA . THR A 1 394 ? -22.872 -0.127 21.282 1.00 94.88 394 THR A CA 1
ATOM 3051 C C . THR A 1 394 ? -21.731 0.099 22.268 1.00 94.88 394 THR A C 1
ATOM 3053 O O . THR A 1 394 ? -21.489 -0.741 23.139 1.00 94.88 394 THR A O 1
ATOM 3056 N N . ALA A 1 395 ? -21.061 1.244 22.168 1.00 95.69 395 ALA A N 1
ATOM 3057 C CA . ALA A 1 395 ? -19.995 1.658 23.075 1.00 95.69 395 ALA A CA 1
ATOM 3058 C C . ALA A 1 395 ? -20.120 3.153 23.390 1.00 95.69 395 ALA A C 1
ATOM 3060 O O . ALA A 1 395 ? -20.623 3.920 22.567 1.00 95.69 395 ALA A O 1
ATOM 3061 N N . THR A 1 396 ? -19.664 3.562 24.572 1.00 96.50 396 THR A N 1
ATOM 3062 C CA . THR A 1 396 ? -19.550 4.982 24.936 1.00 96.50 396 THR A CA 1
ATOM 3063 C C . THR A 1 396 ? -18.143 5.499 24.644 1.00 96.50 396 THR A C 1
ATOM 3065 O O . THR A 1 396 ? -17.194 4.723 24.539 1.00 96.50 396 THR A O 1
ATOM 3068 N N . GLU A 1 397 ? -17.982 6.819 24.523 1.00 96.25 397 GLU A N 1
ATOM 3069 C CA . GLU A 1 397 ? -16.650 7.433 24.413 1.00 96.25 397 GLU A CA 1
ATOM 3070 C C . GLU A 1 397 ? -15.766 7.060 25.612 1.00 96.25 397 GLU A C 1
ATOM 3072 O O . GLU A 1 397 ? -14.625 6.650 25.419 1.00 96.25 397 GLU A O 1
ATOM 3077 N N . GLN A 1 398 ? -16.315 7.096 26.832 1.00 95.94 398 GLN A N 1
ATOM 3078 C CA . GLN A 1 398 ? -15.573 6.740 28.042 1.00 95.94 398 GLN A CA 1
ATOM 3079 C C . GLN A 1 398 ? -15.093 5.281 28.027 1.00 95.94 398 GLN A C 1
ATOM 3081 O O . GLN A 1 398 ? -13.940 5.033 28.355 1.00 95.94 398 GLN A O 1
ATOM 3086 N N . GLU A 1 399 ? -15.923 4.333 27.571 1.00 96.31 399 GLU A N 1
ATOM 3087 C CA . GLU A 1 399 ? -15.532 2.919 27.432 1.00 96.31 399 GLU A CA 1
ATOM 3088 C C . GLU A 1 399 ? -14.295 2.764 26.532 1.00 96.31 399 GLU A C 1
ATOM 3090 O O . GLU A 1 399 ? -13.346 2.054 26.870 1.00 96.31 399 GLU A O 1
ATOM 3095 N N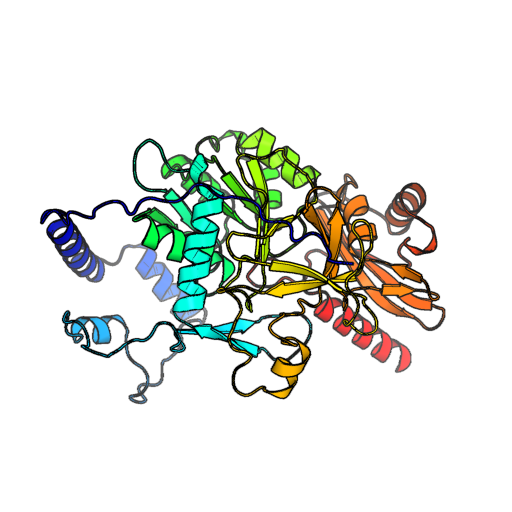 . ILE A 1 400 ? -14.279 3.471 25.400 1.00 97.19 400 ILE A N 1
ATOM 3096 C CA . ILE A 1 400 ? -13.154 3.455 24.461 1.00 97.19 400 ILE A CA 1
ATOM 3097 C C . ILE A 1 400 ? -11.915 4.111 25.078 1.00 97.19 400 ILE A C 1
ATOM 3099 O O . ILE A 1 400 ? -10.808 3.582 24.940 1.00 97.19 400 ILE A O 1
ATOM 3103 N N . LEU A 1 401 ? -12.078 5.246 25.761 1.00 95.75 401 LEU A N 1
ATOM 3104 C CA . LEU A 1 401 ? -10.973 5.955 26.405 1.00 95.75 401 LEU A CA 1
ATOM 3105 C C . LEU A 1 401 ? -10.350 5.127 27.532 1.00 95.75 401 LEU A C 1
ATOM 3107 O O . LEU A 1 401 ? -9.126 5.011 27.580 1.00 95.75 401 LEU A O 1
ATOM 3111 N N . ASP A 1 402 ? -11.160 4.493 28.379 1.00 95.62 402 ASP A N 1
ATOM 3112 C CA . ASP A 1 402 ? -10.701 3.608 29.455 1.00 95.62 402 ASP A CA 1
ATOM 3113 C C . ASP A 1 402 ? -9.929 2.412 28.888 1.00 95.62 402 ASP A C 1
ATOM 3115 O O . ASP A 1 402 ? -8.840 2.067 29.360 1.00 95.62 402 ASP A O 1
ATOM 3119 N N . TYR A 1 403 ? -10.444 1.823 27.804 1.00 96.12 403 TYR A N 1
ATOM 3120 C CA . TYR A 1 403 ? -9.753 0.759 27.091 1.00 96.12 403 TYR A CA 1
ATOM 3121 C C . TYR A 1 403 ? -8.388 1.211 26.548 1.00 96.12 403 TYR A C 1
ATOM 3123 O O . TYR A 1 403 ? -7.406 0.468 26.670 1.00 96.12 403 TYR A O 1
ATOM 3131 N N . CYS A 1 404 ? -8.308 2.422 25.984 1.00 95.12 404 CYS A N 1
ATOM 3132 C CA . CYS A 1 404 ? -7.054 3.008 25.509 1.00 95.12 404 CYS A CA 1
ATOM 3133 C C . CYS A 1 404 ? -6.085 3.264 26.668 1.00 95.12 404 CYS A C 1
ATOM 3135 O O . CYS A 1 404 ? -4.925 2.866 26.591 1.00 95.12 404 CYS A O 1
ATOM 3137 N N . HIS A 1 405 ? -6.552 3.865 27.763 1.00 93.62 405 HIS A N 1
ATOM 3138 C CA . HIS A 1 405 ? -5.740 4.162 28.945 1.00 93.62 405 HIS A CA 1
ATOM 3139 C C . HIS A 1 405 ? -5.031 2.929 29.513 1.00 93.62 405 HIS A C 1
ATOM 3141 O O . HIS A 1 405 ? -3.894 3.036 29.967 1.00 93.62 405 HIS A O 1
ATOM 3147 N N . ALA A 1 406 ? -5.666 1.759 29.440 1.00 92.94 406 ALA A N 1
ATOM 3148 C CA . ALA A 1 406 ? -5.083 0.504 29.903 1.00 92.94 406 ALA A CA 1
ATOM 3149 C C . ALA A 1 406 ? -4.012 -0.092 28.963 1.00 92.94 406 ALA A C 1
ATOM 3151 O O . ALA A 1 406 ? -3.322 -1.030 29.356 1.00 92.94 406 ALA A O 1
ATOM 3152 N N . ARG A 1 407 ? -3.892 0.385 27.714 1.00 91.31 407 ARG A N 1
ATOM 3153 C CA . ARG A 1 407 ? -3.124 -0.289 26.642 1.00 91.31 407 ARG A CA 1
ATOM 3154 C C . ARG A 1 407 ? -2.111 0.587 25.915 1.00 91.31 407 ARG A C 1
ATOM 3156 O O . ARG A 1 407 ? -1.302 0.059 25.157 1.00 91.31 407 ARG A O 1
ATOM 3163 N N . MET A 1 408 ? -2.127 1.901 26.125 1.00 92.94 408 MET A N 1
ATOM 3164 C CA . MET A 1 408 ? -1.173 2.813 25.495 1.00 92.94 408 MET A CA 1
ATOM 3165 C C . MET A 1 408 ? -0.712 3.916 26.446 1.00 92.94 408 MET A C 1
ATOM 3167 O O . MET A 1 408 ? -1.370 4.247 27.430 1.00 92.94 408 MET A O 1
ATOM 3171 N N . ALA A 1 409 ? 0.444 4.508 26.140 1.00 86.81 409 ALA A N 1
ATOM 3172 C CA . ALA A 1 409 ? 0.976 5.626 26.908 1.00 86.81 409 ALA A CA 1
ATOM 3173 C C . ALA A 1 409 ? 0.010 6.825 26.894 1.00 86.81 409 ALA A C 1
ATOM 3175 O O . ALA A 1 409 ? -0.629 7.111 25.882 1.00 86.81 409 ALA A O 1
ATOM 3176 N N . ARG A 1 410 ? -0.048 7.581 27.999 1.00 90.44 410 ARG A N 1
ATOM 3177 C CA . ARG A 1 410 ? -1.028 8.666 28.223 1.00 90.44 410 ARG A CA 1
ATOM 3178 C C . ARG A 1 410 ? -1.087 9.720 27.108 1.00 90.44 410 ARG A C 1
ATOM 3180 O O . ARG A 1 410 ? -2.159 10.258 26.836 1.00 90.44 410 ARG A O 1
ATOM 3187 N N . TYR A 1 411 ? 0.044 10.026 26.475 1.00 85.69 411 TYR A N 1
ATOM 3188 C CA . TYR A 1 411 ? 0.105 11.001 25.381 1.00 85.69 411 TYR A CA 1
ATOM 3189 C C . TYR A 1 411 ? -0.480 10.464 24.060 1.00 85.69 411 TYR A C 1
ATOM 3191 O O . TYR A 1 411 ? -0.910 11.264 23.241 1.00 85.69 411 TYR A O 1
ATOM 3199 N N . LYS A 1 412 ? -0.560 9.135 23.878 1.00 91.81 412 LYS A N 1
ATOM 3200 C CA . LYS A 1 412 ? -1.182 8.482 22.710 1.00 91.81 412 LYS A CA 1
ATOM 3201 C C . LYS A 1 412 ? -2.698 8.332 22.842 1.00 91.81 412 LYS A C 1
ATOM 3203 O O . LYS A 1 412 ? -3.381 8.191 21.835 1.00 91.81 412 LYS A O 1
ATOM 3208 N N . VAL A 1 413 ? -3.220 8.355 24.074 1.00 95.50 413 VAL A N 1
ATOM 3209 C CA . VAL A 1 413 ? -4.656 8.180 24.330 1.00 95.50 413 VAL A CA 1
ATOM 3210 C C . VAL A 1 413 ? -5.452 9.274 23.607 1.00 95.50 413 VAL A C 1
ATOM 3212 O O . VAL A 1 413 ? -5.140 10.461 23.818 1.00 95.50 413 VAL A O 1
ATOM 3215 N N . PRO A 1 414 ? -6.473 8.903 22.803 1.00 96.06 414 PRO A N 1
ATOM 3216 C CA . PRO A 1 414 ? -7.322 9.860 22.108 1.00 96.06 414 PRO A CA 1
ATOM 3217 C C . PRO A 1 414 ? -7.913 10.904 23.055 1.00 96.06 414 PRO A C 1
ATOM 3219 O O . PRO A 1 414 ? -8.179 10.634 24.223 1.00 96.06 414 PRO A O 1
ATOM 3222 N N . LYS A 1 415 ? -8.100 12.121 22.554 1.00 94.88 415 LYS A N 1
ATOM 3223 C CA . LYS A 1 415 ? -8.807 13.205 23.250 1.00 94.88 415 LYS A CA 1
ATOM 3224 C C . LYS A 1 415 ? -10.268 13.296 22.833 1.00 94.88 415 LYS A C 1
ATOM 3226 O O . LYS A 1 415 ? -11.072 13.836 23.582 1.00 94.88 415 LYS A O 1
ATOM 3231 N N . HIS A 1 416 ? -10.584 12.763 21.656 1.00 94.62 416 HIS A N 1
ATOM 3232 C CA . HIS A 1 416 ? -11.922 12.754 21.088 1.00 94.62 416 HIS A CA 1
ATOM 3233 C C . HIS A 1 416 ? -12.201 11.404 20.433 1.00 94.62 416 HIS A C 1
ATOM 3235 O O . HIS A 1 416 ? -11.365 10.899 19.674 1.00 94.62 416 HIS A O 1
ATOM 3241 N N . VAL A 1 417 ? -13.387 10.857 20.684 1.00 97.31 417 VAL A N 1
ATOM 3242 C CA . VAL A 1 417 ? -13.901 9.651 20.026 1.00 97.31 417 VAL A CA 1
ATOM 3243 C C . VAL A 1 417 ? -15.166 10.005 19.250 1.00 97.31 417 VAL A C 1
ATOM 3245 O O . VAL A 1 417 ? -16.102 10.584 19.792 1.00 97.31 417 VAL A O 1
ATOM 3248 N N . GLU A 1 418 ? -15.225 9.639 17.971 1.00 96.88 418 GLU A N 1
ATOM 3249 C CA . GLU A 1 418 ? -16.409 9.848 17.137 1.00 96.88 418 GLU A CA 1
ATOM 3250 C C . GLU A 1 418 ? -16.866 8.540 16.489 1.00 96.88 418 GLU A C 1
ATOM 3252 O O . GLU A 1 418 ? -16.146 7.922 15.707 1.00 96.88 418 GLU A O 1
ATOM 3257 N N . PHE A 1 419 ? -18.098 8.127 16.779 1.00 97.31 419 PHE A N 1
ATOM 3258 C CA . PHE A 1 419 ? -18.690 6.945 16.159 1.00 97.31 419 PHE A CA 1
ATOM 3259 C C . PHE A 1 419 ? -19.297 7.289 14.794 1.00 97.31 419 PHE A C 1
ATOM 3261 O O . PHE A 1 419 ? -20.046 8.255 14.644 1.00 97.31 419 PHE A O 1
ATOM 3268 N N . ARG A 1 420 ? -18.998 6.470 13.785 1.00 95.25 420 ARG A N 1
ATOM 3269 C CA . ARG A 1 420 ? -19.501 6.585 12.414 1.00 95.25 420 ARG A CA 1
ATOM 3270 C C . ARG A 1 420 ? -20.162 5.278 11.983 1.00 95.25 420 ARG A C 1
ATOM 3272 O O . ARG A 1 420 ? -19.823 4.197 12.454 1.00 95.25 420 ARG A O 1
ATOM 3279 N N . ARG A 1 421 ? -21.103 5.380 11.041 1.00 91.81 421 ARG A N 1
ATOM 3280 C CA . ARG A 1 421 ? -21.675 4.202 10.361 1.00 91.81 421 ARG A CA 1
ATOM 3281 C C . ARG A 1 421 ? -20.690 3.599 9.357 1.00 91.81 421 ARG A C 1
ATOM 3283 O O . ARG A 1 421 ? -20.617 2.382 9.207 1.00 91.81 421 ARG A O 1
ATOM 3290 N N . GLU A 1 422 ? -19.926 4.459 8.693 1.00 91.06 422 GLU A N 1
ATOM 3291 C CA . GLU A 1 422 ? -18.881 4.103 7.740 1.00 91.06 422 GLU A CA 1
ATOM 3292 C C . GLU A 1 422 ? -17.783 5.173 7.720 1.00 91.06 422 GLU A C 1
ATOM 3294 O O . GLU A 1 422 ? -18.032 6.334 8.051 1.00 91.06 422 GLU A O 1
ATOM 3299 N N . LEU A 1 423 ? -16.569 4.771 7.341 1.00 91.88 423 LEU A N 1
ATOM 3300 C CA . LEU A 1 423 ? -15.436 5.678 7.144 1.00 91.88 423 LEU A CA 1
ATOM 3301 C C . LEU A 1 423 ? -15.270 6.002 5.653 1.00 91.88 423 LEU A C 1
ATOM 3303 O O . LEU A 1 423 ? -15.459 5.104 4.824 1.00 91.88 423 LEU A O 1
ATOM 3307 N N . PRO A 1 424 ? -14.859 7.235 5.295 1.00 88.12 424 PRO A N 1
ATOM 3308 C CA . PRO A 1 424 ? -14.586 7.592 3.910 1.00 88.12 424 PRO A CA 1
ATOM 3309 C C . PRO A 1 424 ? -13.395 6.784 3.396 1.00 88.12 424 PRO A C 1
ATOM 3311 O O . PRO A 1 424 ? -12.328 6.775 4.013 1.00 88.12 424 PRO A O 1
ATOM 3314 N N . LYS A 1 425 ? -13.564 6.091 2.268 1.00 84.06 425 LYS A N 1
ATOM 3315 C CA . LYS A 1 425 ? -12.548 5.197 1.697 1.00 84.06 425 LYS A CA 1
ATOM 3316 C C . LYS A 1 425 ? -12.316 5.486 0.219 1.00 84.06 425 LYS A C 1
ATOM 3318 O O . LYS A 1 425 ? -13.232 5.851 -0.510 1.00 84.06 425 LYS A O 1
ATOM 3323 N N . SER A 1 426 ? -11.086 5.268 -0.236 1.00 78.12 426 SER A N 1
ATOM 3324 C CA . SER A 1 426 ? -10.750 5.251 -1.658 1.00 78.12 426 SER A CA 1
ATOM 3325 C C . SER A 1 426 ? -11.345 4.025 -2.363 1.00 78.12 426 SER A C 1
ATOM 3327 O O . SER A 1 426 ? -11.769 3.061 -1.724 1.00 78.12 426 SER A O 1
ATOM 3329 N N . LEU A 1 427 ? -11.287 4.003 -3.700 1.00 65.94 427 LEU A N 1
ATOM 3330 C CA . LEU A 1 427 ? -11.704 2.848 -4.513 1.00 65.94 427 LEU A CA 1
ATOM 3331 C C . LEU A 1 427 ? -10.917 1.560 -4.210 1.00 65.94 427 LEU A C 1
ATOM 3333 O O . LEU A 1 427 ? -11.384 0.470 -4.522 1.00 65.94 427 LEU A O 1
ATOM 3337 N N . VAL A 1 428 ? -9.736 1.676 -3.597 1.00 66.56 428 VAL A N 1
ATOM 3338 C CA . VAL A 1 428 ? -8.927 0.535 -3.137 1.00 66.56 428 VAL A CA 1
ATOM 3339 C C . VAL A 1 428 ? -9.103 0.260 -1.637 1.00 66.56 428 VAL A C 1
ATOM 3341 O O . VAL A 1 428 ? -8.320 -0.473 -1.050 1.00 66.56 428 VAL A O 1
ATOM 3344 N N . GLY A 1 429 ? -10.122 0.838 -0.993 1.00 67.31 429 GLY A N 1
ATOM 3345 C CA . GLY A 1 429 ? -10.496 0.533 0.391 1.00 67.31 429 GLY A CA 1
ATOM 3346 C C . GLY A 1 429 ? -9.645 1.209 1.470 1.00 67.31 429 GLY A C 1
ATOM 3347 O O . GLY A 1 429 ? -9.787 0.862 2.640 1.00 67.31 429 GLY A O 1
ATOM 3348 N N . LYS A 1 430 ? -8.783 2.168 1.105 1.00 76.19 430 LYS A N 1
ATOM 3349 C CA . LYS A 1 430 ? -7.963 2.937 2.055 1.00 76.19 430 LYS A CA 1
ATOM 3350 C C . LYS A 1 430 ? -8.780 4.068 2.678 1.00 76.19 430 LYS A C 1
ATOM 3352 O O . LYS A 1 430 ? -9.348 4.860 1.930 1.00 76.19 430 LYS A O 1
ATOM 3357 N N . VAL A 1 431 ? -8.778 4.194 4.006 1.00 83.75 431 VAL A N 1
ATOM 3358 C CA . VAL A 1 431 ? -9.447 5.305 4.708 1.00 83.75 431 VAL A CA 1
ATOM 3359 C C . VAL A 1 431 ? -8.807 6.653 4.343 1.00 83.75 431 VAL A C 1
ATOM 3361 O O . VAL A 1 431 ? -7.582 6.797 4.322 1.00 83.75 431 VAL A O 1
ATOM 3364 N N . LEU A 1 432 ? -9.638 7.647 4.033 1.00 85.12 432 LEU A N 1
ATOM 3365 C CA . LEU A 1 432 ? -9.230 8.982 3.600 1.00 85.12 432 LEU A CA 1
ATOM 3366 C C . LEU A 1 432 ? -9.118 9.935 4.802 1.00 85.12 432 LEU A C 1
ATOM 3368 O O . LEU A 1 432 ? -10.000 10.758 5.029 1.00 85.12 432 LEU A O 1
ATOM 3372 N N . ARG A 1 433 ? -8.011 9.852 5.559 1.00 88.06 433 ARG A N 1
ATOM 3373 C CA . ARG A 1 433 ? -7.751 10.706 6.744 1.00 88.06 433 ARG A CA 1
ATOM 3374 C C . ARG A 1 433 ? -7.932 12.198 6.477 1.00 88.06 433 ARG A C 1
ATOM 3376 O O . ARG A 1 433 ? -8.548 12.887 7.274 1.00 88.06 433 ARG A O 1
ATOM 3383 N N . ARG A 1 434 ? -7.462 12.678 5.325 1.00 83.25 434 ARG A N 1
ATOM 3384 C CA . ARG A 1 434 ? -7.598 14.082 4.925 1.00 83.25 434 ARG A CA 1
ATOM 3385 C C . ARG A 1 434 ? -9.045 14.559 4.901 1.00 83.25 434 ARG A C 1
ATOM 3387 O O . ARG A 1 434 ? -9.307 15.638 5.398 1.00 83.25 434 ARG A O 1
ATOM 3394 N N . GLN A 1 435 ? -9.967 13.755 4.374 1.00 88.31 435 GLN A N 1
ATOM 3395 C CA . GLN A 1 435 ? -11.377 14.134 4.354 1.00 88.31 435 GLN A CA 1
ATOM 3396 C C . GLN A 1 435 ? -11.917 14.294 5.784 1.00 88.31 435 GLN A C 1
ATOM 3398 O O . GLN A 1 435 ? -12.652 15.231 6.062 1.00 88.31 435 GLN A O 1
ATOM 3403 N N . LEU A 1 436 ? -11.500 13.422 6.708 1.00 91.25 436 LEU A N 1
ATOM 3404 C CA . LEU A 1 436 ? -11.873 13.517 8.124 1.00 91.25 436 LEU A CA 1
ATOM 3405 C C . LEU A 1 436 ? -11.262 14.745 8.819 1.00 91.25 436 LEU A C 1
ATOM 3407 O O . LEU A 1 436 ? -11.891 15.306 9.713 1.00 91.25 436 LEU A O 1
ATOM 3411 N N . ILE A 1 437 ? -10.051 15.150 8.425 1.00 88.88 437 ILE A N 1
ATOM 3412 C CA . ILE A 1 437 ? -9.394 16.368 8.921 1.00 88.88 437 ILE A CA 1
ATOM 3413 C C . ILE A 1 437 ? -10.114 17.608 8.378 1.00 88.88 437 ILE A C 1
ATOM 3415 O O . ILE A 1 437 ? -10.518 18.452 9.167 1.00 88.88 437 ILE A O 1
ATOM 3419 N N . GLU A 1 438 ? -10.366 17.679 7.067 1.00 88.31 438 GLU A N 1
ATOM 3420 C CA . GLU A 1 438 ? -11.088 18.787 6.418 1.00 88.31 438 GLU A CA 1
ATOM 3421 C C . GLU A 1 438 ? -12.508 18.958 6.991 1.00 88.31 438 GLU A C 1
ATOM 3423 O O . GLU A 1 438 ? -12.951 20.079 7.241 1.00 88.31 438 GLU A O 1
ATOM 3428 N N . GLU A 1 439 ? -13.220 17.852 7.254 1.00 90.94 439 GLU A N 1
ATOM 3429 C CA . GLU A 1 439 ? -14.519 17.868 7.943 1.00 90.94 439 GLU A CA 1
ATOM 3430 C C . GLU A 1 439 ? -14.417 18.487 9.346 1.00 90.94 439 GLU A C 1
ATOM 3432 O O . GLU A 1 439 ? -15.296 19.254 9.750 1.00 90.94 439 GLU A O 1
ATOM 3437 N N . GLU A 1 440 ? -13.363 18.165 10.102 1.00 90.44 440 GLU A N 1
ATOM 3438 C CA . GLU A 1 440 ? -13.175 18.698 11.451 1.00 90.44 440 GLU A CA 1
ATOM 3439 C C . GLU A 1 440 ? -12.755 20.170 11.434 1.00 90.44 440 GLU A C 1
ATOM 3441 O O . GLU A 1 440 ? -13.299 20.962 12.201 1.00 90.44 440 GLU A O 1
ATOM 3446 N N . GLU A 1 441 ? -11.853 20.563 10.535 1.00 87.44 441 GLU A N 1
ATOM 3447 C CA . GLU A 1 441 ? -11.459 21.960 10.331 1.00 87.44 441 GLU A CA 1
ATOM 3448 C C . GLU A 1 441 ? -12.673 22.825 9.975 1.00 87.44 441 GLU A C 1
ATOM 3450 O O . GLU A 1 441 ? -12.880 23.883 10.576 1.00 87.44 441 GLU A O 1
ATOM 3455 N N . ALA A 1 442 ? -13.535 22.343 9.073 1.00 89.44 442 ALA A N 1
ATOM 3456 C CA . ALA A 1 442 ? -14.780 23.018 8.725 1.00 89.44 442 ALA A CA 1
ATOM 3457 C C . ALA A 1 442 ? -15.722 23.149 9.936 1.00 89.44 442 ALA A C 1
ATOM 3459 O O . ALA A 1 442 ? -16.252 24.232 10.189 1.00 89.44 442 ALA A O 1
ATOM 3460 N N . ARG A 1 443 ? -15.892 22.085 10.737 1.00 88.94 443 ARG A N 1
ATOM 3461 C CA . ARG A 1 443 ? -16.704 22.128 11.970 1.00 88.94 443 ARG A CA 1
ATOM 3462 C C . ARG A 1 443 ? -16.148 23.113 12.995 1.00 88.94 443 ARG A C 1
ATOM 3464 O O . ARG A 1 443 ? -16.922 23.842 13.616 1.00 88.94 443 ARG A O 1
ATOM 3471 N N . GLN A 1 444 ? -14.831 23.141 13.193 1.00 85.69 444 GLN A N 1
ATOM 3472 C CA . GLN A 1 444 ? -14.189 24.085 14.107 1.00 85.69 444 GLN A CA 1
ATOM 3473 C C . GLN A 1 444 ? -14.355 25.528 13.622 1.00 85.69 444 GLN A C 1
ATOM 3475 O O . GLN A 1 444 ? -14.657 26.403 14.433 1.00 85.69 444 GLN A O 1
ATOM 3480 N N . ALA A 1 445 ? -14.225 25.778 12.317 1.00 83.94 445 ALA A N 1
ATOM 3481 C CA . ALA A 1 445 ? -14.466 27.092 11.731 1.00 83.94 445 ALA A CA 1
ATOM 3482 C C . ALA A 1 445 ? -15.914 27.557 11.957 1.00 83.94 445 ALA A C 1
ATOM 3484 O O . ALA A 1 445 ? -16.129 28.681 12.406 1.00 83.94 445 ALA A O 1
ATOM 3485 N N . SER A 1 446 ? -16.905 26.681 11.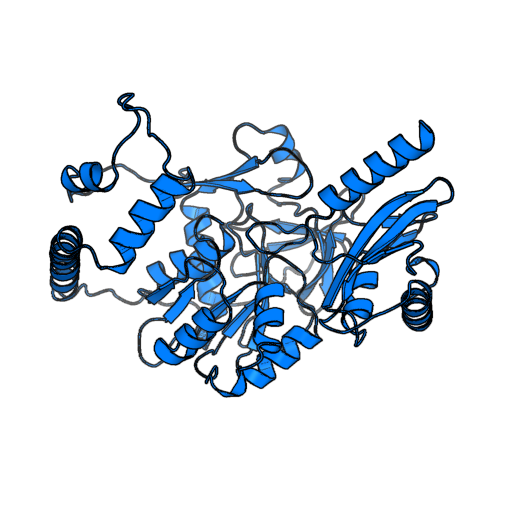749 1.00 85.81 446 SER A N 1
ATOM 3486 C CA . SER A 1 446 ? -18.312 26.998 12.029 1.00 85.81 446 SER A CA 1
ATOM 3487 C C . SER A 1 446 ? -18.576 27.288 13.512 1.00 85.81 446 SER A C 1
ATOM 3489 O O . SER A 1 446 ? -19.314 28.218 13.822 1.00 85.81 446 SER A O 1
ATOM 3491 N N . ARG A 1 447 ? -17.947 26.540 14.432 1.00 84.38 447 ARG A N 1
ATOM 3492 C CA . ARG A 1 447 ? -18.061 26.761 15.888 1.00 84.38 447 ARG A CA 1
ATOM 3493 C C . ARG A 1 447 ? -17.399 28.048 16.373 1.00 84.38 447 ARG A C 1
ATOM 3495 O O . ARG A 1 447 ? -17.799 28.549 17.408 1.00 84.38 447 ARG A O 1
ATOM 3502 N N . ARG A 1 448 ? -16.370 28.544 15.680 1.00 76.06 448 ARG A N 1
ATOM 3503 C CA . ARG A 1 448 ? -15.728 29.836 15.989 1.00 76.06 448 ARG A CA 1
ATOM 3504 C C . ARG A 1 448 ? -16.510 31.028 15.435 1.00 76.06 448 ARG A C 1
ATOM 3506 O O . ARG A 1 448 ? -16.316 32.140 15.905 1.00 76.06 448 ARG A O 1
ATOM 3513 N N . ALA A 1 449 ? -17.318 30.797 14.401 1.00 69.56 449 ALA A N 1
ATOM 3514 C CA . ALA A 1 449 ? -18.154 31.811 13.765 1.00 69.56 449 ALA A CA 1
ATOM 3515 C C . ALA A 1 449 ? -19.550 31.946 14.404 1.00 69.56 449 ALA A C 1
ATOM 3517 O O . ALA A 1 449 ? -20.250 32.911 14.106 1.00 69.56 449 ALA A O 1
ATOM 3518 N N . SER A 1 450 ? -19.948 30.975 15.233 1.00 57.94 450 SER A N 1
ATOM 3519 C CA . SER A 1 450 ? -21.165 30.997 16.061 1.00 57.94 450 SER A CA 1
ATOM 3520 C C . SER A 1 450 ? -20.811 31.447 17.470 1.00 57.94 450 SER A C 1
ATOM 3522 O O . SER A 1 450 ? -21.657 32.124 18.090 1.00 57.94 450 SER A O 1
#

Foldseek 3Di:
DDDDDDDDDFDDDDDDDDDPDPVVVVVVVVVVVVVVVVVVDDDPVNVVVVVVCVVVVVPDPDPPPVVDDDPVVCVVPDDPDDPPDDADQQDFDFQQWDPDLPDDTWTFGFGNLLLVVLLVLLCSLCVVLADPVAFAEEEAAADCSHLQCVRNPPSNCVVRVHHYQHDPHDDLVVSQVSCQPVLGQEYEAAQVSLLCNLPPPPNVVGQQQSHAEYEHEPDDHFPVSQVSSCVRHVHHYWYFDFDSQQSTTFADARSPDDDDPQFNHAGGPQKDKFFAAAPPRPDTDDAPDKHFIKMAGSNGTPATDVCVPNRCVQQDPRIGGPQWIWGAHPVRIIHTQAGVVQWAQFQNDTAHQCLLFNLQVVPPFFSGKTWGWEQDPRGRTFIEMETETDPPDDDDPVRSQVSSVVRDDPRNRGPYYHYDNDADADSSGHGSRSVVRVVRVVVVVVVVVD

Sequence (450 aa):
MSSPSWSISWPTLEPASWSASRRSSARFRRCGRDCQRCSGSSSPASRTSLTRERRDGHRVSLPGDGRTYWLMRLLSRARSSDPNVEVKADDLALLQYTGGTTGVAKGAMLTHRNLVANTLQVRACFVNLANPSGPDIVMGVLPLFHIYAMTTVMNFSIRGGGTMVLQPRFIVDDVLKAIQRERPHLFPGVPTMYMAINHAPRLSRYNLRSLKGAISGAAPLPREVQARSEQLTGARLIEGYGLTETSPVTHCVPFAAEHRVGTIGVPVPSTEATIFDQETGTRRLAPGEVGELAVRGPQVMRGYWNRPDETAQVLRDGWLFTGDLARVEPDGYFSIVDRKKDMIITGGMNVYPRDVEEPLYQHPKVREAVAVGVPDPRWGEAVKVYLVLRDGETATEQEILDYCHARMARYKVPKHVEFRRELPKSLVGKVLRRQLIEEEEARQASRRAS

Mean predicted aligned error: 11.73 Å

Nearest PDB structures (foldseek):
  6sq8-assembly2_B  TM=9.008E-01  e=7.461E-34  Marinactinospora thermotolerans
  6sq8-assembly1_A  TM=9.030E-01  e=1.071E-33  Marinactinospora thermotolerans
  6sq8-assembly4_D  TM=8.973E-01  e=1.008E-33  Marinactinospora thermotolerans
  6h1b-assembly1_A  TM=9.051E-01  e=6.932E-33  Marinactinospora thermotolerans
  6h1b-assembly4_D  TM=9.008E-01  e=1.266E-32  Marinactinospora thermotolerans

Radius of gyration: 24.23 Å; Cα contacts (8 Å, |Δi|>4): 770; chains: 1; bounding box: 70×60×68 Å

Secondary structure (DSSP, 8-state):
-PPPP--PPPPP---------TTHHHHHHHHHHHHHHHTTS--HHHHHHHHHHHHTT-------SSS---HHHHHHHS-SS-------TTSEEEEEEE--TTSS-EEEEEEHHHHHHHHHHHHHHTGGGS-TTSS-EEEE-S-TTSHHHIIIIIIHHHHHTPEEEE-SS--HHHHHHHHHHH--SEEEE-HHHHHHHHT-TTGGGS--TT--EEEE-SSPPPHHHHHHHHHHH-SEEEEEEE-GGGSSEEEE--TTS---TT--BEEPTT-EEEEE-TTTS-SBPPTT--EEEEEESTTS-S-BTT-HHHHHHHEETTEEEEEEEEEE-TTS-EEEEEETTT-EEETTEEE-HHHHHHHHHTSTTEEEEEEEEEEETTTEEEEEEEEEEPTT----HHHHHHHHHTTS-TTTS-SEEEE-SS--B-TTS-B-HHHHHHHHHHHHHHHHH-

Solvent-accessible surface area (backbone atoms only — not comparable to full-atom values): 25649 Å² total; per-residue (Å²): 136,84,77,88,80,87,80,84,89,71,87,81,82,77,83,79,83,81,78,84,60,82,65,60,65,56,54,55,55,48,54,58,53,51,53,61,52,52,75,73,55,78,50,77,70,56,53,54,49,56,56,44,33,64,73,72,66,68,59,78,82,74,66,87,75,81,78,63,75,59,65,69,62,52,58,74,70,51,73,94,62,82,87,81,68,94,80,58,52,81,40,81,67,43,71,50,66,43,91,54,79,82,64,83,72,44,30,27,32,28,23,43,41,12,46,52,44,22,31,50,33,53,52,65,52,40,63,93,63,60,44,91,91,52,60,41,35,32,40,28,51,54,59,60,91,39,49,64,28,28,28,72,38,48,46,38,21,62,74,58,67,25,46,71,52,74,35,99,59,89,45,67,70,60,51,48,50,45,39,49,74,70,44,25,32,35,38,62,47,29,45,67,57,52,46,51,52,72,66,39,95,64,48,92,81,49,61,46,62,47,30,54,38,32,36,32,26,92,52,85,66,57,66,69,52,41,55,52,45,25,71,69,24,72,17,56,62,39,41,41,35,63,44,73,54,21,35,17,65,47,25,35,52,50,77,89,52,82,86,62,85,82,30,28,21,31,60,34,74,79,38,49,72,50,36,19,38,76,87,80,58,79,50,75,57,62,65,73,45,79,14,32,33,29,40,33,43,65,20,46,40,84,37,40,66,98,32,67,69,69,24,55,74,30,47,52,97,76,28,37,51,68,58,33,26,21,33,36,42,91,88,55,44,28,28,74,60,41,42,64,84,58,49,22,51,36,70,86,41,87,36,44,36,51,77,52,25,57,64,45,60,70,36,92,51,41,65,45,59,46,50,42,50,38,87,30,96,88,27,60,18,35,42,31,33,43,34,22,57,35,94,93,51,86,84,54,61,64,59,53,47,54,56,36,61,77,74,45,59,79,87,57,39,60,77,42,70,43,84,40,96,71,79,64,55,46,100,77,64,37,73,39,61,47,60,58,40,54,54,46,54,51,51,52,51,53,61,74,75,104